Protein AF-A0A946MFT8-F1 (afdb_monomer)

Structure (mmCIF, N/CA/C/O backbone):
data_AF-A0A946MFT8-F1
#
_entry.id   AF-A0A946MFT8-F1
#
loop_
_atom_site.group_PDB
_atom_site.id
_atom_site.type_symbol
_atom_site.label_atom_id
_atom_site.label_alt_id
_atom_site.label_comp_id
_atom_site.label_asym_id
_atom_site.label_entity_id
_atom_site.label_seq_id
_atom_site.pdbx_PDB_ins_code
_atom_site.Cartn_x
_atom_site.Cartn_y
_atom_site.Cartn_z
_atom_site.occupancy
_atom_site.B_iso_or_equiv
_atom_site.auth_seq_id
_atom_site.auth_comp_id
_atom_site.auth_asym_id
_atom_site.auth_atom_id
_atom_site.pdbx_PDB_model_num
ATOM 1 N N . ILE A 1 1 ? 7.015 -19.788 -10.255 1.00 59.12 1 ILE A N 1
ATOM 2 C CA . ILE A 1 1 ? 6.691 -19.405 -8.853 1.00 59.12 1 ILE A CA 1
ATOM 3 C C . ILE A 1 1 ? 6.621 -20.605 -7.926 1.00 59.12 1 ILE A C 1
ATOM 5 O O . ILE A 1 1 ? 6.918 -20.441 -6.751 1.00 59.12 1 ILE A O 1
ATOM 9 N N . SER A 1 2 ? 6.271 -21.783 -8.461 1.00 54.66 2 SER A N 1
ATOM 10 C CA . SER A 1 2 ? 6.438 -23.097 -7.825 1.00 54.66 2 SER A CA 1
ATOM 11 C C . SER A 1 2 ? 7.792 -23.272 -7.134 1.00 54.66 2 SER A C 1
ATOM 13 O O . SER A 1 2 ? 7.863 -23.931 -6.107 1.00 54.66 2 SER A O 1
ATOM 15 N N . ASP A 1 3 ? 8.833 -22.628 -7.662 1.00 66.56 3 ASP A N 1
ATOM 16 C CA . ASP A 1 3 ? 10.213 -22.812 -7.205 1.00 66.56 3 ASP A CA 1
ATOM 17 C C . ASP A 1 3 ? 10.607 -21.862 -6.058 1.00 66.56 3 ASP A C 1
ATOM 19 O O . ASP A 1 3 ? 11.708 -21.971 -5.521 1.00 66.56 3 ASP A O 1
ATOM 23 N N . LEU A 1 4 ? 9.735 -20.917 -5.667 1.00 79.44 4 LEU A N 1
ATOM 24 C CA . LEU A 1 4 ? 9.961 -20.095 -4.477 1.00 79.44 4 LEU A CA 1
ATOM 25 C C . LEU A 1 4 ? 9.328 -20.765 -3.249 1.00 79.44 4 LEU A C 1
ATOM 27 O O . LEU A 1 4 ? 8.114 -20.993 -3.246 1.00 79.44 4 LEU A O 1
ATOM 31 N N . PRO A 1 5 ? 10.096 -21.020 -2.172 1.00 86.88 5 PRO A N 1
ATOM 32 C CA . PRO A 1 5 ? 9.545 -21.594 -0.956 1.00 86.88 5 PRO A CA 1
ATOM 33 C C . PRO A 1 5 ? 8.498 -20.657 -0.350 1.00 86.88 5 PRO A C 1
ATOM 35 O O . PRO A 1 5 ? 8.736 -19.459 -0.165 1.00 86.88 5 PRO A O 1
ATOM 38 N N . ARG A 1 6 ? 7.338 -21.222 -0.011 1.00 90.94 6 ARG A N 1
ATOM 39 C CA . ARG A 1 6 ? 6.303 -20.541 0.769 1.00 90.94 6 ARG A CA 1
ATOM 40 C C . ARG A 1 6 ? 6.555 -20.766 2.255 1.00 90.94 6 ARG A C 1
ATOM 42 O O . ARG A 1 6 ? 6.594 -21.915 2.688 1.00 90.94 6 ARG A O 1
ATOM 49 N N . ILE A 1 7 ? 6.701 -19.693 3.028 1.00 91.44 7 ILE A N 1
ATOM 50 C CA . ILE A 1 7 ? 7.115 -19.762 4.435 1.00 91.44 7 ILE A CA 1
ATOM 51 C C . ILE A 1 7 ? 6.071 -19.158 5.376 1.00 91.44 7 ILE A C 1
ATOM 53 O O . ILE A 1 7 ? 5.401 -18.181 5.052 1.00 91.44 7 ILE A O 1
ATOM 57 N N . ASP A 1 8 ? 5.984 -19.728 6.567 1.00 91.31 8 ASP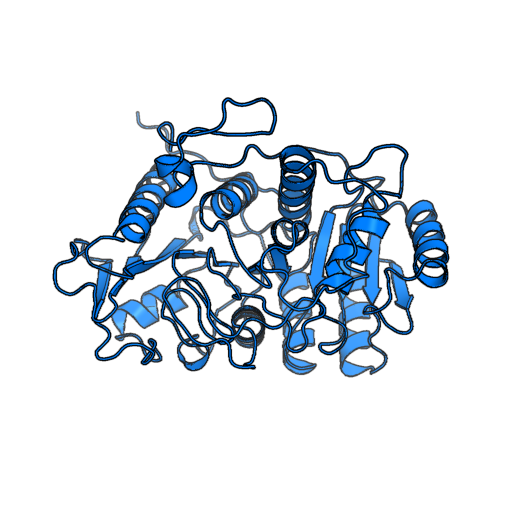 A N 1
ATOM 58 C CA . ASP A 1 8 ? 5.266 -19.236 7.744 1.00 91.31 8 ASP A CA 1
ATOM 59 C C . ASP A 1 8 ? 6.154 -19.459 8.986 1.00 91.31 8 ASP A C 1
ATOM 61 O O . ASP A 1 8 ? 7.333 -19.796 8.862 1.00 91.31 8 ASP A O 1
ATOM 65 N N . ARG A 1 9 ? 5.599 -19.280 10.190 1.00 88.06 9 ARG A N 1
ATOM 66 C CA . ARG A 1 9 ? 6.308 -19.530 11.455 1.00 88.06 9 ARG A CA 1
ATOM 67 C C . ARG A 1 9 ? 6.734 -20.998 11.639 1.00 88.06 9 ARG A C 1
ATOM 69 O O . ARG A 1 9 ? 7.727 -21.246 12.311 1.00 88.06 9 ARG A O 1
ATOM 76 N N . GLN A 1 10 ? 5.968 -21.947 11.100 1.00 89.56 10 GLN A N 1
ATOM 77 C CA . GLN A 1 10 ? 6.188 -23.391 11.269 1.00 89.56 10 GLN A CA 1
ATOM 78 C C . GLN A 1 10 ? 7.122 -23.969 10.198 1.00 89.56 10 GLN A C 1
ATOM 80 O O . GLN A 1 10 ? 7.645 -25.070 10.341 1.00 89.56 10 GLN A O 1
ATOM 85 N N . SER A 1 11 ? 7.333 -23.230 9.113 1.00 88.44 11 SER A N 1
ATOM 86 C CA . SER A 1 11 ? 8.193 -23.631 8.011 1.00 88.44 11 SER A CA 1
ATOM 87 C C . SER A 1 11 ? 9.664 -23.613 8.447 1.00 88.44 11 SER A C 1
ATOM 89 O O . SER A 1 11 ? 10.062 -22.725 9.210 1.00 88.44 11 SER A O 1
ATOM 91 N N . PRO A 1 12 ? 10.509 -24.530 7.935 1.00 85.25 12 PRO A N 1
ATOM 92 C CA . PRO A 1 12 ? 11.946 -24.470 8.163 1.00 85.25 12 PRO A CA 1
ATOM 93 C C . PRO A 1 12 ? 12.487 -23.090 7.798 1.00 85.25 12 PRO A C 1
ATOM 95 O O . PRO A 1 12 ? 12.148 -22.535 6.747 1.00 85.25 12 PRO A O 1
ATOM 98 N N . ARG A 1 13 ? 13.329 -22.523 8.667 1.00 81.25 13 ARG A N 1
ATOM 99 C CA . ARG A 1 13 ? 13.928 -21.214 8.410 1.00 81.25 13 ARG A CA 1
ATOM 100 C C . ARG A 1 13 ? 14.733 -21.292 7.105 1.00 81.25 13 ARG A C 1
ATOM 102 O O . ARG A 1 13 ? 15.668 -22.090 7.038 1.00 81.25 13 ARG A O 1
ATOM 109 N N . PRO A 1 14 ? 14.435 -20.459 6.090 1.00 81.00 14 PRO A N 1
ATOM 110 C CA . PRO A 1 14 ? 15.211 -20.472 4.861 1.00 81.00 14 PRO A CA 1
ATOM 111 C C . PRO A 1 14 ? 16.674 -20.129 5.132 1.00 81.00 14 PRO A C 1
ATOM 113 O O . PRO A 1 14 ? 16.980 -19.332 6.025 1.00 81.00 14 PRO A O 1
ATOM 116 N N . ALA A 1 15 ? 17.573 -20.691 4.322 1.00 84.12 15 ALA A N 1
ATOM 117 C CA . ALA A 1 15 ? 18.991 -20.362 4.381 1.00 84.12 15 ALA A CA 1
ATOM 118 C C . ALA A 1 15 ? 19.204 -18.839 4.310 1.00 84.12 15 ALA A C 1
ATOM 120 O O . ALA A 1 15 ? 18.475 -18.127 3.613 1.00 84.12 15 ALA A O 1
ATOM 121 N N . THR A 1 16 ? 20.234 -18.324 4.986 1.00 78.38 16 THR A N 1
ATOM 122 C CA . THR A 1 16 ? 20.515 -16.878 5.054 1.00 78.38 16 THR A CA 1
ATOM 123 C C . THR A 1 16 ? 20.592 -16.228 3.671 1.00 78.38 16 THR A C 1
ATOM 125 O O . THR A 1 16 ? 20.103 -15.116 3.490 1.00 78.38 16 THR A O 1
ATOM 128 N N . ALA A 1 17 ? 21.128 -16.935 2.671 1.00 75.81 17 ALA A N 1
ATOM 129 C CA . ALA A 1 17 ? 21.161 -16.467 1.287 1.00 75.81 17 ALA A CA 1
ATOM 130 C C . ALA A 1 17 ? 19.755 -16.265 0.683 1.00 75.81 17 ALA A C 1
ATOM 132 O O . ALA A 1 17 ? 19.530 -15.278 -0.015 1.00 75.81 17 ALA A O 1
ATOM 133 N N . ILE A 1 18 ? 18.795 -17.148 0.982 1.00 77.94 18 ILE A N 1
ATOM 134 C CA . ILE A 1 18 ? 17.396 -17.041 0.534 1.00 77.94 18 ILE A CA 1
ATOM 135 C C . ILE A 1 18 ? 16.722 -15.830 1.186 1.00 77.94 18 ILE A C 1
ATOM 137 O O . ILE A 1 18 ? 16.065 -15.046 0.500 1.00 77.94 18 ILE A O 1
ATOM 141 N N . LEU A 1 19 ? 16.925 -15.647 2.495 1.00 76.31 19 LEU A N 1
ATOM 142 C CA . LEU A 1 19 ? 16.381 -14.510 3.242 1.00 76.31 19 LEU A CA 1
ATOM 143 C C . LEU A 1 19 ? 16.958 -13.178 2.751 1.00 76.31 19 LEU A C 1
ATOM 145 O O . LEU A 1 19 ? 16.200 -12.252 2.478 1.00 76.31 19 LEU A O 1
ATOM 149 N N . ARG A 1 20 ? 18.286 -13.095 2.589 1.00 71.50 20 ARG A N 1
ATOM 150 C CA . ARG A 1 20 ? 18.983 -11.888 2.117 1.00 71.50 20 ARG A CA 1
ATOM 151 C C . ARG A 1 20 ? 18.534 -11.476 0.718 1.00 71.50 20 ARG A C 1
ATOM 153 O O . ARG A 1 20 ? 18.430 -10.290 0.434 1.00 71.50 20 ARG A O 1
ATOM 160 N N . ASN A 1 21 ? 18.255 -12.453 -0.140 1.00 71.81 21 ASN A N 1
ATOM 161 C CA . ASN A 1 21 ? 17.863 -12.209 -1.524 1.00 71.81 21 ASN A CA 1
ATOM 162 C C . ASN A 1 21 ? 16.342 -12.091 -1.710 1.00 71.81 21 ASN A C 1
ATOM 164 O O . ASN A 1 21 ? 15.884 -11.949 -2.847 1.00 71.81 21 ASN A O 1
ATOM 168 N N . SER A 1 22 ? 15.553 -12.164 -0.630 1.00 79.31 22 SER A N 1
ATOM 169 C CA . SER A 1 22 ? 14.088 -12.167 -0.689 1.00 79.31 22 SER A CA 1
ATOM 170 C C . SER A 1 22 ? 13.539 -13.243 -1.646 1.00 79.31 22 SER A C 1
ATOM 172 O O . SER A 1 22 ? 12.604 -12.991 -2.406 1.00 79.31 22 SER A O 1
ATOM 174 N N . ALA A 1 23 ? 14.149 -14.433 -1.645 1.00 83.44 23 ALA A N 1
ATOM 175 C CA . ALA A 1 23 ? 13.823 -15.548 -2.538 1.00 83.44 23 ALA A CA 1
ATOM 176 C C . ALA A 1 23 ? 12.820 -16.524 -1.895 1.00 83.44 23 ALA A C 1
ATOM 178 O O . ALA A 1 23 ? 13.012 -17.734 -1.900 1.00 83.44 23 ALA A O 1
ATOM 179 N N . PHE A 1 24 ? 11.756 -15.985 -1.306 1.00 88.69 24 PHE A N 1
ATOM 180 C CA . PHE A 1 24 ? 10.674 -16.742 -0.679 1.00 88.69 24 PHE A CA 1
ATOM 181 C C . PHE A 1 24 ? 9.352 -15.993 -0.856 1.00 88.69 24 PHE A C 1
ATOM 183 O O . PHE A 1 24 ? 9.334 -14.848 -1.309 1.00 88.69 24 PHE A O 1
ATOM 190 N N . ILE A 1 25 ? 8.247 -16.629 -0.483 1.00 92.19 25 ILE A N 1
ATOM 191 C CA . ILE A 1 25 ? 6.907 -16.035 -0.470 1.00 92.19 25 ILE A CA 1
ATOM 192 C C . ILE A 1 25 ? 6.303 -16.260 0.915 1.00 92.19 25 ILE A C 1
ATOM 194 O O . ILE A 1 25 ? 6.378 -17.362 1.453 1.00 92.19 25 ILE A O 1
ATOM 198 N N . LEU A 1 26 ? 5.708 -15.232 1.513 1.00 94.31 26 LEU A N 1
ATOM 199 C CA . LEU A 1 26 ? 4.981 -15.387 2.770 1.00 94.31 26 LEU A CA 1
ATOM 200 C C . LEU A 1 26 ? 3.670 -16.151 2.533 1.00 94.31 26 LEU A C 1
ATOM 202 O O . LEU A 1 26 ? 2.893 -15.806 1.640 1.00 94.31 26 LEU A O 1
ATOM 206 N N . LYS A 1 27 ? 3.394 -17.175 3.342 1.00 94.88 27 LYS A N 1
ATOM 207 C CA . LYS A 1 27 ? 2.069 -17.797 3.396 1.00 94.88 27 LYS A CA 1
ATOM 208 C C . LYS A 1 27 ? 1.117 -16.849 4.107 1.00 94.88 27 LYS A C 1
ATOM 210 O O . LYS A 1 27 ? 1.356 -16.480 5.254 1.00 94.88 27 LYS A O 1
ATOM 215 N N . LEU A 1 28 ? 0.052 -16.472 3.407 1.00 94.94 28 LEU A N 1
ATOM 216 C CA . LEU A 1 28 ? -0.977 -15.617 3.971 1.00 94.94 28 LEU A CA 1
ATOM 217 C C . LEU A 1 28 ? -1.953 -16.414 4.830 1.00 94.94 28 LEU A C 1
ATOM 219 O O . LEU A 1 28 ? -2.409 -17.487 4.436 1.00 94.94 28 LEU A O 1
ATOM 223 N N . LYS A 1 29 ? -2.293 -15.847 5.979 1.00 90.19 29 LYS A N 1
ATOM 224 C CA . LYS A 1 29 ? -3.239 -16.376 6.942 1.00 90.19 29 LYS A CA 1
ATOM 225 C C . LYS A 1 29 ? -4.592 -15.724 6.750 1.00 90.19 29 LYS A C 1
ATOM 227 O O . LYS A 1 29 ? -4.711 -14.510 6.861 1.00 90.19 29 LYS A O 1
ATOM 232 N N . HIS A 1 30 ? -5.596 -16.549 6.487 1.00 93.75 30 HIS A N 1
ATOM 233 C CA . HIS A 1 30 ? -6.979 -16.107 6.482 1.00 93.75 30 HIS A CA 1
ATOM 234 C C . HIS A 1 30 ? -7.489 -15.910 7.911 1.00 93.75 30 HIS A C 1
ATOM 236 O O . HIS A 1 30 ? -7.164 -16.699 8.799 1.00 93.75 30 HIS A O 1
ATOM 242 N N . HIS A 1 31 ? -8.297 -14.872 8.100 1.00 95.38 31 HIS A N 1
ATOM 243 C CA . HIS A 1 31 ? -9.022 -14.596 9.330 1.00 95.38 31 HIS A CA 1
ATOM 244 C C . HIS A 1 31 ? -10.310 -13.836 8.980 1.00 95.38 31 HIS A C 1
ATOM 246 O O . HIS A 1 31 ? -10.319 -12.999 8.067 1.00 95.38 31 HIS A O 1
ATOM 252 N N . ALA A 1 32 ? -11.415 -14.200 9.624 1.00 95.94 32 ALA A N 1
ATOM 253 C CA . ALA A 1 32 ? -12.717 -13.608 9.348 1.00 95.94 32 ALA A CA 1
ATOM 254 C C . ALA A 1 32 ? -12.853 -12.278 10.102 1.00 95.94 32 ALA A C 1
ATOM 256 O O . ALA A 1 32 ? -12.411 -12.183 11.238 1.00 95.94 32 ALA A O 1
ATOM 257 N N . PRO A 1 33 ? -13.464 -11.246 9.508 1.00 96.69 33 PRO A N 1
ATOM 258 C CA . PRO A 1 33 ? -13.700 -10.011 10.225 1.00 96.69 33 PRO A CA 1
ATOM 259 C C . PRO A 1 33 ? -14.821 -10.214 11.254 1.00 96.69 33 PRO A C 1
ATOM 261 O O . PRO A 1 33 ? -15.675 -11.087 11.091 1.00 96.69 33 PRO A O 1
ATOM 264 N N . MET A 1 34 ? -14.870 -9.343 12.257 1.00 94.00 34 MET A N 1
ATOM 265 C CA . MET A 1 34 ? -15.841 -9.358 13.351 1.00 94.00 34 MET A CA 1
ATOM 266 C C . MET A 1 34 ? -17.298 -9.282 12.875 1.00 94.00 34 MET A C 1
ATOM 268 O O . MET A 1 34 ? -18.203 -9.786 13.543 1.00 94.00 34 MET A O 1
ATOM 272 N N . GLY A 1 35 ? -17.566 -8.611 11.752 1.00 95.81 35 GLY A N 1
ATOM 273 C CA . GLY A 1 35 ? -18.930 -8.464 11.257 1.00 95.81 35 GLY A CA 1
ATOM 274 C C . GLY A 1 35 ? -19.033 -8.014 9.808 1.00 95.81 35 GLY A C 1
ATOM 275 O O . GLY A 1 35 ? -18.202 -8.357 8.969 1.00 95.81 35 GLY A O 1
ATOM 276 N N . SER A 1 36 ? -20.106 -7.278 9.505 1.00 96.19 36 SER A N 1
ATOM 277 C CA . SER A 1 36 ? -20.491 -6.862 8.149 1.00 96.19 36 SER A CA 1
ATOM 278 C C . SER A 1 36 ? -20.398 -5.350 7.909 1.00 96.19 36 SER A C 1
ATOM 280 O O . SER A 1 36 ? -20.550 -4.920 6.768 1.00 96.19 36 SER A O 1
ATOM 282 N N . GLY A 1 37 ? -20.161 -4.542 8.950 1.00 96.38 37 GLY A N 1
ATOM 283 C CA . GLY A 1 37 ? -20.226 -3.081 8.864 1.00 96.38 37 GLY A CA 1
ATOM 284 C C . GLY A 1 37 ? -19.073 -2.439 8.084 1.00 96.38 37 GLY A C 1
ATOM 285 O O . GLY A 1 37 ? -18.007 -3.026 7.910 1.00 96.38 37 GLY A O 1
ATOM 286 N N . TYR A 1 38 ? -19.250 -1.193 7.655 1.00 98.75 38 TYR A N 1
ATOM 287 C CA . TYR A 1 38 ? -18.154 -0.353 7.173 1.00 98.75 38 TYR A CA 1
ATOM 288 C C . TYR A 1 38 ? -17.971 0.807 8.154 1.00 98.75 38 TYR A C 1
ATOM 290 O O . TYR A 1 38 ? -18.922 1.524 8.468 1.00 98.75 38 TYR A O 1
ATOM 298 N N . VAL A 1 39 ? -16.751 1.003 8.644 1.00 98.88 39 VAL A N 1
ATOM 299 C CA . VAL A 1 39 ? -16.416 2.096 9.563 1.00 98.88 39 VAL A CA 1
ATOM 300 C C . VAL A 1 39 ? -15.325 2.961 8.949 1.00 98.88 39 VAL A C 1
ATOM 302 O O . VAL A 1 39 ? -14.312 2.460 8.469 1.00 98.88 39 VAL A O 1
ATOM 305 N N . ILE A 1 40 ? -15.531 4.273 8.965 1.00 98.94 40 ILE A N 1
ATOM 306 C CA . ILE A 1 40 ? -14.501 5.269 8.673 1.00 98.94 40 ILE A CA 1
ATOM 307 C C . ILE A 1 40 ? -14.052 5.839 10.013 1.00 98.94 40 ILE A C 1
ATOM 309 O O . ILE A 1 40 ? -14.883 6.332 10.767 1.00 98.94 40 ILE A O 1
ATOM 313 N N . ILE A 1 41 ? -12.758 5.807 10.310 1.00 98.88 41 ILE A N 1
ATOM 314 C CA . ILE A 1 41 ? -12.189 6.513 11.461 1.00 98.88 41 ILE A CA 1
ATOM 315 C C . ILE A 1 41 ? -11.309 7.660 10.966 1.00 98.88 41 ILE A C 1
ATOM 317 O O . ILE A 1 41 ? -10.491 7.473 10.065 1.00 98.88 41 ILE A O 1
ATOM 321 N N . THR A 1 42 ? -11.489 8.860 11.518 1.00 98.88 42 THR A N 1
ATOM 322 C CA . THR A 1 42 ? -10.779 10.056 11.050 1.00 98.88 42 THR A CA 1
ATOM 323 C C . THR A 1 42 ? -10.539 11.076 12.156 1.00 98.88 42 THR A C 1
ATOM 325 O O . THR A 1 42 ? -11.319 11.178 13.100 1.00 98.88 42 THR A O 1
ATOM 328 N N . ASP A 1 43 ? -9.480 11.866 11.996 1.00 98.75 43 ASP A N 1
ATOM 329 C CA . ASP A 1 43 ? -9.203 13.077 12.771 1.00 98.75 43 ASP A CA 1
ATOM 330 C C . ASP A 1 43 ? -9.209 14.353 11.906 1.00 98.75 43 ASP A C 1
ATOM 332 O O . ASP A 1 43 ? -8.727 15.409 12.322 1.00 98.75 43 ASP A O 1
ATOM 336 N N . HIS A 1 44 ? -9.753 14.283 10.686 1.00 98.56 44 HIS A N 1
ATOM 337 C CA . HIS A 1 44 ? -9.993 15.468 9.868 1.00 98.56 44 HIS A CA 1
ATOM 338 C C . HIS A 1 44 ? -11.113 16.323 10.463 1.00 98.56 44 HIS A C 1
ATOM 340 O O . HIS A 1 44 ? -12.196 15.820 10.739 1.00 98.56 44 HIS A O 1
ATOM 346 N N . THR A 1 45 ? -10.880 17.628 10.588 1.00 97.38 45 THR A N 1
ATOM 347 C CA . THR A 1 45 ? -11.881 18.598 11.070 1.00 97.38 45 THR A CA 1
ATOM 348 C C . THR A 1 45 ? -12.373 19.548 9.979 1.00 97.38 45 THR A C 1
ATOM 350 O O . THR A 1 45 ? -13.455 20.111 10.098 1.00 97.38 45 THR A O 1
ATOM 353 N N . ALA A 1 46 ? -11.597 19.734 8.908 1.00 98.06 46 ALA A N 1
ATOM 354 C CA . ALA A 1 46 ? -11.951 20.645 7.827 1.00 98.06 46 ALA A CA 1
ATOM 355 C C . ALA A 1 46 ? -12.945 20.004 6.844 1.00 98.06 46 ALA A C 1
ATOM 357 O O . ALA A 1 46 ? -12.740 18.876 6.383 1.00 98.06 46 ALA A O 1
ATOM 358 N N . ASP A 1 47 ? -13.974 20.762 6.454 1.00 98.19 47 ASP A N 1
ATOM 359 C CA . ASP A 1 47 ? -15.054 20.285 5.578 1.00 98.19 47 ASP A CA 1
ATOM 360 C C . ASP A 1 47 ? -14.568 19.775 4.220 1.00 98.19 47 ASP A C 1
ATOM 362 O O . ASP A 1 47 ? -15.116 18.810 3.697 1.00 98.19 47 ASP A O 1
ATOM 366 N N . GLN A 1 48 ? -13.483 20.339 3.688 1.00 98.44 48 GLN A N 1
ATOM 367 C CA . GLN A 1 48 ? -12.862 19.878 2.440 1.00 98.44 48 GLN A CA 1
ATOM 368 C C . GLN A 1 48 ? -12.389 18.408 2.475 1.00 98.44 48 GLN A C 1
ATOM 370 O O . GLN A 1 48 ? -12.204 17.805 1.423 1.00 98.44 48 GLN A O 1
ATOM 375 N N . TYR A 1 49 ? -12.203 17.826 3.666 1.00 98.69 49 TYR A N 1
ATOM 376 C CA . TYR A 1 49 ? -11.935 16.395 3.856 1.00 98.69 49 TYR A CA 1
ATOM 377 C C . TYR A 1 49 ? -13.176 15.641 4.349 1.00 98.69 49 TYR A C 1
ATOM 379 O O . TYR A 1 49 ? -13.423 14.514 3.921 1.00 98.69 49 TYR A O 1
ATOM 387 N N . LEU A 1 50 ? -13.978 16.258 5.226 1.00 98.81 50 LEU A N 1
ATOM 388 C CA . LEU A 1 50 ? -15.172 15.622 5.786 1.00 98.81 50 LEU A CA 1
ATOM 389 C C . LEU A 1 50 ? -16.279 15.410 4.749 1.00 98.81 50 LEU A C 1
ATOM 391 O O . LEU A 1 50 ? -16.936 14.376 4.801 1.00 98.81 50 LEU A O 1
ATOM 395 N N . ALA A 1 51 ? -16.490 16.336 3.812 1.00 98.75 51 ALA A N 1
ATOM 396 C CA . ALA A 1 51 ? -17.515 16.190 2.779 1.00 98.75 51 ALA A CA 1
ATOM 397 C C . ALA A 1 51 ? -17.270 14.950 1.892 1.00 98.75 51 ALA A C 1
ATOM 399 O O . ALA A 1 51 ? -18.157 14.097 1.849 1.00 98.75 51 ALA A O 1
ATOM 400 N N . PRO A 1 52 ? -16.068 14.730 1.317 1.00 98.81 52 PRO A N 1
ATOM 401 C CA . PRO A 1 52 ? -15.758 13.472 0.637 1.00 98.81 52 PRO A CA 1
ATOM 402 C C . PRO A 1 52 ? -15.931 12.232 1.527 1.00 98.81 52 PRO A C 1
ATOM 404 O O . PRO A 1 52 ? -16.437 11.210 1.077 1.00 98.81 52 PRO A O 1
ATOM 407 N N . LEU A 1 53 ? -15.550 12.290 2.809 1.00 98.88 53 LEU A N 1
ATOM 408 C CA . LEU A 1 53 ? -15.760 11.154 3.715 1.00 98.88 53 LEU A CA 1
ATOM 409 C C . LEU A 1 53 ? -17.245 10.846 3.947 1.00 98.88 53 LEU A C 1
ATOM 411 O O . LEU A 1 53 ? -17.595 9.672 4.053 1.00 98.88 53 LEU A O 1
ATOM 415 N N . ARG A 1 54 ? -18.116 11.862 3.996 1.00 98.88 54 ARG A N 1
ATOM 416 C CA . ARG A 1 54 ? -19.575 11.674 4.060 1.00 98.88 54 ARG A CA 1
ATOM 417 C C . ARG A 1 54 ? -20.109 11.039 2.777 1.00 98.88 54 ARG A C 1
ATOM 419 O O . ARG A 1 54 ? -20.907 10.117 2.879 1.00 98.88 54 ARG A O 1
ATOM 426 N N . GLU A 1 55 ? -19.620 11.449 1.605 1.00 98.81 55 GLU A N 1
ATOM 427 C CA . GLU A 1 55 ? -19.979 10.819 0.322 1.00 98.81 55 GLU A CA 1
ATOM 428 C C . GLU A 1 55 ? -19.579 9.336 0.290 1.00 98.81 55 GLU A C 1
ATOM 430 O O . GLU A 1 55 ? -20.375 8.475 -0.087 1.00 98.81 55 GLU A O 1
ATOM 435 N N . LEU A 1 56 ? -18.357 9.008 0.735 1.00 98.81 56 LEU A N 1
ATOM 436 C CA . LEU A 1 56 ? -17.932 7.612 0.851 1.00 98.81 56 LEU A CA 1
ATOM 437 C C . LEU A 1 56 ? -18.795 6.852 1.860 1.00 98.81 56 LEU A C 1
ATOM 439 O O . LEU A 1 56 ? -19.137 5.694 1.622 1.00 98.81 56 LEU A O 1
ATOM 443 N N . ALA A 1 57 ? -19.132 7.486 2.985 1.00 98.81 57 ALA A N 1
ATOM 444 C CA . ALA A 1 57 ? -19.960 6.872 4.007 1.00 98.81 57 ALA A CA 1
ATOM 445 C C . ALA A 1 57 ? -21.368 6.575 3.498 1.00 98.81 57 ALA A C 1
ATOM 447 O O . ALA A 1 57 ? -21.874 5.490 3.754 1.00 98.81 57 ALA A O 1
ATOM 448 N N . GLU A 1 58 ? -21.979 7.480 2.742 1.00 98.75 58 GLU A N 1
ATOM 449 C CA . GLU A 1 58 ? -23.274 7.246 2.108 1.00 98.75 58 GLU A CA 1
ATOM 450 C C . GLU A 1 58 ? -23.197 6.072 1.125 1.00 98.75 58 GLU A C 1
ATOM 452 O O . GLU A 1 58 ? -23.955 5.109 1.249 1.00 98.75 58 GLU A O 1
ATOM 457 N N . TYR A 1 59 ? -22.204 6.083 0.230 1.00 98.62 59 TYR A N 1
ATOM 458 C CA . TYR A 1 59 ? -22.001 5.013 -0.749 1.00 98.62 59 TYR A CA 1
ATOM 459 C C . TYR A 1 59 ? -21.772 3.636 -0.104 1.00 98.62 59 TYR A C 1
ATOM 461 O O . TYR A 1 59 ? -22.284 2.623 -0.582 1.00 98.62 59 TYR A O 1
ATOM 469 N N . ARG A 1 60 ? -20.997 3.579 0.986 1.00 98.19 60 ARG A N 1
ATOM 470 C CA . ARG A 1 60 ? -20.658 2.337 1.704 1.00 98.19 60 ARG A CA 1
ATOM 471 C C . ARG A 1 60 ? -21.624 1.993 2.838 1.00 98.19 60 ARG A C 1
ATOM 473 O O . ARG A 1 60 ? -21.406 0.982 3.501 1.00 98.19 60 ARG A O 1
ATOM 480 N N . GLN A 1 61 ? -22.641 2.822 3.084 1.00 98.19 61 GLN A N 1
ATOM 481 C CA . GLN A 1 61 ? -23.498 2.755 4.276 1.00 98.19 61 GLN A CA 1
ATOM 482 C C . GLN A 1 61 ? -22.683 2.706 5.584 1.00 98.19 61 GLN A C 1
ATOM 484 O O . GLN A 1 61 ? -22.987 1.965 6.521 1.00 98.19 61 GLN A O 1
ATOM 489 N N . ALA A 1 62 ? -21.600 3.480 5.632 1.00 98.25 62 ALA A N 1
ATOM 490 C CA . ALA A 1 62 ? -20.640 3.469 6.718 1.00 98.25 62 ALA A CA 1
ATOM 491 C C . ALA A 1 62 ? -21.051 4.346 7.902 1.00 98.25 62 ALA A C 1
ATOM 493 O O . ALA A 1 62 ? -21.794 5.322 7.774 1.00 98.25 62 ALA A O 1
ATOM 494 N N . LYS A 1 63 ? -20.462 4.054 9.063 1.00 98.50 63 LYS A N 1
ATOM 495 C CA . LYS A 1 63 ? -20.424 4.978 10.202 1.00 98.50 63 LYS A CA 1
ATOM 496 C C . LYS A 1 63 ? -19.073 5.678 10.264 1.00 98.50 63 LYS A C 1
ATOM 498 O O . LYS A 1 63 ? -18.039 5.042 10.074 1.00 98.50 63 LYS A O 1
ATOM 503 N N . ILE A 1 64 ? -19.090 6.980 10.541 1.00 98.75 64 ILE A N 1
ATOM 504 C CA . ILE A 1 64 ? -17.877 7.77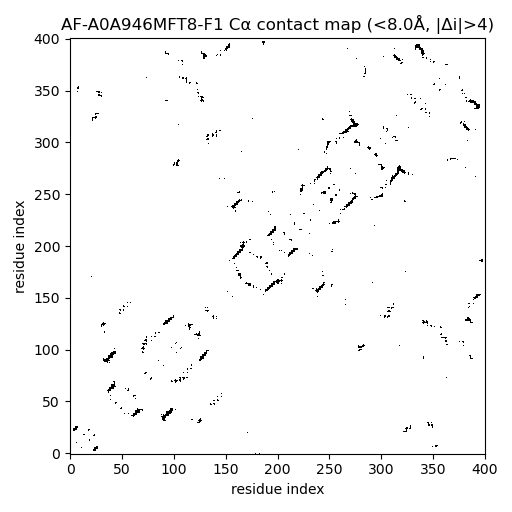3 10.750 1.00 98.75 64 ILE A CA 1
ATOM 505 C C . ILE A 1 64 ? -17.646 7.917 12.255 1.00 98.75 64 ILE A C 1
ATOM 507 O O . ILE A 1 64 ? -18.512 8.420 12.968 1.00 98.75 64 ILE A O 1
ATOM 511 N N . ILE A 1 65 ? -16.473 7.500 12.720 1.00 98.69 65 ILE A N 1
ATOM 512 C CA . ILE A 1 65 ? -15.954 7.774 14.058 1.00 98.69 65 ILE A CA 1
ATOM 513 C C . ILE A 1 65 ? -14.947 8.912 13.938 1.00 98.69 65 ILE A C 1
ATOM 515 O O . ILE A 1 65 ? -13.928 8.793 13.253 1.00 98.69 65 ILE A O 1
ATOM 519 N N . HIS A 1 66 ? -15.236 10.013 14.622 1.00 98.19 66 HIS A N 1
ATOM 520 C CA . HIS A 1 66 ? -14.323 11.139 14.724 1.00 98.19 66 HIS A CA 1
ATOM 521 C C . HIS A 1 66 ? -13.507 11.041 16.016 1.00 98.19 66 HIS A C 1
ATOM 523 O O . HIS A 1 66 ? -14.066 10.821 17.091 1.00 98.19 66 HIS A O 1
ATOM 529 N N . VAL A 1 67 ? -12.192 11.218 15.911 1.00 98.19 67 VAL A N 1
ATOM 530 C CA . VAL A 1 67 ? -11.274 11.305 17.055 1.00 98.19 67 VAL A CA 1
ATOM 531 C C . VAL A 1 67 ? -10.460 12.592 16.966 1.00 98.19 67 VAL A C 1
ATOM 533 O O . VAL A 1 67 ? -10.226 13.108 15.880 1.00 98.19 67 VAL A O 1
ATOM 536 N N . ALA A 1 68 ? -9.997 13.112 18.103 1.00 97.56 68 ALA A N 1
ATOM 537 C CA . ALA A 1 68 ? -9.276 14.388 18.132 1.00 97.56 68 ALA A CA 1
ATOM 538 C C . ALA A 1 68 ? -7.900 14.336 17.432 1.00 97.56 68 ALA A C 1
ATOM 540 O O . ALA A 1 68 ? -7.467 15.310 16.815 1.00 97.56 68 ALA A O 1
ATOM 541 N N . ASP A 1 69 ? -7.194 13.209 17.554 1.00 97.62 69 ASP A N 1
ATOM 542 C CA . ASP A 1 69 ? -5.870 12.994 16.968 1.00 97.62 69 ASP A CA 1
ATOM 543 C C . ASP A 1 69 ? -5.656 11.496 16.720 1.00 97.62 69 ASP A C 1
ATOM 545 O O . ASP A 1 69 ? -5.429 10.718 17.651 1.00 97.62 69 ASP A O 1
ATOM 549 N N . LEU A 1 70 ? -5.710 11.082 15.451 1.00 98.00 70 LEU A N 1
ATOM 550 C CA . LEU A 1 70 ? -5.453 9.689 15.073 1.00 98.00 70 LEU A CA 1
ATOM 551 C C . LEU A 1 70 ? -4.008 9.278 15.367 1.00 98.00 70 LEU A C 1
ATOM 553 O O . LEU A 1 70 ? -3.739 8.116 15.659 1.00 98.00 70 LEU A O 1
ATOM 557 N N . GLY A 1 71 ? -3.078 10.232 15.383 1.00 96.81 71 GLY A N 1
ATOM 558 C CA . GLY A 1 71 ? -1.695 10.025 15.789 1.00 96.81 71 GLY A CA 1
ATOM 559 C C . GLY A 1 71 ? -1.525 9.637 17.259 1.00 96.81 71 GLY A C 1
ATOM 560 O O . GLY A 1 71 ? -0.400 9.360 17.666 1.00 96.81 71 GLY A O 1
ATOM 561 N N . LYS A 1 72 ? -2.605 9.626 18.049 1.00 96.50 72 LYS A N 1
ATOM 562 C CA . LYS A 1 72 ? -2.650 9.205 19.456 1.00 96.50 72 LYS A CA 1
ATOM 563 C C . LYS A 1 72 ? -3.610 8.040 19.704 1.00 96.50 72 LYS A C 1
ATOM 565 O O . LYS A 1 72 ? -3.891 7.731 20.856 1.00 96.50 72 LYS A O 1
ATOM 570 N N . ILE A 1 73 ? -4.082 7.357 18.657 1.00 97.31 73 ILE A N 1
ATOM 571 C CA . ILE A 1 73 ? -5.040 6.242 18.779 1.00 97.31 73 ILE A CA 1
ATOM 572 C C . ILE A 1 73 ? -4.562 5.114 19.712 1.00 97.31 73 ILE A C 1
ATOM 574 O O . ILE A 1 73 ? -5.374 4.391 20.273 1.00 97.31 73 ILE A O 1
ATOM 578 N N . TYR A 1 74 ? -3.247 4.994 19.908 1.00 95.12 74 TYR A N 1
ATOM 579 C CA . TYR A 1 74 ? -2.622 4.026 20.805 1.00 95.12 74 TYR A CA 1
ATOM 580 C C . TYR A 1 74 ? -2.690 4.383 22.300 1.00 95.12 74 TYR A C 1
ATOM 582 O O . TYR A 1 74 ? -2.312 3.559 23.131 1.00 95.12 74 TYR A O 1
ATOM 590 N N . GLN A 1 75 ? -3.082 5.606 22.669 1.00 95.75 75 GLN A N 1
ATOM 591 C CA . GLN A 1 75 ? -3.194 6.001 24.075 1.00 95.75 75 GLN A CA 1
ATOM 592 C C . GLN A 1 75 ? -4.359 5.257 24.732 1.00 95.75 75 GLN A C 1
ATOM 594 O O . GLN A 1 75 ? -5.427 5.146 24.140 1.00 95.75 75 GLN A O 1
ATOM 599 N N . THR A 1 76 ? -4.160 4.731 25.942 1.00 93.88 76 THR A N 1
ATOM 600 C CA . THR A 1 76 ? -5.099 3.803 26.598 1.00 93.88 76 THR A CA 1
ATOM 601 C C . THR A 1 76 ? -6.521 4.355 26.716 1.00 93.88 76 THR A C 1
ATOM 603 O O . THR A 1 76 ? -7.492 3.636 26.473 1.00 93.88 76 THR A O 1
ATOM 606 N N . ASP A 1 77 ? -6.657 5.629 27.071 1.00 95.12 77 ASP A N 1
ATOM 607 C CA . ASP A 1 77 ? -7.933 6.332 27.176 1.00 95.12 77 ASP A CA 1
ATOM 608 C C . ASP A 1 77 ? -8.636 6.419 25.813 1.00 95.12 77 ASP A C 1
ATOM 610 O O . ASP A 1 77 ? -9.781 5.978 25.690 1.00 95.12 77 ASP A O 1
ATOM 614 N N . VAL A 1 78 ? -7.926 6.866 24.772 1.00 96.31 78 VAL A N 1
ATOM 615 C CA . VAL A 1 78 ? -8.448 6.962 23.399 1.00 96.31 78 VAL A CA 1
ATOM 616 C C . VAL A 1 78 ? -8.812 5.579 22.851 1.00 96.31 78 VAL A C 1
ATOM 618 O O . VAL A 1 78 ? -9.935 5.362 22.389 1.00 96.31 78 VAL A O 1
ATOM 621 N N . LEU A 1 79 ? -7.887 4.624 22.953 1.00 97.31 79 LEU A N 1
ATOM 622 C CA . LEU A 1 79 ? -8.032 3.253 22.477 1.00 97.31 79 LEU A CA 1
ATOM 623 C C . LEU A 1 79 ? -9.259 2.583 23.100 1.00 97.31 79 LEU A C 1
ATOM 625 O O . LEU A 1 79 ? -10.069 1.994 22.388 1.00 97.31 79 LEU A O 1
ATOM 629 N N . SER A 1 80 ? -9.433 2.703 24.420 1.00 97.06 80 SER A N 1
ATOM 630 C CA . SER A 1 80 ? -10.536 2.055 25.136 1.00 97.06 80 SER A CA 1
ATOM 631 C C . SER A 1 80 ? -11.914 2.564 24.699 1.00 97.06 80 SER A C 1
ATOM 633 O O . SER A 1 80 ? -12.852 1.770 24.577 1.00 97.06 80 SER A O 1
ATOM 635 N N . VAL A 1 81 ? -12.039 3.868 24.430 1.00 97.56 81 VAL A N 1
ATOM 636 C CA . VAL A 1 81 ? -13.282 4.496 23.967 1.00 97.56 81 VAL A CA 1
ATOM 637 C C . VAL A 1 81 ? -13.594 4.061 22.540 1.00 97.56 81 VAL A C 1
ATOM 639 O O . VAL A 1 81 ? -14.709 3.616 22.265 1.00 97.56 81 VAL A O 1
ATOM 642 N N . VAL A 1 82 ? -12.610 4.138 21.641 1.00 98.31 82 VAL A N 1
ATOM 643 C CA . VAL A 1 82 ? -12.793 3.764 20.233 1.00 98.31 82 VAL A CA 1
ATOM 644 C C . VAL A 1 82 ? -13.085 2.269 20.100 1.00 98.31 82 VAL A C 1
ATOM 646 O O . VAL A 1 82 ? -14.001 1.890 19.372 1.00 98.31 82 VAL A O 1
ATOM 649 N N . ARG A 1 83 ? -12.399 1.415 20.866 1.00 98.31 83 ARG A N 1
ATOM 650 C CA . ARG A 1 83 ? -12.625 -0.037 20.881 1.00 98.31 83 ARG A CA 1
ATOM 651 C C . ARG A 1 83 ? -14.072 -0.401 21.198 1.00 98.31 83 ARG A C 1
ATOM 653 O O . ARG A 1 83 ? -14.664 -1.205 20.486 1.00 98.31 83 ARG A O 1
ATOM 660 N N . LYS A 1 84 ? -14.679 0.234 22.208 1.00 98.19 84 LYS A N 1
ATOM 661 C CA . LYS A 1 84 ? -16.101 0.018 22.541 1.00 98.19 84 LYS A CA 1
ATOM 662 C C . LYS A 1 84 ? -17.024 0.366 21.370 1.00 98.19 84 LYS A C 1
ATOM 664 O O . LYS A 1 84 ? -17.980 -0.358 21.110 1.00 98.19 84 LYS A O 1
ATOM 669 N N . GLN A 1 85 ? -16.733 1.447 20.645 1.00 98.19 85 GLN A N 1
ATOM 670 C CA . GLN A 1 85 ? -17.511 1.816 19.460 1.00 98.19 85 GLN A CA 1
ATOM 671 C C . GLN A 1 85 ? -17.352 0.780 18.340 1.00 98.19 85 GLN A C 1
ATOM 673 O O . GLN A 1 85 ? -18.346 0.386 17.738 1.00 98.19 85 GLN A O 1
ATOM 678 N N . PHE A 1 86 ? -16.133 0.293 18.094 1.00 98.31 86 PHE A N 1
ATOM 679 C CA . PHE A 1 86 ? -15.874 -0.728 17.075 1.00 98.31 86 PHE A CA 1
ATOM 680 C C . PHE A 1 86 ? -16.582 -2.051 17.388 1.00 98.31 86 PHE A C 1
ATOM 682 O O . PHE A 1 86 ? -17.251 -2.586 16.508 1.00 98.31 86 PHE A O 1
ATOM 689 N N . ILE A 1 87 ? -16.528 -2.526 18.638 1.00 97.56 87 ILE A N 1
ATOM 690 C CA . ILE A 1 87 ? -17.248 -3.736 19.077 1.00 97.56 87 ILE A CA 1
ATOM 691 C C . ILE A 1 87 ? -18.757 -3.605 18.816 1.00 97.56 87 ILE A C 1
ATOM 693 O O . ILE A 1 87 ? -19.388 -4.534 18.314 1.00 97.56 87 ILE A O 1
ATOM 697 N N . ASN A 1 88 ? -19.341 -2.433 19.090 1.00 97.38 88 ASN A N 1
ATOM 698 C CA . ASN A 1 88 ? -20.762 -2.187 18.833 1.00 97.38 88 ASN A CA 1
ATOM 699 C C . ASN A 1 88 ? -21.097 -2.146 17.333 1.00 97.38 88 ASN A C 1
ATOM 701 O O . ASN A 1 88 ? -22.168 -2.597 16.928 1.00 97.38 88 ASN A O 1
ATOM 705 N N . LEU A 1 89 ? -20.199 -1.601 16.508 1.00 97.88 89 LEU A N 1
ATOM 706 C CA . LEU A 1 89 ? -20.403 -1.445 15.064 1.00 97.88 89 LEU A CA 1
ATOM 707 C C . LEU A 1 89 ? -20.100 -2.712 14.254 1.00 97.88 89 LEU A C 1
ATOM 709 O O . LEU A 1 89 ? -20.551 -2.805 13.113 1.00 97.88 89 LEU A O 1
ATOM 713 N N . LYS A 1 90 ? -19.347 -3.664 14.820 1.00 97.56 90 LYS A N 1
ATOM 714 C CA . LYS A 1 90 ? -18.971 -4.948 14.202 1.00 97.56 90 LYS A CA 1
ATOM 715 C C . LYS A 1 90 ? -18.462 -4.786 12.758 1.00 97.56 90 LYS A C 1
ATOM 717 O O . LYS A 1 90 ? -19.102 -5.258 11.807 1.00 97.56 90 LYS A O 1
ATOM 722 N N . PRO A 1 91 ? -17.348 -4.062 12.555 1.00 98.06 91 PRO A N 1
ATOM 723 C CA . PRO A 1 91 ? -16.870 -3.743 11.221 1.00 98.06 91 PRO A CA 1
ATOM 724 C C . PRO A 1 91 ? -16.403 -4.991 10.465 1.00 98.06 91 PRO A C 1
ATOM 726 O O . PRO A 1 91 ? -15.645 -5.811 10.972 1.00 98.06 91 PRO A O 1
ATOM 729 N N . ARG A 1 92 ? -16.794 -5.070 9.194 1.00 98.62 92 ARG A N 1
ATOM 730 C CA . ARG A 1 92 ? -16.075 -5.806 8.153 1.00 98.62 92 ARG A CA 1
ATOM 731 C C . ARG A 1 92 ? -14.882 -5.014 7.652 1.00 98.62 92 ARG A C 1
ATOM 733 O O . ARG A 1 92 ? -13.793 -5.556 7.525 1.00 98.62 92 ARG A O 1
ATOM 740 N N . TYR A 1 93 ? -15.116 -3.747 7.323 1.00 98.88 93 TYR A N 1
ATOM 741 C CA . TYR A 1 93 ? -14.152 -2.856 6.690 1.00 98.88 93 TYR A CA 1
ATOM 742 C C . TYR A 1 93 ? -13.876 -1.647 7.574 1.00 98.88 93 TYR A C 1
ATOM 744 O O . TYR A 1 93 ? -14.802 -1.066 8.141 1.00 98.88 93 TYR A O 1
ATOM 752 N N . VAL A 1 94 ? -12.605 -1.254 7.652 1.00 98.94 94 VAL A N 1
ATOM 753 C CA . VAL A 1 94 ? -12.160 -0.081 8.409 1.00 98.94 94 VAL A CA 1
ATOM 754 C C . VAL A 1 94 ? -11.314 0.805 7.507 1.00 98.94 94 VAL A C 1
ATOM 756 O O . VAL A 1 94 ? -10.175 0.473 7.177 1.00 98.94 94 VAL A O 1
ATOM 759 N N . ALA A 1 95 ? -11.874 1.941 7.106 1.00 98.94 95 ALA A N 1
ATOM 760 C CA . ALA A 1 95 ? -11.147 2.979 6.394 1.00 98.94 95 ALA A CA 1
ATOM 761 C C . ALA A 1 95 ? -10.537 3.966 7.393 1.00 98.94 95 ALA A C 1
ATOM 763 O O . ALA A 1 95 ? -11.243 4.660 8.123 1.00 98.94 95 ALA A O 1
ATOM 764 N N . ILE A 1 96 ? -9.211 4.022 7.416 1.00 98.94 96 ILE A N 1
ATOM 765 C CA . ILE A 1 96 ? -8.421 4.873 8.301 1.00 98.94 96 ILE A CA 1
ATOM 766 C C . ILE A 1 96 ? -8.083 6.136 7.514 1.00 98.94 96 ILE A C 1
ATOM 768 O O . ILE A 1 96 ? -7.294 6.072 6.575 1.00 98.94 96 ILE A O 1
ATOM 772 N N . ALA A 1 97 ? -8.678 7.271 7.869 1.00 98.88 97 ALA A N 1
ATOM 773 C CA . ALA A 1 97 ? -8.506 8.540 7.163 1.00 98.88 97 ALA A CA 1
ATOM 774 C C . ALA A 1 97 ? -7.801 9.577 8.058 1.00 98.88 97 ALA A C 1
ATOM 776 O O . ALA A 1 97 ? -8.475 10.430 8.647 1.00 98.88 97 ALA A O 1
ATOM 777 N N . PRO A 1 98 ? -6.470 9.487 8.228 1.00 98.69 98 PRO A N 1
ATOM 778 C CA . PRO A 1 98 ? -5.716 10.410 9.058 1.00 98.69 98 PRO A CA 1
ATOM 779 C C . PRO A 1 98 ? -5.380 11.694 8.300 1.00 98.69 98 PRO A C 1
ATOM 781 O O . PRO A 1 98 ? -5.097 11.674 7.100 1.00 98.69 98 PRO A O 1
ATOM 784 N N . ARG A 1 99 ? -5.259 12.797 9.038 1.00 98.31 99 ARG A N 1
ATOM 785 C CA . ARG A 1 99 ? -4.480 13.953 8.580 1.00 98.31 99 ARG A CA 1
ATOM 786 C C . ARG A 1 99 ? -3.028 13.551 8.301 1.00 98.31 99 ARG A C 1
ATOM 788 O O . ARG A 1 99 ? -2.503 12.612 8.906 1.00 98.31 99 ARG A O 1
ATOM 795 N N . LEU A 1 100 ? -2.343 14.295 7.430 1.00 96.06 100 LEU A N 1
ATOM 796 C CA . LEU A 1 100 ? -0.936 14.028 7.096 1.00 96.06 100 LEU A CA 1
ATOM 797 C C . LEU A 1 100 ? -0.019 14.051 8.324 1.00 96.06 100 LEU A C 1
ATOM 799 O O . LEU A 1 100 ? 0.933 13.277 8.393 1.00 96.06 100 LEU A O 1
ATOM 803 N N . GLU A 1 101 ? -0.306 14.912 9.296 1.00 95.88 101 GLU A N 1
ATOM 804 C CA . GLU A 1 101 ? 0.459 15.050 10.538 1.00 95.88 101 GLU A CA 1
ATOM 805 C C . GLU A 1 101 ? 0.257 13.850 11.477 1.00 95.88 101 GLU A C 1
ATOM 807 O O . GLU A 1 101 ? 1.146 13.493 12.259 1.00 95.88 101 GLU A O 1
ATOM 812 N N . SER A 1 102 ? -0.912 13.219 11.381 1.00 98.00 102 SER A N 1
ATOM 813 C CA . SER A 1 102 ? -1.313 12.047 12.159 1.00 98.00 102 SER A CA 1
ATOM 814 C C . SER A 1 102 ? -0.861 10.743 11.513 1.00 98.00 102 SER A C 1
ATOM 816 O O . SER A 1 102 ? -0.704 9.741 12.209 1.00 98.00 102 SER A O 1
ATOM 818 N N . TYR A 1 103 ? -0.597 10.745 10.203 1.00 98.06 103 TYR A N 1
ATOM 819 C CA . TYR A 1 103 ? -0.015 9.614 9.490 1.00 98.06 103 TYR A CA 1
ATOM 820 C C . TYR A 1 103 ? 1.439 9.382 9.924 1.00 98.06 103 TYR A C 1
ATOM 822 O O . TYR A 1 103 ? 2.375 9.982 9.395 1.00 98.06 103 TYR A O 1
ATOM 830 N N . ARG A 1 104 ? 1.612 8.511 10.924 1.00 96.75 104 ARG A N 1
ATOM 831 C CA . ARG A 1 104 ? 2.891 8.149 11.555 1.00 96.75 104 ARG A CA 1
ATOM 832 C C . ARG A 1 104 ? 2.925 6.665 11.912 1.00 96.75 104 ARG A C 1
ATOM 834 O O . ARG A 1 104 ? 1.886 6.003 11.907 1.00 96.75 104 ARG A O 1
ATOM 841 N N . GLU A 1 105 ? 4.105 6.122 12.209 1.00 97.69 105 GLU A N 1
ATOM 842 C CA . GLU A 1 105 ? 4.250 4.693 12.500 1.00 97.69 105 GLU A CA 1
ATOM 843 C C . GLU A 1 105 ? 3.385 4.243 13.687 1.00 97.69 105 GLU A C 1
ATOM 845 O O . GLU A 1 105 ? 2.701 3.227 13.573 1.00 97.69 105 GLU A O 1
ATOM 850 N N . ASN A 1 106 ? 3.335 5.000 14.793 1.00 97.38 106 ASN A N 1
ATOM 851 C CA . ASN A 1 106 ? 2.523 4.601 15.947 1.00 97.38 106 ASN A CA 1
ATOM 852 C C . ASN A 1 106 ? 1.018 4.799 15.731 1.00 97.38 106 ASN A C 1
ATOM 854 O O . ASN A 1 106 ? 0.235 4.143 16.413 1.00 97.38 106 ASN A O 1
ATOM 858 N N . MET A 1 107 ? 0.590 5.628 14.771 1.00 98.31 107 MET A N 1
ATOM 859 C CA . MET A 1 107 ? -0.820 5.650 14.358 1.00 98.31 107 MET A CA 1
ATOM 860 C C . MET A 1 107 ? -1.207 4.297 13.769 1.00 98.31 107 MET A C 1
ATOM 862 O O . MET A 1 107 ? -2.164 3.676 14.221 1.00 98.31 107 MET A O 1
ATOM 866 N N . LEU A 1 108 ? -0.415 3.800 12.814 1.00 98.62 108 LEU A N 1
ATOM 867 C CA . LEU A 1 108 ? -0.694 2.522 12.169 1.00 98.62 108 LEU A CA 1
ATOM 868 C C . LEU A 1 108 ? -0.615 1.356 13.164 1.00 98.62 108 LEU A C 1
ATOM 870 O O . LEU A 1 108 ? -1.493 0.500 13.189 1.00 98.62 108 LEU A O 1
ATOM 874 N N . LEU A 1 109 ? 0.411 1.340 14.016 1.00 98.56 109 LEU A N 1
ATOM 875 C CA . LEU A 1 109 ? 0.570 0.304 15.040 1.00 98.56 109 LEU A CA 1
ATOM 876 C C . LEU A 1 109 ? -0.533 0.370 16.105 1.00 98.56 109 LEU A C 1
ATOM 878 O O . LEU A 1 109 ? -0.991 -0.669 16.568 1.00 98.56 109 LEU A O 1
ATOM 882 N N . GLY A 1 110 ? -1.004 1.569 16.453 1.00 98.44 110 GLY A N 1
ATOM 883 C CA . GLY A 1 110 ? -2.164 1.750 17.322 1.00 98.44 110 GLY A CA 1
ATOM 884 C C . GLY A 1 110 ? -3.467 1.265 16.682 1.00 98.44 110 GLY A C 1
ATOM 885 O O . GLY A 1 110 ? -4.326 0.734 17.378 1.00 98.44 110 GLY A O 1
ATOM 886 N N . MET A 1 111 ? -3.604 1.356 15.356 1.00 98.75 111 MET A N 1
ATOM 887 C CA . MET A 1 111 ? -4.714 0.715 14.645 1.00 98.75 111 MET A CA 1
ATOM 888 C C . MET A 1 111 ? -4.621 -0.815 14.695 1.00 98.75 111 MET A C 1
ATOM 890 O O . MET A 1 111 ? -5.650 -1.470 14.813 1.00 98.75 111 MET A O 1
ATOM 894 N N . TRP A 1 112 ? -3.421 -1.403 14.661 1.00 98.56 112 TRP A N 1
ATOM 895 C CA . TRP A 1 112 ? -3.253 -2.846 14.891 1.00 98.56 112 TRP A CA 1
ATOM 896 C C . TRP A 1 112 ? -3.625 -3.254 16.310 1.00 98.56 112 TRP A C 1
ATOM 898 O O . TRP A 1 112 ? -4.323 -4.247 16.482 1.00 98.56 112 TRP A O 1
ATOM 908 N N . GLU A 1 113 ? -3.245 -2.458 17.307 1.00 98.19 113 GLU A N 1
ATOM 909 C CA . GLU A 1 113 ? -3.672 -2.648 18.697 1.00 98.19 113 GLU A CA 1
ATOM 910 C C . GLU A 1 113 ? -5.205 -2.600 18.830 1.00 98.19 113 GLU A C 1
ATOM 912 O O . GLU A 1 113 ? -5.811 -3.485 19.428 1.00 98.19 113 GLU A O 1
ATOM 917 N N . LEU A 1 114 ? -5.855 -1.614 18.205 1.00 98.56 114 LEU A N 1
ATOM 918 C CA . LEU A 1 114 ? -7.314 -1.499 18.201 1.00 98.56 114 LEU A CA 1
ATOM 919 C C . LEU A 1 114 ? -7.986 -2.710 17.550 1.00 98.56 114 LEU A C 1
ATOM 921 O O . LEU A 1 114 ? -8.904 -3.282 18.125 1.00 98.56 114 LEU A O 1
ATOM 925 N N . LEU A 1 115 ? -7.552 -3.075 16.343 1.00 98.50 115 LEU A N 1
ATOM 926 C CA . LEU A 1 115 ? -8.217 -4.102 15.545 1.00 98.50 115 LEU A CA 1
ATOM 927 C C . LEU A 1 115 ? -7.930 -5.529 16.016 1.00 98.50 115 LEU A C 1
ATOM 929 O O . LEU A 1 115 ? -8.689 -6.406 15.642 1.00 98.50 115 LEU A O 1
ATOM 933 N N . SER A 1 116 ? -6.865 -5.757 16.790 1.00 98.00 116 SER A N 1
ATOM 934 C CA . SER A 1 116 ? -6.540 -7.074 17.372 1.00 98.00 116 SER A CA 1
ATOM 935 C C . SER A 1 116 ? -7.061 -7.286 18.787 1.00 98.00 116 SER A C 1
ATOM 937 O O . SER A 1 116 ? -6.668 -8.232 19.460 1.00 98.00 116 SER A O 1
ATOM 939 N N . THR A 1 117 ? -7.884 -6.359 19.273 1.00 97.19 117 THR A N 1
ATOM 940 C CA . THR A 1 117 ? -8.507 -6.443 20.596 1.00 97.19 117 THR A CA 1
ATOM 941 C C . THR A 1 117 ? -10.021 -6.308 20.510 1.00 97.19 117 THR A C 1
ATOM 943 O O . THR A 1 117 ? -10.659 -5.925 21.496 1.00 97.19 117 THR A O 1
ATOM 946 N N . LEU A 1 118 ? -10.603 -6.543 19.328 1.00 97.06 118 LEU A N 1
ATOM 947 C CA . LEU A 1 118 ? -12.050 -6.500 19.175 1.00 97.06 118 LEU A CA 1
ATOM 948 C C . LEU A 1 118 ? -12.667 -7.828 19.645 1.00 97.06 118 LEU A C 1
ATOM 950 O O . LEU A 1 118 ? -13.743 -7.790 20.244 1.00 97.06 118 LEU A O 1
ATOM 954 N N . ASP A 1 119 ? -11.977 -8.956 19.465 1.00 94.31 119 ASP A N 1
ATOM 955 C CA . ASP A 1 119 ? -12.297 -10.236 20.105 1.00 94.31 119 ASP A CA 1
ATOM 956 C C . ASP A 1 119 ? -11.152 -10.808 20.978 1.00 94.31 119 ASP A C 1
ATOM 958 O O . ASP A 1 119 ? -10.275 -10.068 21.435 1.00 94.31 119 ASP A O 1
ATOM 962 N N . ASP A 1 120 ? -11.245 -12.098 21.326 1.00 93.19 120 ASP A N 1
ATOM 963 C CA . ASP A 1 120 ? -10.333 -12.787 22.249 1.00 93.19 120 ASP A CA 1
ATOM 964 C C . ASP A 1 120 ? -9.065 -13.330 21.572 1.00 93.19 120 ASP A C 1
ATOM 966 O O . ASP A 1 120 ? -8.107 -13.706 22.263 1.00 93.19 120 ASP A O 1
ATOM 970 N N . ASP A 1 121 ? -9.053 -13.441 20.241 1.00 95.31 121 ASP A N 1
ATOM 971 C CA . ASP A 1 121 ? -7.871 -13.878 19.521 1.00 95.31 121 ASP A CA 1
ATOM 972 C C . ASP A 1 121 ? -6.904 -12.702 19.287 1.00 95.31 121 ASP A C 1
ATOM 974 O O . ASP A 1 121 ? -7.056 -11.605 19.816 1.00 95.31 121 ASP A O 1
ATOM 978 N N . LYS A 1 122 ? -5.772 -12.970 18.635 1.00 95.00 122 LYS A N 1
ATOM 979 C CA . LYS A 1 122 ? -4.700 -11.974 18.494 1.00 95.00 122 LYS A CA 1
ATOM 980 C C . LYS A 1 122 ? -4.672 -11.304 17.128 1.00 95.00 122 LYS A C 1
ATOM 982 O O . LYS A 1 122 ? -3.735 -10.550 16.887 1.00 95.00 122 LYS A O 1
ATOM 987 N N . TYR A 1 123 ? -5.535 -11.688 16.197 1.00 97.69 123 TYR A N 1
ATOM 988 C CA . TYR A 1 123 ? -5.514 -11.275 14.799 1.00 97.69 123 TYR A CA 1
ATOM 989 C C . TYR A 1 123 ? -6.350 -10.018 14.595 1.00 97.69 123 TYR A C 1
ATOM 991 O O . TYR A 1 123 ? -7.117 -9.619 15.448 1.00 97.69 123 TYR A O 1
ATOM 999 N N . LEU A 1 124 ? -6.157 -9.339 13.467 1.00 98.31 124 LEU A N 1
ATOM 1000 C CA . LEU A 1 124 ? -6.960 -8.171 13.129 1.00 98.31 124 LEU A CA 1
ATOM 1001 C C . LEU A 1 124 ? -8.382 -8.588 12.730 1.00 98.31 124 LEU A C 1
ATOM 1003 O O . LEU A 1 124 ? -8.561 -9.199 11.675 1.00 98.31 124 LEU A O 1
ATOM 1007 N N . ASP A 1 125 ? -9.382 -8.121 13.470 1.00 97.88 125 ASP A N 1
ATOM 1008 C CA . ASP A 1 125 ? -10.793 -8.503 13.312 1.00 97.88 125 ASP A CA 1
ATOM 1009 C C . ASP A 1 125 ? -11.551 -7.638 12.294 1.00 97.88 125 ASP A C 1
ATOM 1011 O O . ASP A 1 125 ? -12.777 -7.546 12.296 1.00 97.88 125 ASP A O 1
ATOM 1015 N N . ALA A 1 126 ? -10.841 -6.953 11.403 1.00 98.56 126 ALA A N 1
ATOM 1016 C CA . ALA A 1 126 ? -11.443 -6.195 10.316 1.00 98.56 126 ALA A CA 1
ATOM 1017 C C . ALA A 1 126 ? -10.488 -6.091 9.131 1.00 98.56 126 ALA A C 1
ATOM 1019 O O . ALA A 1 126 ? -9.286 -6.312 9.251 1.00 98.56 126 ALA A O 1
ATOM 1020 N N . TYR A 1 127 ? -11.025 -5.705 7.979 1.00 98.81 127 TYR A N 1
ATOM 1021 C CA . TYR A 1 127 ? -10.287 -5.461 6.747 1.00 98.81 127 TYR A CA 1
ATOM 1022 C C . TYR A 1 127 ? -9.903 -3.973 6.649 1.00 98.81 127 TYR A C 1
ATOM 1024 O O . TYR A 1 127 ? -10.768 -3.143 6.348 1.00 98.81 127 TYR A O 1
ATOM 1032 N N . PRO A 1 128 ? -8.633 -3.605 6.915 1.00 98.81 128 PRO A N 1
ATOM 1033 C CA . PRO A 1 128 ? -8.205 -2.213 7.003 1.00 98.81 128 PRO A CA 1
ATOM 1034 C C . PRO A 1 128 ? -7.821 -1.634 5.636 1.00 98.81 128 PRO A C 1
ATOM 1036 O O . PRO A 1 128 ? -7.448 -2.358 4.717 1.00 98.81 128 PRO A O 1
ATOM 1039 N N . GLY A 1 129 ? -7.839 -0.311 5.510 1.00 98.75 129 GLY A N 1
ATOM 1040 C CA . GLY A 1 129 ? -7.304 0.429 4.362 1.00 98.75 129 GLY A CA 1
ATOM 1041 C C . GLY A 1 129 ? -7.090 1.888 4.740 1.00 98.75 129 GLY A C 1
ATOM 1042 O O . GLY A 1 129 ? -7.833 2.419 5.562 1.00 98.75 129 GLY A O 1
ATOM 1043 N N . VAL A 1 130 ? -6.053 2.531 4.202 1.00 98.88 130 VAL A N 1
ATOM 1044 C CA . VAL A 1 130 ? -5.714 3.919 4.553 1.00 98.88 130 VAL A CA 1
ATOM 1045 C C . VAL A 1 130 ? -6.203 4.865 3.459 1.00 98.88 130 VAL A C 1
ATOM 1047 O O . VAL A 1 130 ? -5.886 4.683 2.290 1.00 98.88 130 VAL A O 1
ATOM 1050 N N . LEU A 1 131 ? -6.941 5.909 3.815 1.00 98.88 131 LEU A N 1
ATOM 1051 C CA . LEU A 1 131 ? -7.326 6.988 2.910 1.00 98.88 131 LEU A CA 1
ATOM 1052 C C . LEU A 1 131 ? -6.400 8.174 3.176 1.00 98.88 131 LEU A C 1
ATOM 1054 O O . LEU A 1 131 ? -6.501 8.816 4.216 1.00 98.88 131 LEU A O 1
ATOM 1058 N N . LEU A 1 132 ? -5.468 8.437 2.261 1.00 98.50 132 LEU A N 1
ATOM 1059 C CA . LEU A 1 132 ? -4.443 9.467 2.428 1.00 98.50 132 LEU A CA 1
ATOM 1060 C C . LEU A 1 132 ? -4.069 10.076 1.077 1.00 98.50 132 LEU A C 1
ATOM 1062 O O . LEU A 1 132 ? -3.834 9.355 0.111 1.00 98.50 132 LEU A O 1
ATOM 1066 N N . ALA A 1 133 ? -3.956 11.398 1.034 1.00 97.88 133 ALA A N 1
ATOM 1067 C CA . ALA A 1 133 ? -3.429 12.160 -0.097 1.00 97.88 133 ALA A CA 1
ATOM 1068 C C . ALA A 1 133 ? -2.620 13.354 0.430 1.00 97.88 133 ALA A C 1
ATOM 1070 O O . ALA A 1 133 ? -2.631 13.613 1.635 1.00 97.88 133 ALA A O 1
ATOM 1071 N N . SER A 1 134 ? -1.894 14.066 -0.437 1.00 96.81 134 SER A N 1
ATOM 1072 C CA . SER A 1 134 ? -1.079 15.203 0.023 1.00 96.81 134 SER A CA 1
ATOM 1073 C C . SER A 1 134 ? -1.873 16.480 0.310 1.00 96.81 134 SER A C 1
ATOM 1075 O O . SER A 1 134 ? -1.385 17.364 1.011 1.00 96.81 134 SER A O 1
ATOM 1077 N N . ASP A 1 135 ? -3.089 16.582 -0.219 1.00 97.88 135 ASP A N 1
ATOM 1078 C CA . ASP A 1 135 ? -3.957 17.743 -0.074 1.00 97.88 135 ASP A CA 1
ATOM 1079 C C . ASP A 1 135 ? -5.439 17.344 -0.199 1.00 97.88 135 ASP A C 1
ATOM 1081 O O . ASP A 1 135 ? -5.775 16.226 -0.605 1.00 97.88 135 ASP A O 1
ATOM 1085 N N . ALA A 1 136 ? -6.342 18.268 0.137 1.00 98.44 136 ALA A N 1
ATOM 1086 C CA . ALA A 1 136 ? -7.784 18.020 0.144 1.00 98.44 136 ALA A CA 1
ATOM 1087 C C . ALA A 1 136 ? -8.374 17.733 -1.241 1.00 98.44 136 ALA A C 1
ATOM 1089 O O . ALA A 1 136 ? -9.284 16.914 -1.363 1.00 98.44 136 ALA A O 1
ATOM 1090 N N . LYS A 1 137 ? -7.850 18.362 -2.298 1.00 98.06 137 LYS A N 1
ATOM 1091 C CA . LYS A 1 137 ? -8.320 18.140 -3.671 1.00 98.06 137 LYS A CA 1
ATOM 1092 C C . LYS A 1 137 ? -7.961 16.728 -4.124 1.00 98.06 137 LYS A C 1
ATOM 1094 O O . LYS A 1 137 ? -8.806 16.011 -4.660 1.00 98.06 137 LYS A O 1
ATOM 1099 N N . SER A 1 138 ? -6.720 16.325 -3.886 1.00 97.75 138 SER A N 1
ATOM 1100 C CA . SER A 1 138 ? -6.211 14.988 -4.172 1.00 97.75 138 SER A CA 1
ATOM 1101 C C . SER A 1 138 ? -6.938 13.926 -3.338 1.00 97.75 138 SER A C 1
ATOM 1103 O O . SER A 1 138 ? -7.274 12.861 -3.860 1.00 97.75 138 SER A O 1
ATOM 1105 N N . PHE A 1 139 ? -7.271 14.240 -2.081 1.00 98.69 139 PHE A N 1
ATOM 1106 C CA . PHE A 1 139 ? -8.067 13.384 -1.201 1.00 98.69 139 PHE A CA 1
ATOM 1107 C C . PHE A 1 139 ? -9.494 13.188 -1.725 1.00 98.69 139 PHE A C 1
ATOM 1109 O O . PHE A 1 139 ? -9.921 12.054 -1.928 1.00 98.69 139 PHE A O 1
ATOM 1116 N N . ALA A 1 140 ? -10.212 14.272 -2.032 1.00 98.69 140 ALA A N 1
ATOM 1117 C CA . ALA A 1 140 ? -11.547 14.200 -2.624 1.00 98.69 140 ALA A CA 1
ATOM 1118 C C . ALA A 1 140 ? -11.537 13.398 -3.936 1.00 98.69 140 ALA A C 1
ATOM 1120 O O . ALA A 1 140 ? -12.397 12.548 -4.170 1.00 98.69 140 ALA A O 1
ATOM 1121 N N . ALA A 1 141 ? -10.510 13.598 -4.766 1.00 97.88 141 ALA A N 1
ATOM 1122 C CA . ALA A 1 141 ? -10.333 12.838 -5.993 1.00 97.88 141 ALA A CA 1
ATOM 1123 C C . ALA A 1 141 ? -10.096 11.336 -5.732 1.00 97.88 141 ALA A C 1
ATOM 1125 O O . ALA A 1 141 ? -10.615 10.517 -6.488 1.00 97.88 141 ALA A O 1
ATOM 1126 N N . LEU A 1 142 ? -9.349 10.952 -4.687 1.00 98.38 142 LEU A N 1
ATOM 1127 C CA . LEU A 1 142 ? -9.186 9.548 -4.282 1.00 98.38 142 LEU A CA 1
ATOM 1128 C C . LEU A 1 142 ? -10.527 8.917 -3.891 1.00 98.38 142 LEU A C 1
ATOM 1130 O O . LEU A 1 142 ? -10.828 7.801 -4.323 1.00 98.38 142 LEU A O 1
ATOM 1134 N N . ILE A 1 143 ? -11.343 9.630 -3.115 1.00 98.62 143 ILE A N 1
ATOM 1135 C CA . ILE A 1 143 ? -12.667 9.148 -2.712 1.00 98.62 143 ILE A CA 1
ATOM 1136 C C . ILE A 1 143 ? -13.564 8.947 -3.934 1.00 98.62 143 ILE A C 1
ATOM 1138 O O . ILE A 1 143 ? -14.130 7.872 -4.124 1.00 98.62 143 ILE A O 1
ATOM 1142 N N . GLN A 1 144 ? -13.620 9.940 -4.817 1.00 98.19 144 GLN A N 1
ATOM 1143 C CA . GLN A 1 144 ? -14.414 9.872 -6.041 1.00 98.19 144 GLN A CA 1
ATOM 1144 C C . GLN A 1 144 ? -13.971 8.731 -6.964 1.00 98.19 144 GLN A C 1
ATOM 1146 O O . GLN A 1 144 ? -14.816 8.034 -7.530 1.00 98.19 144 GLN A O 1
ATOM 1151 N N . ARG A 1 145 ? -12.657 8.490 -7.087 1.00 96.81 145 ARG A N 1
ATOM 1152 C CA . ARG A 1 145 ? -12.137 7.317 -7.803 1.00 96.81 145 ARG A CA 1
ATOM 1153 C C . ARG A 1 145 ? -12.576 6.019 -7.138 1.00 96.81 145 ARG A C 1
ATOM 1155 O O . ARG A 1 145 ? -12.984 5.118 -7.852 1.00 96.81 145 ARG A O 1
ATOM 1162 N N . SER A 1 146 ? -12.542 5.939 -5.808 1.00 97.06 146 SER A N 1
ATOM 1163 C CA . SER A 1 146 ? -12.965 4.750 -5.053 1.00 97.06 146 SER A CA 1
ATOM 1164 C C . SER A 1 146 ? -14.449 4.428 -5.258 1.00 97.06 146 SER A C 1
ATOM 1166 O O . SER A 1 146 ? -14.790 3.283 -5.535 1.00 97.06 146 SER A O 1
ATOM 1168 N N . ILE A 1 147 ? -15.329 5.433 -5.203 1.00 98.06 147 ILE A N 1
ATOM 1169 C CA . ILE A 1 147 ? -16.776 5.254 -5.418 1.00 98.06 147 ILE A CA 1
ATOM 1170 C C . ILE A 1 147 ? -17.065 4.763 -6.842 1.00 98.06 147 ILE A C 1
ATOM 1172 O O . ILE A 1 147 ? -17.875 3.862 -7.041 1.00 98.06 147 ILE A O 1
ATOM 1176 N N . LYS A 1 148 ? -16.378 5.331 -7.839 1.00 97.00 148 LYS A N 1
ATOM 1177 C CA . LYS A 1 148 ? -16.588 5.021 -9.264 1.00 97.00 148 LYS A CA 1
ATOM 1178 C C . LYS A 1 148 ? -15.804 3.801 -9.750 1.00 97.00 148 LYS A C 1
ATOM 1180 O O . LYS A 1 148 ? -15.937 3.426 -10.915 1.00 97.00 148 LYS A O 1
ATOM 1185 N N . PHE A 1 149 ? -14.950 3.221 -8.910 1.00 96.69 149 PHE A N 1
ATOM 1186 C CA . PHE A 1 149 ? -14.043 2.164 -9.330 1.00 96.69 149 PHE A CA 1
ATOM 1187 C C . PHE A 1 149 ? -14.809 0.894 -9.694 1.00 96.69 149 PHE A C 1
ATOM 1189 O O . PHE A 1 149 ? -15.659 0.418 -8.942 1.00 96.69 149 PHE A O 1
ATOM 1196 N N . GLN A 1 150 ? -14.436 0.304 -10.823 1.00 95.88 150 GLN A N 1
ATOM 1197 C CA . GLN A 1 150 ? -14.889 -1.014 -11.241 1.00 95.88 150 GLN A CA 1
ATOM 1198 C C . GLN A 1 150 ? -13.687 -1.950 -11.275 1.00 95.88 150 GLN A C 1
ATOM 1200 O O . GLN A 1 150 ? -12.618 -1.570 -11.756 1.00 95.88 150 GLN A O 1
ATOM 1205 N N . SER A 1 151 ? -13.865 -3.171 -10.768 1.00 97.38 151 SER A N 1
ATOM 1206 C CA . SER A 1 151 ? -12.820 -4.192 -10.792 1.00 97.38 151 SER A CA 1
ATOM 1207 C C . SER A 1 151 ? -12.315 -4.410 -12.213 1.00 97.38 151 SER A C 1
ATOM 1209 O O . SER A 1 151 ? -13.102 -4.644 -13.131 1.00 97.38 151 SER A O 1
ATOM 1211 N N . ILE A 1 152 ? -10.996 -4.359 -12.388 1.00 98.00 152 ILE A N 1
ATOM 1212 C CA . ILE A 1 152 ? -10.379 -4.524 -13.702 1.00 98.00 152 ILE A CA 1
ATOM 1213 C C . ILE A 1 152 ? -10.556 -5.976 -14.143 1.00 98.00 152 ILE A C 1
ATOM 1215 O O . ILE A 1 152 ? -10.151 -6.910 -13.447 1.00 98.00 152 ILE A O 1
ATOM 1219 N N . THR A 1 153 ? -11.173 -6.162 -15.306 1.00 97.56 153 THR A N 1
ATOM 1220 C CA . THR A 1 153 ? -11.334 -7.485 -15.920 1.00 97.56 153 THR A CA 1
ATOM 1221 C C . THR A 1 153 ? -9.985 -8.005 -16.425 1.00 97.56 153 THR A C 1
ATOM 1223 O O . THR A 1 153 ? -9.101 -7.220 -16.774 1.00 97.56 153 THR A O 1
ATOM 1226 N N . GLN A 1 154 ? -9.830 -9.325 -16.567 1.00 97.19 154 GLN A N 1
ATOM 1227 C CA . GLN A 1 154 ? -8.615 -9.914 -17.151 1.00 97.19 154 GLN A CA 1
ATOM 1228 C C . GLN A 1 154 ? -8.275 -9.324 -18.529 1.00 97.19 154 GLN A C 1
ATOM 1230 O O . GLN A 1 154 ? -7.111 -9.069 -18.808 1.00 97.19 154 GLN A O 1
ATOM 1235 N N . LYS A 1 155 ? -9.280 -9.041 -19.372 1.00 96.06 155 LYS A N 1
ATOM 1236 C CA . LYS A 1 155 ? -9.079 -8.458 -20.713 1.00 96.06 155 LYS A CA 1
ATOM 1237 C C . LYS A 1 155 ? -8.559 -7.018 -20.678 1.00 96.06 155 LYS A C 1
ATOM 1239 O O . LYS A 1 155 ? -7.881 -6.592 -21.605 1.00 96.06 155 LYS A O 1
ATOM 1244 N N . GLN A 1 156 ? -8.911 -6.264 -19.640 1.00 96.62 156 GLN A N 1
ATOM 1245 C CA . GLN A 1 156 ? -8.484 -4.874 -19.460 1.00 96.62 156 GLN A CA 1
ATOM 1246 C C . GLN A 1 156 ? -7.174 -4.763 -18.675 1.00 96.62 156 GLN A C 1
ATOM 1248 O O . GLN A 1 156 ? -6.557 -3.698 -18.674 1.00 96.62 156 GLN A O 1
ATOM 1253 N N . LEU A 1 157 ? -6.756 -5.834 -17.995 1.00 97.75 157 LEU A N 1
ATOM 1254 C CA . LEU A 1 157 ? -5.563 -5.838 -17.167 1.00 97.75 157 LEU A CA 1
ATOM 1255 C C . LEU A 1 157 ? -4.309 -5.673 -18.030 1.00 97.75 157 LEU A C 1
ATOM 1257 O O . LEU A 1 157 ? -3.949 -6.541 -18.820 1.00 97.75 157 LEU A O 1
ATOM 1261 N N . LYS A 1 158 ? -3.609 -4.560 -17.816 1.00 97.50 158 LYS A N 1
ATOM 1262 C CA . LYS A 1 158 ? -2.312 -4.253 -18.420 1.00 97.50 158 LYS A CA 1
ATOM 1263 C C . LYS A 1 158 ? -1.263 -4.204 -17.305 1.00 97.50 158 LYS A C 1
ATOM 1265 O O . LYS A 1 158 ? -1.076 -3.139 -16.707 1.00 97.50 158 LYS A O 1
ATOM 1270 N N . PRO A 1 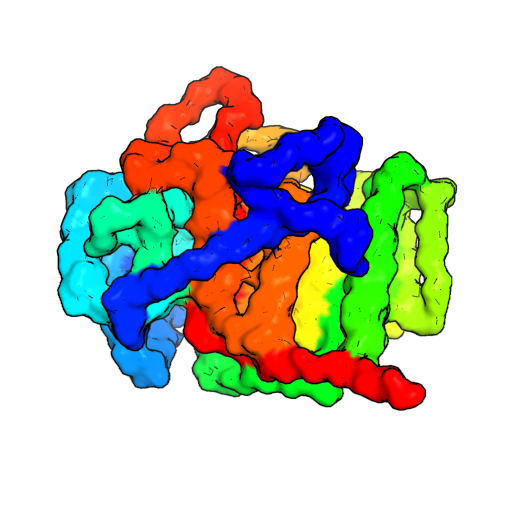159 ? -0.642 -5.346 -16.948 1.00 97.81 159 PRO A N 1
ATOM 1271 C CA . PRO A 1 159 ? 0.359 -5.386 -15.896 1.00 97.81 159 PRO A CA 1
ATOM 1272 C C . PRO A 1 159 ? 1.704 -4.896 -16.426 1.00 97.81 159 PRO A C 1
ATOM 1274 O O . PRO A 1 159 ? 2.103 -5.229 -17.536 1.00 97.81 159 PRO A O 1
ATOM 1277 N N . MET A 1 160 ? 2.438 -4.158 -15.605 1.00 97.38 160 MET A N 1
ATOM 1278 C CA . MET A 1 160 ? 3.761 -3.645 -15.931 1.00 97.38 160 MET A CA 1
ATOM 1279 C C . MET A 1 160 ? 4.702 -3.799 -14.741 1.00 97.38 160 MET A C 1
ATOM 1281 O O . MET A 1 160 ? 4.293 -3.636 -13.590 1.00 97.38 160 MET A O 1
ATOM 1285 N N . ALA A 1 161 ? 5.973 -4.088 -15.015 1.00 97.62 161 ALA A N 1
ATOM 1286 C CA . ALA A 1 161 ? 7.016 -4.166 -14.001 1.00 97.62 161 ALA A CA 1
ATOM 1287 C C . ALA A 1 161 ? 8.007 -2.996 -14.112 1.00 97.62 161 ALA A C 1
ATOM 1289 O O . ALA A 1 161 ? 8.439 -2.635 -15.206 1.00 97.62 161 ALA A O 1
ATOM 1290 N N . ILE A 1 162 ? 8.423 -2.451 -12.968 1.00 97.94 162 ILE A N 1
ATOM 1291 C CA . ILE A 1 162 ? 9.576 -1.548 -12.863 1.00 97.94 162 ILE A CA 1
ATOM 1292 C C . ILE A 1 162 ? 10.594 -2.199 -11.931 1.00 97.94 162 ILE A C 1
ATOM 1294 O O . ILE A 1 162 ? 10.296 -2.480 -10.770 1.00 97.94 162 ILE A O 1
ATOM 1298 N N . SER A 1 163 ? 11.798 -2.451 -12.427 1.00 96.25 163 SER A N 1
ATOM 1299 C CA . SER A 1 163 ? 12.838 -3.165 -11.690 1.00 96.25 163 SER A CA 1
ATOM 1300 C C . SER A 1 163 ? 14.118 -2.349 -11.626 1.00 96.25 163 SER A C 1
ATOM 1302 O O . SER A 1 163 ? 14.727 -2.052 -12.644 1.00 96.25 163 SER A O 1
ATOM 1304 N N . GLN A 1 164 ? 14.569 -2.036 -10.417 1.00 95.31 164 GLN A N 1
ATOM 1305 C CA . GLN A 1 164 ? 15.875 -1.428 -10.200 1.00 95.31 164 GLN A CA 1
ATOM 1306 C C . GLN A 1 164 ? 16.966 -2.498 -10.150 1.00 95.31 164 GLN A C 1
ATOM 1308 O O . GLN A 1 164 ? 16.816 -3.484 -9.426 1.00 95.31 164 GLN A O 1
ATOM 1313 N N . VAL A 1 165 ? 18.089 -2.255 -10.821 1.00 94.50 165 VAL A N 1
ATOM 1314 C CA . VAL A 1 165 ? 19.323 -3.045 -10.726 1.00 94.50 165 VAL A CA 1
ATOM 1315 C C . VAL A 1 165 ? 20.368 -2.225 -9.958 1.00 94.50 165 VAL A C 1
ATOM 1317 O O . VAL A 1 165 ? 20.944 -1.293 -10.522 1.00 94.50 165 VAL A O 1
ATOM 1320 N N . PRO A 1 166 ? 20.569 -2.485 -8.649 1.00 90.25 166 PRO A N 1
ATOM 1321 C CA . PRO A 1 166 ? 21.415 -1.652 -7.797 1.00 90.25 166 PRO A CA 1
ATOM 1322 C C . PRO A 1 166 ? 22.909 -1.772 -8.087 1.00 90.25 166 PRO A C 1
ATOM 1324 O O . PRO A 1 166 ? 23.619 -0.791 -7.892 1.00 90.25 166 PRO A O 1
ATOM 1327 N N . SER A 1 167 ? 23.374 -2.945 -8.513 1.00 91.06 167 SER A N 1
ATOM 1328 C CA . SER A 1 167 ? 24.780 -3.244 -8.795 1.00 91.06 167 SER A CA 1
ATOM 1329 C C . SER A 1 167 ? 24.908 -4.490 -9.682 1.00 91.06 167 SER A C 1
ATOM 1331 O O . SER A 1 167 ? 23.940 -5.248 -9.815 1.00 91.06 167 SER A O 1
ATOM 1333 N N . ASN A 1 168 ? 26.103 -4.749 -10.225 1.00 89.19 168 ASN A N 1
ATOM 1334 C CA . ASN A 1 168 ? 26.414 -5.968 -10.992 1.00 89.19 168 ASN A CA 1
ATOM 1335 C C . ASN A 1 168 ? 26.120 -7.256 -10.193 1.00 89.19 168 ASN A C 1
ATOM 1337 O O . ASN A 1 168 ? 25.719 -8.273 -10.758 1.00 89.19 168 ASN A O 1
ATOM 1341 N N . GLN A 1 169 ? 26.237 -7.210 -8.860 1.00 84.81 169 GLN A N 1
ATOM 1342 C CA . GLN A 1 169 ? 25.956 -8.347 -7.975 1.00 84.81 169 GLN A CA 1
ATOM 1343 C C . GLN A 1 169 ? 24.475 -8.456 -7.551 1.00 84.81 169 GLN A C 1
ATOM 1345 O O . GLN A 1 169 ? 24.070 -9.470 -6.975 1.00 84.81 169 GLN A O 1
ATOM 1350 N N . GLU A 1 170 ? 23.642 -7.450 -7.837 1.00 82.94 170 GLU A N 1
ATOM 1351 C CA . GLU A 1 170 ? 22.256 -7.339 -7.355 1.00 82.94 170 GLU A CA 1
ATOM 1352 C C . GLU A 1 170 ? 21.212 -7.351 -8.490 1.00 82.94 170 GLU A C 1
ATOM 1354 O O . GLU A 1 170 ? 20.275 -6.557 -8.537 1.00 82.94 170 GLU A O 1
ATOM 1359 N N . SER A 1 171 ? 21.284 -8.335 -9.388 1.00 82.31 171 SER A N 1
ATOM 1360 C CA . SER A 1 171 ? 20.347 -8.494 -10.518 1.00 82.31 171 SER A CA 1
ATOM 1361 C C . SER A 1 171 ? 18.985 -9.124 -10.162 1.00 82.31 171 SER A C 1
ATOM 1363 O O . SER A 1 171 ? 18.166 -9.424 -11.033 1.00 82.31 171 SER A O 1
ATOM 1365 N N . ARG A 1 172 ? 18.676 -9.333 -8.874 1.00 83.75 172 ARG A N 1
ATOM 1366 C CA . ARG A 1 172 ? 17.474 -10.081 -8.436 1.00 83.75 172 ARG A CA 1
ATOM 1367 C C . ARG A 1 172 ? 16.151 -9.407 -8.802 1.00 83.75 172 ARG A C 1
ATOM 1369 O O . ARG A 1 172 ? 15.149 -10.100 -8.974 1.00 83.75 172 ARG A O 1
ATOM 1376 N N . SER A 1 173 ? 16.117 -8.086 -8.956 1.00 86.81 173 SER A N 1
ATOM 1377 C CA . SER A 1 173 ? 14.923 -7.393 -9.463 1.00 86.81 173 SER A CA 1
ATOM 1378 C C . SER A 1 173 ? 14.566 -7.811 -10.893 1.00 86.81 173 SER A C 1
ATOM 1380 O O . SER A 1 173 ? 13.385 -7.841 -11.239 1.00 86.81 173 SER A O 1
ATOM 1382 N N . LEU A 1 174 ? 15.552 -8.208 -11.705 1.00 89.31 174 LEU A N 1
ATOM 1383 C CA . LEU A 1 174 ? 15.320 -8.743 -13.049 1.00 89.31 174 LEU A CA 1
ATOM 1384 C C . LEU A 1 174 ? 14.667 -10.124 -12.989 1.00 89.31 174 LEU A C 1
ATOM 1386 O O . LEU A 1 174 ? 13.714 -10.398 -13.712 1.00 89.31 174 LEU A O 1
ATOM 1390 N N . GLN A 1 175 ? 15.102 -10.970 -12.054 1.00 88.50 175 GLN A N 1
ATOM 1391 C CA . GLN A 1 175 ? 14.475 -12.276 -11.831 1.00 88.50 175 GLN A CA 1
ATOM 1392 C C . GLN A 1 175 ? 13.023 -12.138 -11.366 1.00 88.50 175 GLN A C 1
ATOM 1394 O O . GLN A 1 175 ? 12.161 -12.869 -11.842 1.00 88.50 175 GLN A O 1
ATOM 1399 N N . LYS A 1 176 ? 12.726 -11.171 -10.488 1.00 91.00 176 LYS A N 1
ATOM 1400 C CA . LYS A 1 176 ? 11.348 -10.864 -10.063 1.00 91.00 176 LYS A CA 1
ATOM 1401 C C . LYS A 1 176 ? 10.480 -10.422 -11.244 1.00 91.00 176 LYS A C 1
ATOM 1403 O O . LYS A 1 176 ? 9.354 -10.896 -11.371 1.00 91.00 176 LYS A O 1
ATOM 1408 N N . ALA A 1 177 ? 11.015 -9.602 -12.152 1.00 91.81 177 ALA A N 1
ATOM 1409 C CA . ALA A 1 177 ? 10.324 -9.267 -13.398 1.00 91.81 177 ALA A CA 1
ATOM 1410 C C . ALA A 1 177 ? 10.084 -10.510 -14.277 1.00 91.81 177 ALA A C 1
ATOM 1412 O O . ALA A 1 177 ? 8.986 -10.682 -14.800 1.00 91.81 177 ALA A O 1
ATOM 1413 N N . GLY A 1 178 ? 11.064 -11.414 -14.387 1.00 90.94 178 GLY A N 1
ATOM 1414 C CA . GLY A 1 178 ? 10.902 -12.700 -15.075 1.00 90.94 178 GLY A CA 1
ATOM 1415 C C . GLY A 1 178 ? 9.815 -13.585 -14.452 1.00 90.94 178 GLY A C 1
ATOM 1416 O O . GLY A 1 178 ? 9.000 -14.165 -15.169 1.00 90.94 178 GLY A O 1
ATOM 1417 N N . ILE A 1 179 ? 9.740 -13.633 -13.119 1.00 91.62 179 ILE A N 1
ATOM 1418 C CA . ILE A 1 179 ? 8.682 -14.340 -12.387 1.00 91.62 179 ILE A CA 1
ATOM 1419 C C . ILE A 1 179 ? 7.310 -13.749 -12.718 1.00 91.62 179 ILE A C 1
ATOM 1421 O O . ILE A 1 179 ? 6.402 -14.514 -13.030 1.00 91.62 179 ILE A O 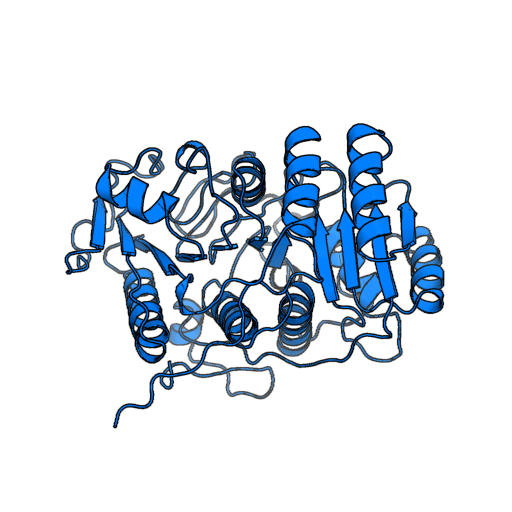1
ATOM 1425 N N . LEU A 1 180 ? 7.153 -12.421 -12.687 1.00 94.19 180 LEU A N 1
ATOM 1426 C CA . LEU A 1 180 ? 5.883 -11.776 -13.035 1.00 94.19 180 LEU A CA 1
ATOM 1427 C C . LEU A 1 180 ? 5.483 -12.045 -14.485 1.00 94.19 180 LEU A C 1
ATOM 1429 O O . LEU A 1 180 ? 4.343 -12.431 -14.720 1.00 94.19 180 LEU A O 1
ATOM 1433 N N . ARG A 1 181 ? 6.423 -11.933 -15.435 1.00 93.75 181 ARG A N 1
ATOM 1434 C CA . ARG A 1 181 ? 6.189 -12.280 -16.847 1.00 93.75 181 ARG A CA 1
ATOM 1435 C C . ARG A 1 181 ? 5.678 -13.712 -16.989 1.00 93.75 181 ARG A C 1
ATOM 1437 O O . ARG A 1 181 ? 4.726 -13.947 -17.722 1.00 93.75 181 ARG A O 1
ATOM 1444 N N . ASN A 1 182 ? 6.278 -14.659 -16.267 1.00 93.00 182 ASN A N 1
ATOM 1445 C CA . ASN A 1 182 ? 5.838 -16.051 -16.286 1.00 93.00 182 ASN A CA 1
ATOM 1446 C C . ASN A 1 182 ? 4.473 -16.251 -15.607 1.00 93.00 182 ASN A C 1
ATOM 1448 O O . ASN A 1 182 ? 3.662 -17.029 -16.085 1.00 93.00 182 ASN A O 1
ATOM 1452 N N . VAL A 1 183 ? 4.188 -15.561 -14.499 1.00 94.06 183 VAL A N 1
ATOM 1453 C CA . VAL A 1 183 ? 2.881 -15.653 -13.831 1.00 94.06 183 VAL A CA 1
ATOM 1454 C C . VAL A 1 183 ? 1.782 -15.107 -14.734 1.00 94.06 183 VAL A C 1
ATOM 1456 O O . VAL A 1 183 ? 0.829 -15.822 -15.026 1.00 94.06 183 VAL A O 1
ATOM 1459 N N . PHE A 1 184 ? 1.919 -13.872 -15.211 1.00 96.38 184 PHE A N 1
ATOM 1460 C CA . PHE A 1 184 ? 0.908 -13.217 -16.036 1.00 96.38 184 PHE A CA 1
ATOM 1461 C C . PHE A 1 184 ? 0.709 -13.906 -17.390 1.00 96.38 184 PHE A C 1
ATOM 1463 O O . PHE A 1 184 ? -0.426 -13.979 -17.861 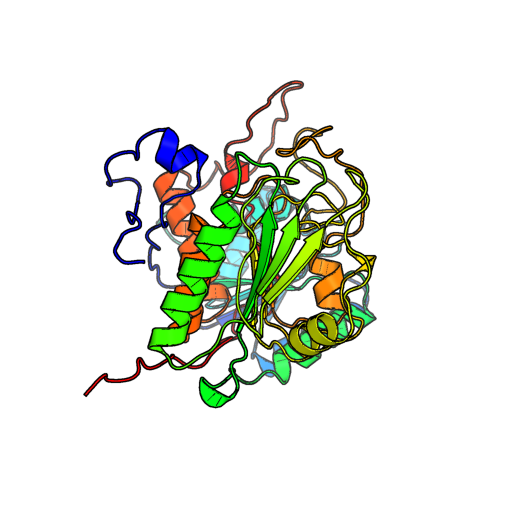1.00 96.38 184 PHE A O 1
ATOM 1470 N N . SER A 1 185 ? 1.747 -14.528 -17.962 1.00 95.50 185 SER A N 1
ATOM 1471 C CA . SER A 1 185 ? 1.590 -15.311 -19.193 1.00 95.50 185 SER A CA 1
ATOM 1472 C C . SER A 1 185 ? 0.683 -16.533 -19.014 1.00 95.50 185 SER A C 1
ATOM 1474 O O . SER A 1 185 ? -0.018 -16.898 -19.957 1.00 95.50 185 SER A O 1
ATOM 1476 N N . THR A 1 186 ? 0.593 -17.123 -17.809 1.00 95.31 186 THR A N 1
ATOM 1477 C CA . THR A 1 186 ? -0.385 -18.201 -17.538 1.00 95.31 186 THR A CA 1
ATOM 1478 C C . THR A 1 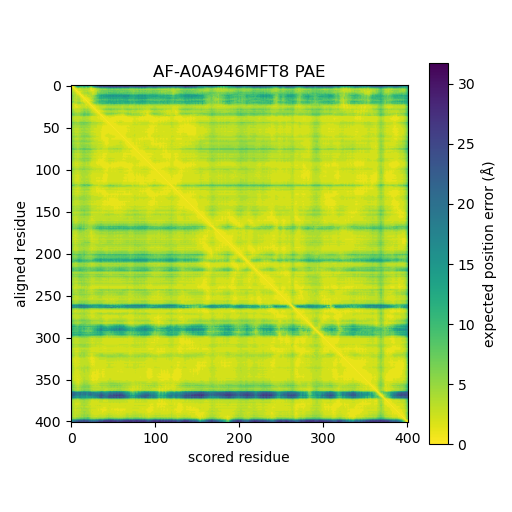186 ? -1.840 -17.732 -17.613 1.00 95.31 186 THR A C 1
ATOM 1480 O O . THR A 1 186 ? -2.734 -18.560 -17.768 1.00 95.31 186 THR A O 1
ATOM 1483 N N . TYR A 1 187 ? -2.071 -16.419 -17.566 1.00 96.25 187 TYR A N 1
ATOM 1484 C CA . TYR A 1 187 ? -3.370 -15.764 -17.745 1.00 96.25 187 TYR A CA 1
ATOM 1485 C C . TYR A 1 187 ? -3.501 -15.091 -19.126 1.00 96.25 187 TYR A C 1
ATOM 1487 O O . TYR A 1 187 ? -4.465 -14.371 -19.376 1.00 96.25 187 TYR A O 1
ATOM 1495 N N . GLY A 1 188 ? -2.537 -15.300 -20.033 1.00 96.06 188 GLY A N 1
ATOM 1496 C CA . GLY A 1 188 ? -2.526 -14.684 -21.366 1.00 96.06 188 GLY A CA 1
ATOM 1497 C C . GLY A 1 188 ? -2.096 -13.230 -21.411 1.00 96.06 188 GLY A C 1
ATOM 1498 O O . GLY A 1 188 ? -2.348 -12.556 -22.406 1.00 96.06 188 GLY A O 1
ATOM 1499 N N . LEU A 1 189 ? -1.481 -12.732 -20.344 1.00 96.81 189 LEU A N 1
ATOM 1500 C CA . LEU A 1 189 ? -1.133 -11.327 -20.215 1.00 96.81 189 LEU A CA 1
ATOM 1501 C C . LEU A 1 189 ? 0.360 -11.126 -20.458 1.00 96.81 189 LEU A C 1
ATOM 1503 O O . LEU A 1 189 ? 1.206 -11.846 -19.922 1.00 96.81 189 LEU A O 1
ATOM 1507 N N . GLN A 1 190 ? 0.685 -10.118 -21.263 1.00 96.06 190 GLN A N 1
ATOM 1508 C CA . GLN A 1 190 ? 2.051 -9.620 -21.390 1.00 96.06 190 GLN A CA 1
ATOM 1509 C C . GLN A 1 190 ? 2.386 -8.737 -20.190 1.00 96.06 190 GLN A C 1
ATOM 1511 O O . GLN A 1 190 ? 1.512 -8.085 -19.629 1.00 96.06 190 GLN A O 1
ATOM 1516 N N . THR A 1 191 ? 3.660 -8.696 -19.805 1.00 96.69 191 THR A N 1
ATOM 1517 C CA . THR A 1 191 ? 4.146 -7.803 -18.746 1.00 96.69 191 THR A CA 1
ATOM 1518 C C . THR A 1 191 ? 5.334 -7.010 -19.275 1.00 96.69 191 THR A C 1
ATOM 1520 O O . THR A 1 191 ? 6.467 -7.492 -19.174 1.00 96.69 191 THR A O 1
ATOM 1523 N N . PRO A 1 192 ? 5.094 -5.830 -19.877 1.00 97.31 192 PRO A N 1
ATOM 1524 C CA . PRO A 1 192 ? 6.152 -4.891 -20.214 1.00 97.31 192 PRO A CA 1
ATOM 1525 C C . PRO A 1 192 ? 7.004 -4.549 -18.989 1.00 97.31 192 PRO A C 1
ATOM 1527 O O . PRO A 1 192 ? 6.493 -4.475 -17.866 1.00 97.31 192 PRO A O 1
ATOM 1530 N N . THR A 1 193 ? 8.300 -4.321 -19.204 1.00 97.62 193 THR A N 1
ATOM 1531 C CA . THR A 1 193 ? 9.250 -4.091 -18.107 1.00 97.62 193 THR A CA 1
ATOM 1532 C C . THR A 1 193 ? 10.140 -2.886 -18.370 1.00 97.62 193 THR A C 1
ATOM 1534 O O . THR A 1 193 ? 10.832 -2.831 -19.383 1.00 97.62 193 THR A O 1
ATOM 1537 N N . ILE A 1 194 ? 10.202 -1.965 -17.410 1.00 97.81 194 ILE A N 1
ATOM 1538 C CA . ILE A 1 194 ? 11.275 -0.970 -17.325 1.00 97.81 194 ILE A CA 1
ATOM 1539 C C . ILE A 1 194 ? 12.317 -1.485 -16.331 1.00 97.81 194 ILE A C 1
ATOM 1541 O O . ILE A 1 194 ? 12.004 -1.715 -15.163 1.00 97.81 194 ILE A O 1
ATOM 1545 N N . ALA A 1 195 ? 13.555 -1.654 -16.779 1.00 97.19 195 ALA A N 1
ATOM 1546 C CA . ALA A 1 195 ? 14.697 -1.943 -15.925 1.00 97.19 195 ALA A CA 1
ATOM 1547 C C . ALA A 1 195 ? 15.559 -0.683 -15.776 1.00 97.19 195 ALA A C 1
ATOM 1549 O O . ALA A 1 195 ? 15.946 -0.080 -16.772 1.00 97.19 195 ALA A O 1
ATOM 1550 N N . ILE A 1 196 ? 15.836 -0.264 -14.541 1.00 97.31 196 ILE A N 1
ATOM 1551 C CA . ILE A 1 196 ? 16.615 0.944 -14.242 1.00 97.31 196 ILE A CA 1
ATOM 1552 C C . ILE A 1 196 ? 17.914 0.539 -13.551 1.00 97.31 196 ILE A C 1
ATOM 1554 O O . ILE A 1 196 ? 17.901 0.052 -12.419 1.00 97.31 196 ILE A O 1
ATOM 1558 N N . TYR A 1 197 ? 19.029 0.767 -14.228 1.00 96.25 197 TYR A N 1
ATOM 1559 C CA . TYR A 1 197 ? 20.372 0.388 -13.814 1.00 96.25 197 TYR A CA 1
ATOM 1560 C C . TYR A 1 197 ? 21.034 1.572 -13.119 1.00 96.25 197 TYR A C 1
ATOM 1562 O O . TYR A 1 197 ? 21.053 2.685 -13.646 1.00 96.25 197 TYR A O 1
ATOM 1570 N N . THR A 1 198 ? 21.541 1.367 -11.901 1.00 94.62 198 THR A N 1
ATOM 1571 C CA . THR A 1 198 ? 22.369 2.397 -11.258 1.00 94.62 198 THR A CA 1
ATOM 1572 C C . THR A 1 198 ? 23.751 2.447 -11.928 1.00 94.62 198 THR A C 1
ATOM 1574 O O . THR A 1 198 ? 24.110 1.516 -12.650 1.00 94.62 198 THR A O 1
ATOM 1577 N N . PRO A 1 199 ? 24.585 3.469 -11.660 1.00 93.38 199 PRO A N 1
ATOM 1578 C CA . PRO A 1 199 ? 25.946 3.499 -12.202 1.00 93.38 199 PRO A CA 1
ATOM 1579 C C . PRO A 1 199 ? 26.828 2.316 -11.775 1.00 93.38 199 PRO A C 1
ATOM 1581 O O . PRO A 1 199 ? 27.815 2.042 -12.434 1.00 93.38 199 PRO A O 1
ATOM 1584 N N . ALA A 1 200 ? 26.492 1.617 -10.683 1.00 93.06 200 ALA A N 1
ATOM 1585 C CA . ALA A 1 200 ? 27.239 0.444 -10.215 1.00 93.06 200 ALA A CA 1
ATOM 1586 C C . ALA A 1 200 ? 26.789 -0.874 -10.883 1.00 93.06 200 ALA A C 1
ATOM 1588 O O . ALA A 1 200 ? 27.235 -1.950 -10.479 1.00 93.06 200 ALA A O 1
ATOM 1589 N N . ALA A 1 201 ? 25.837 -0.798 -11.817 1.00 93.38 201 ALA A N 1
ATOM 1590 C CA . ALA A 1 201 ? 25.244 -1.919 -12.539 1.00 93.38 201 ALA A CA 1
ATOM 1591 C C . ALA A 1 201 ? 25.608 -1.897 -14.041 1.00 93.38 201 ALA A C 1
ATOM 1593 O O . ALA A 1 201 ? 24.792 -2.283 -14.872 1.00 93.38 201 ALA A O 1
ATOM 1594 N N . ASP A 1 202 ? 26.794 -1.388 -14.374 1.00 90.94 202 ASP A N 1
ATOM 1595 C CA . ASP A 1 202 ? 27.303 -1.167 -15.734 1.00 90.94 202 ASP A CA 1
ATOM 1596 C C . ASP A 1 202 ? 27.597 -2.450 -16.529 1.00 90.94 202 ASP A C 1
ATOM 1598 O O . ASP A 1 202 ? 27.560 -2.428 -17.756 1.00 90.94 202 ASP A O 1
ATOM 1602 N N . ASP A 1 203 ? 27.829 -3.563 -15.835 1.00 92.62 203 ASP A N 1
ATOM 1603 C CA . ASP A 1 203 ? 28.052 -4.902 -16.398 1.00 92.62 203 ASP A CA 1
ATOM 1604 C C . ASP A 1 203 ? 26.918 -5.876 -16.011 1.00 92.62 203 ASP A C 1
ATOM 1606 O O . ASP A 1 203 ? 27.021 -7.101 -16.106 1.00 92.62 203 ASP A O 1
ATOM 1610 N N . ALA A 1 204 ? 25.797 -5.348 -15.509 1.00 92.44 204 ALA A N 1
ATOM 1611 C CA . ALA A 1 204 ? 24.651 -6.167 -15.153 1.00 92.44 204 ALA A CA 1
ATOM 1612 C C . ALA A 1 204 ? 23.895 -6.616 -16.417 1.00 92.44 204 ALA A C 1
ATOM 1614 O O . ALA A 1 204 ? 23.783 -5.868 -17.388 1.00 92.44 204 ALA A O 1
ATOM 1615 N N . PRO A 1 205 ? 23.278 -7.812 -16.413 1.00 90.31 205 PRO A N 1
ATOM 1616 C CA . PRO A 1 205 ? 22.569 -8.303 -17.585 1.00 90.31 205 PRO A CA 1
ATOM 1617 C C . PRO A 1 205 ? 21.393 -7.393 -17.956 1.00 90.31 205 PRO A C 1
ATOM 1619 O O . PRO A 1 205 ? 20.574 -7.014 -17.109 1.00 90.31 205 PRO A O 1
ATOM 1622 N N . HIS A 1 206 ? 21.278 -7.086 -19.245 1.00 91.44 206 HIS A N 1
ATOM 1623 C CA . HIS A 1 206 ? 20.145 -6.354 -19.798 1.00 91.44 206 HIS A CA 1
ATOM 1624 C C . HIS A 1 206 ? 18.976 -7.286 -20.100 1.00 91.44 206 HIS A C 1
ATOM 1626 O O . HIS A 1 206 ? 19.153 -8.416 -20.561 1.00 91.44 206 HIS A O 1
ATOM 1632 N N . LEU A 1 207 ? 17.757 -6.812 -19.843 1.00 87.06 207 LEU A N 1
ATOM 1633 C CA . LEU A 1 207 ? 16.569 -7.532 -20.282 1.00 87.06 207 LEU A CA 1
ATOM 1634 C C . LEU A 1 207 ? 16.405 -7.374 -21.799 1.00 87.06 207 LEU A C 1
ATOM 1636 O O . LEU A 1 207 ? 16.611 -6.289 -22.346 1.00 87.06 207 LEU A O 1
ATOM 1640 N N . SER A 1 208 ? 15.973 -8.446 -22.460 1.00 86.19 208 SER A N 1
ATOM 1641 C CA . SER A 1 208 ? 15.646 -8.462 -23.885 1.00 86.19 208 SER A CA 1
ATOM 1642 C C . SER A 1 208 ? 14.131 -8.527 -24.130 1.00 86.19 208 SER A C 1
ATOM 1644 O O . SER A 1 208 ? 13.349 -9.018 -23.303 1.00 86.19 208 SER A O 1
ATOM 1646 N N . GLY A 1 209 ? 13.711 -8.027 -25.295 1.00 86.56 209 GLY A N 1
ATOM 1647 C CA . GLY A 1 209 ? 12.324 -8.051 -25.766 1.00 86.56 209 GLY A CA 1
ATOM 1648 C C . GLY A 1 209 ? 11.829 -6.690 -26.256 1.00 86.56 209 GLY A C 1
ATOM 1649 O O . GLY A 1 209 ? 12.331 -5.650 -25.849 1.00 86.56 209 GLY A O 1
ATOM 1650 N N . SER A 1 210 ? 10.811 -6.700 -27.117 1.00 86.75 210 SER A N 1
ATOM 1651 C CA . SER A 1 210 ? 10.242 -5.491 -27.737 1.00 86.75 210 SER A CA 1
ATOM 1652 C C . SER A 1 210 ? 9.461 -4.586 -26.774 1.00 86.75 210 SER A C 1
ATOM 1654 O O . SER A 1 210 ? 9.229 -3.423 -27.079 1.00 86.75 210 SER A O 1
ATOM 1656 N N . GLN A 1 211 ? 9.063 -5.100 -25.608 1.00 92.00 211 GLN A N 1
ATOM 1657 C CA . GLN A 1 211 ? 8.377 -4.358 -24.540 1.00 92.00 211 GLN A CA 1
ATOM 1658 C C . GLN A 1 211 ? 9.258 -4.273 -23.293 1.00 92.00 211 GLN A C 1
ATOM 1660 O O . GLN A 1 211 ? 8.858 -4.601 -22.171 1.00 92.00 211 GLN A O 1
ATOM 1665 N N . THR A 1 212 ? 10.527 -3.957 -23.507 1.00 95.62 212 THR A N 1
ATOM 1666 C CA . THR A 1 212 ? 11.523 -3.865 -22.452 1.00 95.62 212 THR A CA 1
ATOM 1667 C C . THR A 1 212 ? 12.379 -2.637 -22.677 1.00 95.62 212 THR A C 1
ATOM 1669 O O . THR A 1 212 ? 12.909 -2.437 -23.765 1.00 95.62 212 THR A O 1
ATOM 1672 N N . TRP A 1 213 ? 12.524 -1.837 -21.626 1.00 97.06 213 TRP A N 1
ATOM 1673 C CA . TRP A 1 213 ? 13.273 -0.588 -21.662 1.00 97.06 213 TRP A CA 1
ATOM 1674 C C . TRP A 1 213 ? 14.334 -0.607 -20.572 1.00 97.06 213 TRP A C 1
ATOM 1676 O O . TRP A 1 213 ? 14.004 -0.696 -19.390 1.00 97.06 213 TRP A O 1
ATOM 1686 N 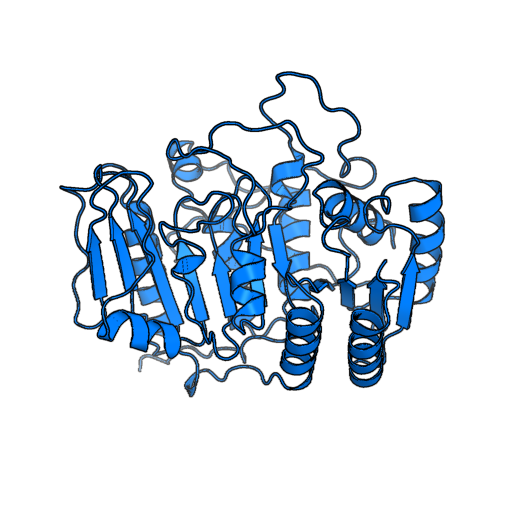N . ASN A 1 214 ? 15.603 -0.550 -20.973 1.00 96.00 214 ASN A N 1
ATOM 1687 C CA . ASN A 1 214 ? 16.746 -0.533 -20.064 1.00 96.00 214 ASN A CA 1
ATOM 1688 C C . ASN A 1 214 ? 17.243 0.915 -19.940 1.00 96.00 214 ASN A C 1
ATOM 1690 O O . ASN A 1 214 ? 17.713 1.496 -20.914 1.00 96.00 214 ASN A O 1
ATOM 1694 N N . ILE A 1 215 ? 17.111 1.508 -18.755 1.00 95.94 215 ILE A N 1
ATOM 1695 C CA . ILE A 1 215 ? 17.489 2.896 -18.473 1.00 95.94 215 ILE A CA 1
ATOM 1696 C C . ILE A 1 215 ? 18.741 2.891 -17.603 1.00 95.94 215 ILE A C 1
ATOM 1698 O O . ILE A 1 215 ? 18.693 2.448 -16.457 1.00 95.94 215 ILE A O 1
ATOM 1702 N N . GLN A 1 216 ? 19.840 3.435 -18.121 1.00 95.62 216 GLN A N 1
ATOM 1703 C CA . GLN A 1 216 ? 21.075 3.618 -17.362 1.00 95.62 216 GLN A CA 1
ATOM 1704 C C . GLN A 1 216 ? 21.074 4.978 -16.652 1.00 95.62 216 GLN A C 1
ATOM 1706 O O . GLN A 1 216 ? 21.014 6.032 -17.289 1.00 95.62 216 GLN A O 1
ATOM 1711 N N . MET A 1 217 ? 21.172 4.971 -15.324 1.00 95.00 217 MET A N 1
ATOM 1712 C CA . MET A 1 217 ? 21.410 6.187 -14.548 1.00 95.00 217 MET A CA 1
ATOM 1713 C C . MET A 1 217 ? 22.860 6.644 -14.727 1.00 95.00 217 MET A C 1
ATOM 1715 O O . MET A 1 217 ? 23.781 5.828 -14.670 1.00 95.00 217 MET A O 1
ATOM 1719 N N . LYS A 1 218 ? 23.061 7.958 -14.875 1.00 91.00 218 LYS A N 1
ATOM 1720 C CA . LYS A 1 218 ? 24.399 8.558 -15.001 1.00 91.00 218 LYS A CA 1
ATOM 1721 C C . LYS A 1 218 ? 25.131 8.629 -13.663 1.00 91.00 218 LYS A C 1
ATOM 1723 O O . LYS A 1 218 ? 26.265 8.185 -13.568 1.00 91.00 218 LYS A O 1
ATOM 1728 N N . ASN A 1 219 ? 24.465 9.140 -12.625 1.00 91.06 219 ASN A N 1
ATOM 1729 C CA . ASN A 1 219 ? 25.039 9.276 -11.286 1.00 91.06 219 ASN A CA 1
ATOM 1730 C C . ASN A 1 219 ? 24.139 8.650 -10.219 1.00 91.06 219 ASN A C 1
ATOM 1732 O O . ASN A 1 219 ? 22.922 8.509 -10.379 1.00 91.06 219 ASN A O 1
ATOM 1736 N N . LYS A 1 220 ? 24.738 8.285 -9.083 1.00 86.62 220 LYS A N 1
ATOM 1737 C CA . LYS A 1 220 ? 23.989 7.785 -7.931 1.00 86.62 220 LYS A CA 1
ATOM 1738 C C . LYS A 1 220 ? 23.175 8.931 -7.328 1.00 86.62 220 LYS A C 1
ATOM 1740 O O . LYS A 1 220 ? 23.742 9.935 -6.923 1.00 86.62 220 LYS A O 1
ATOM 1745 N N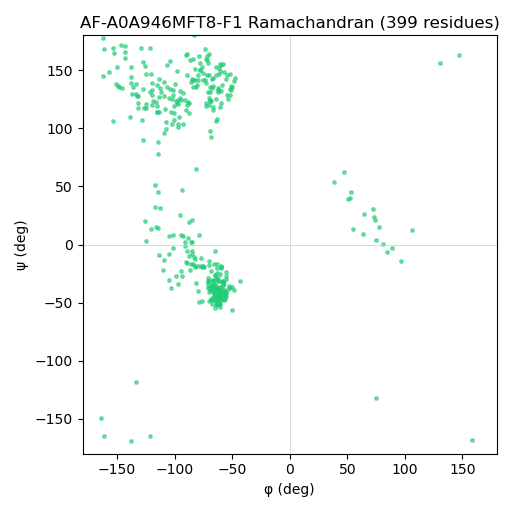 . GLY A 1 221 ? 21.863 8.740 -7.210 1.00 86.06 221 GLY A N 1
ATOM 1746 C CA . GLY A 1 221 ? 20.942 9.761 -6.694 1.00 86.06 221 GLY A CA 1
ATOM 1747 C C . GLY A 1 221 ? 20.243 10.578 -7.783 1.00 86.06 221 GLY A C 1
ATOM 1748 O O . GLY A 1 221 ? 19.201 11.165 -7.501 1.00 86.06 221 GLY A O 1
ATOM 1749 N N . ASP A 1 222 ? 20.721 10.519 -9.031 1.00 91.00 222 ASP A N 1
ATOM 1750 C CA . ASP A 1 222 ? 20.057 11.120 -10.197 1.00 91.00 222 ASP A CA 1
ATOM 1751 C C . ASP A 1 222 ? 18.951 10.190 -10.709 1.00 91.00 222 ASP A C 1
ATOM 1753 O O . ASP A 1 222 ? 19.038 9.583 -11.778 1.00 91.00 222 ASP A O 1
ATOM 1757 N N . PHE A 1 223 ? 17.930 10.006 -9.875 1.00 95.44 223 PHE A N 1
ATOM 1758 C CA . PHE A 1 223 ? 16.801 9.123 -10.146 1.00 95.44 223 PHE A CA 1
ATOM 1759 C C . PHE A 1 223 ? 16.021 9.544 -11.400 1.00 95.44 223 PHE A C 1
ATOM 1761 O O . PHE A 1 223 ? 16.014 10.709 -11.801 1.00 95.44 223 PHE A O 1
ATOM 1768 N N . VAL A 1 224 ? 15.327 8.585 -12.012 1.00 96.94 224 VAL A N 1
ATOM 1769 C CA . VAL A 1 224 ? 14.575 8.785 -13.252 1.00 96.94 224 VAL A CA 1
ATOM 1770 C C . VAL A 1 224 ? 13.402 9.730 -13.003 1.00 96.94 224 VAL A C 1
ATOM 1772 O O . VAL A 1 224 ? 12.498 9.431 -12.221 1.00 96.94 224 VAL A O 1
ATOM 1775 N N . LYS A 1 225 ? 13.425 10.871 -13.700 1.00 96.31 225 LYS A N 1
ATOM 1776 C CA . LYS A 1 225 ? 12.366 11.898 -13.695 1.00 96.31 225 LYS A CA 1
ATOM 1777 C C . LYS A 1 225 ? 11.583 11.972 -15.003 1.00 96.31 225 LYS A C 1
ATOM 1779 O O . LYS A 1 225 ? 10.567 12.650 -15.080 1.00 96.31 225 LYS A O 1
ATOM 1784 N N . LYS A 1 226 ? 12.085 11.336 -16.058 1.00 95.06 226 LYS A N 1
ATOM 1785 C CA . LYS A 1 226 ? 11.457 11.299 -17.378 1.00 95.06 226 LYS A CA 1
ATOM 1786 C C . LYS A 1 226 ? 11.735 9.944 -18.002 1.00 95.06 226 LYS A C 1
ATOM 1788 O O . LYS A 1 226 ? 12.869 9.475 -17.966 1.00 95.06 226 LYS A O 1
ATOM 1793 N N . PHE A 1 227 ? 10.697 9.352 -18.568 1.00 95.19 227 PHE A N 1
ATOM 1794 C CA . PHE A 1 227 ? 10.795 8.138 -19.360 1.00 95.19 227 PHE A CA 1
ATOM 1795 C C . PHE A 1 227 ? 10.825 8.511 -20.838 1.00 95.19 227 PHE A C 1
ATOM 1797 O O . PHE A 1 227 ? 10.232 9.512 -21.244 1.00 95.19 227 PHE A O 1
ATOM 1804 N N . GLU A 1 228 ? 11.508 7.705 -21.643 1.00 93.94 228 GLU A N 1
ATOM 1805 C CA . GLU A 1 228 ? 11.387 7.800 -23.094 1.00 93.94 228 GLU A CA 1
ATOM 1806 C C . GLU A 1 228 ? 9.929 7.568 -23.546 1.00 93.94 228 GLU A C 1
ATOM 1808 O O . GLU A 1 228 ? 9.174 6.891 -22.839 1.00 93.94 228 GLU A O 1
ATOM 1813 N N . PRO A 1 229 ? 9.503 8.106 -24.705 1.00 94.94 229 PRO A N 1
ATOM 1814 C CA . PRO A 1 229 ? 8.087 8.147 -25.081 1.00 94.94 229 PRO A CA 1
ATOM 1815 C C . PRO A 1 229 ? 7.374 6.788 -25.075 1.00 94.94 229 PRO A C 1
ATOM 1817 O O . PRO A 1 229 ? 6.242 6.693 -24.598 1.00 94.94 229 PRO A O 1
ATOM 1820 N N . ALA A 1 230 ? 8.033 5.727 -25.552 1.00 95.00 230 ALA A N 1
ATOM 1821 C CA . ALA A 1 230 ? 7.456 4.383 -25.584 1.00 95.00 230 ALA A CA 1
ATOM 1822 C C . ALA A 1 230 ? 7.222 3.826 -24.168 1.00 95.00 230 ALA A C 1
ATOM 1824 O O . ALA A 1 230 ? 6.119 3.379 -23.850 1.00 95.00 230 ALA A O 1
ATOM 1825 N N . ALA A 1 231 ? 8.227 3.930 -23.294 1.00 95.25 231 ALA A N 1
ATOM 1826 C CA . ALA A 1 231 ? 8.128 3.519 -21.895 1.00 95.25 231 ALA A CA 1
ATOM 1827 C C . ALA A 1 231 ? 7.100 4.358 -21.116 1.00 95.25 231 ALA A C 1
ATOM 1829 O O . ALA A 1 231 ? 6.331 3.816 -20.324 1.00 95.25 231 ALA A O 1
ATOM 1830 N N . ALA A 1 232 ? 7.051 5.671 -21.367 1.00 95.44 232 ALA A N 1
ATOM 1831 C CA . ALA A 1 232 ? 6.077 6.577 -20.764 1.00 95.44 232 ALA A CA 1
ATOM 1832 C C . ALA A 1 232 ? 4.640 6.214 -21.166 1.00 95.44 232 ALA A C 1
ATOM 1834 O O . ALA A 1 232 ? 3.754 6.206 -20.317 1.00 95.44 232 ALA A O 1
ATOM 1835 N N . THR A 1 233 ? 4.420 5.877 -22.439 1.00 94.50 233 THR A N 1
ATOM 1836 C CA . THR A 1 233 ? 3.107 5.459 -22.950 1.00 94.50 233 THR A CA 1
ATOM 1837 C C . THR A 1 233 ? 2.681 4.133 -22.330 1.00 94.50 233 THR A C 1
ATOM 1839 O O . THR A 1 233 ? 1.580 4.032 -21.800 1.00 94.50 233 THR A O 1
ATOM 1842 N N . ALA A 1 234 ? 3.574 3.139 -22.301 1.00 94.81 234 ALA A N 1
ATOM 1843 C CA . ALA A 1 234 ? 3.294 1.859 -21.653 1.00 94.81 234 ALA A CA 1
ATOM 1844 C C . ALA A 1 234 ? 2.973 2.022 -20.158 1.00 94.81 234 ALA A C 1
ATOM 1846 O O . ALA A 1 234 ? 2.051 1.383 -19.654 1.00 94.81 234 ALA A O 1
ATOM 1847 N N . LEU A 1 235 ? 3.690 2.913 -19.464 1.00 95.50 235 LEU A N 1
ATOM 1848 C CA . LEU A 1 235 ? 3.423 3.233 -18.065 1.00 95.50 235 LEU A CA 1
ATOM 1849 C C . LEU A 1 235 ? 2.109 3.994 -17.873 1.00 95.50 235 LEU A C 1
ATOM 1851 O O . LEU A 1 235 ? 1.433 3.745 -16.883 1.00 95.50 235 LEU A O 1
ATOM 1855 N N . ALA A 1 236 ? 1.722 4.890 -18.781 1.00 94.25 236 ALA A N 1
ATOM 1856 C CA . ALA A 1 236 ? 0.437 5.593 -18.718 1.00 94.25 236 ALA A CA 1
ATOM 1857 C C . ALA A 1 236 ? -0.756 4.649 -18.944 1.00 94.25 236 ALA A C 1
ATOM 1859 O O . ALA A 1 236 ? -1.811 4.819 -18.330 1.00 94.25 236 ALA A O 1
ATOM 1860 N N . ASP A 1 237 ? -0.568 3.655 -19.811 1.00 93.81 237 ASP A N 1
ATOM 1861 C CA . ASP A 1 237 ? -1.576 2.662 -20.177 1.00 93.81 237 ASP A CA 1
ATOM 1862 C C . ASP A 1 237 ? -1.691 1.512 -19.175 1.00 93.81 237 ASP A C 1
ATOM 1864 O O . ASP A 1 237 ? -2.691 0.789 -19.184 1.00 93.81 237 ASP A O 1
ATOM 1868 N N . ALA A 1 238 ? -0.673 1.301 -18.339 1.00 96.62 238 ALA A N 1
ATOM 1869 C CA . ALA A 1 238 ? -0.683 0.248 -17.338 1.00 96.62 238 ALA A CA 1
ATOM 1870 C C . ALA A 1 238 ? -1.836 0.463 -16.352 1.00 96.62 238 ALA A C 1
ATOM 1872 O O . ALA A 1 238 ? -2.013 1.552 -15.810 1.00 96.62 238 ALA A O 1
ATOM 1873 N N . SER A 1 239 ? -2.590 -0.599 -16.075 1.00 97.00 239 SER A N 1
ATOM 1874 C CA . SER A 1 239 ? -3.616 -0.608 -15.027 1.00 97.00 239 SER A CA 1
ATOM 1875 C C . SER A 1 239 ? -3.064 -1.152 -13.705 1.00 97.00 239 SER A C 1
ATOM 1877 O O . SER A 1 239 ? -3.594 -0.862 -12.633 1.00 97.00 239 SER A O 1
ATOM 1879 N N . LEU A 1 240 ? -1.981 -1.933 -13.783 1.00 98.38 240 LEU A N 1
ATOM 1880 C CA . LEU A 1 240 ? -1.266 -2.514 -12.655 1.00 98.38 240 LEU A CA 1
ATOM 1881 C C . LEU A 1 240 ? 0.238 -2.271 -12.818 1.00 98.38 240 LEU A C 1
ATOM 1883 O O . LEU A 1 240 ? 0.835 -2.737 -13.785 1.00 98.38 240 LEU A O 1
ATOM 1887 N N . VAL A 1 241 ? 0.860 -1.602 -11.848 1.00 98.25 241 VAL A N 1
ATOM 1888 C CA . VAL A 1 241 ? 2.308 -1.348 -11.823 1.00 98.25 241 VAL A CA 1
ATOM 1889 C C . VAL A 1 241 ? 2.928 -2.051 -10.622 1.00 98.25 241 VAL A C 1
ATOM 1891 O O . VAL A 1 241 ? 2.554 -1.794 -9.478 1.00 98.25 241 VAL A O 1
ATOM 1894 N N . VAL A 1 242 ? 3.899 -2.929 -10.869 1.00 98.38 242 VAL A N 1
ATOM 1895 C CA . VAL A 1 242 ? 4.617 -3.670 -9.826 1.00 98.38 242 VAL A CA 1
ATOM 1896 C C . VAL A 1 242 ? 6.085 -3.258 -9.808 1.00 98.38 242 VAL A C 1
ATOM 1898 O O . VAL A 1 242 ? 6.803 -3.436 -10.791 1.00 98.38 242 VAL A O 1
ATOM 1901 N N . MET A 1 243 ? 6.547 -2.712 -8.686 1.00 97.94 243 MET A N 1
ATOM 1902 C CA . MET A 1 243 ? 7.883 -2.133 -8.562 1.00 97.94 243 MET A CA 1
ATOM 1903 C C . MET A 1 243 ? 8.778 -2.943 -7.616 1.00 97.94 243 MET A C 1
ATOM 1905 O O . MET A 1 243 ? 8.366 -3.304 -6.509 1.00 97.94 243 MET A O 1
ATOM 1909 N N . HIS A 1 244 ? 10.027 -3.191 -8.022 1.00 93.44 244 HIS A N 1
ATOM 1910 C CA . HIS A 1 244 ? 11.027 -3.916 -7.230 1.00 93.44 244 HIS A CA 1
ATOM 1911 C C . HIS A 1 244 ? 12.360 -3.178 -7.197 1.00 93.44 244 HIS A C 1
ATOM 1913 O O . HIS A 1 244 ? 12.947 -2.882 -8.236 1.00 93.44 244 HIS A O 1
ATOM 1919 N N . GLY A 1 245 ? 12.881 -2.953 -5.996 1.00 92.69 245 GLY A N 1
ATOM 1920 C CA . GLY A 1 245 ? 14.139 -2.247 -5.816 1.00 92.69 245 GLY A CA 1
ATOM 1921 C C . GLY A 1 245 ? 14.271 -1.660 -4.422 1.00 92.69 245 GLY A C 1
ATOM 1922 O O . GLY A 1 245 ? 13.487 -1.952 -3.516 1.00 92.69 245 GLY A O 1
ATOM 1923 N N . HIS A 1 246 ? 15.268 -0.805 -4.264 1.00 92.62 246 HIS A N 1
ATOM 1924 C CA . HIS A 1 246 ? 15.414 0.067 -3.113 1.00 92.62 246 HIS A CA 1
ATOM 1925 C C . HIS A 1 246 ? 14.492 1.276 -3.226 1.00 92.62 246 HIS A C 1
ATOM 1927 O O . HIS A 1 246 ? 13.972 1.604 -4.288 1.00 92.62 246 HIS A O 1
ATOM 1933 N N . GLY A 1 247 ? 14.266 1.940 -2.102 1.00 93.62 247 GLY A N 1
ATOM 1934 C CA . GLY A 1 247 ? 13.454 3.145 -2.054 1.00 93.62 247 GLY A CA 1
ATOM 1935 C C . GLY A 1 247 ? 13.821 3.970 -0.841 1.00 93.62 247 GLY A C 1
ATOM 1936 O O . GLY A 1 247 ? 14.224 3.422 0.184 1.00 93.62 247 GLY A O 1
ATOM 1937 N N . SER A 1 248 ? 13.698 5.278 -0.986 1.00 93.19 248 SER A N 1
ATOM 1938 C CA . SER A 1 248 ? 13.876 6.290 0.053 1.00 93.19 248 SER A CA 1
ATOM 1939 C C . SER A 1 248 ? 12.645 7.197 0.036 1.00 93.19 248 SER A C 1
ATOM 1941 O O . SER A 1 248 ? 11.868 7.147 -0.918 1.00 93.19 248 SER A O 1
ATOM 1943 N N . PRO A 1 249 ? 12.436 8.075 1.028 1.00 93.12 249 PRO A N 1
ATOM 1944 C CA . PRO A 1 249 ? 11.415 9.105 0.874 1.00 93.12 249 PRO A CA 1
ATOM 1945 C C . PRO A 1 249 ? 11.606 9.858 -0.457 1.00 93.12 249 PRO A C 1
ATOM 1947 O O . PRO A 1 249 ? 12.732 10.191 -0.840 1.00 93.12 249 PRO A O 1
ATOM 1950 N N . GLY A 1 250 ? 10.517 10.050 -1.204 1.00 94.81 250 GLY A N 1
ATOM 1951 C CA . GLY A 1 250 ? 10.539 10.669 -2.532 1.00 94.81 250 GLY A CA 1
ATOM 1952 C C . GLY A 1 250 ? 11.072 9.808 -3.691 1.00 94.81 250 GLY A C 1
ATOM 1953 O O . GLY A 1 250 ? 11.171 10.323 -4.802 1.00 94.81 250 GLY A O 1
ATOM 1954 N N . MET A 1 251 ? 11.419 8.532 -3.484 1.00 95.31 251 MET A N 1
ATOM 1955 C CA . MET A 1 251 ? 11.924 7.653 -4.550 1.00 95.31 251 MET A CA 1
ATOM 1956 C C . MET A 1 251 ? 11.547 6.187 -4.320 1.00 95.31 251 MET A C 1
ATOM 1958 O O . MET A 1 251 ? 11.716 5.646 -3.228 1.00 95.31 251 MET A O 1
ATOM 1962 N N . SER A 1 252 ? 11.118 5.503 -5.377 1.00 96.50 252 SER A N 1
ATOM 1963 C CA . SER A 1 252 ? 10.970 4.048 -5.368 1.00 96.50 252 SER A CA 1
ATOM 1964 C C . SER A 1 252 ? 11.581 3.442 -6.619 1.00 96.50 252 SER A C 1
ATOM 1966 O O . SER A 1 252 ? 11.269 3.848 -7.734 1.00 96.50 252 SER A O 1
ATOM 1968 N N . CYS A 1 253 ? 12.432 2.436 -6.434 1.00 95.62 253 CYS A N 1
ATOM 1969 C CA . CYS A 1 253 ? 13.035 1.640 -7.499 1.00 95.62 253 CYS A CA 1
ATOM 1970 C C . CYS A 1 253 ? 13.735 2.506 -8.562 1.00 95.62 253 CYS A C 1
ATOM 1972 O O . CYS A 1 253 ? 13.552 2.293 -9.756 1.00 95.62 253 CYS A O 1
ATOM 1974 N N . SER A 1 254 ? 14.514 3.499 -8.117 1.00 96.00 254 SER A N 1
ATOM 1975 C CA . SER A 1 254 ? 15.172 4.525 -8.946 1.00 96.00 254 SER A CA 1
ATOM 1976 C C . SER A 1 254 ? 14.250 5.476 -9.720 1.00 96.00 254 SER A C 1
ATOM 1978 O O . SER A 1 254 ? 14.747 6.269 -10.517 1.00 96.00 254 SER A O 1
ATOM 1980 N N . VAL A 1 255 ? 12.940 5.460 -9.476 1.00 97.62 255 VAL A N 1
ATOM 1981 C CA . VAL A 1 255 ? 12.002 6.464 -9.994 1.00 97.62 255 VAL A CA 1
ATOM 1982 C C . VAL A 1 255 ? 11.815 7.545 -8.940 1.00 97.62 255 VAL A C 1
ATOM 1984 O O . VAL A 1 255 ? 11.463 7.246 -7.797 1.00 97.62 255 VAL A O 1
ATOM 1987 N N . ASP A 1 256 ? 12.057 8.800 -9.308 1.00 97.00 256 ASP A N 1
ATOM 1988 C CA . ASP A 1 256 ? 11.787 9.942 -8.434 1.00 97.00 256 ASP A CA 1
ATOM 1989 C C . ASP A 1 256 ? 10.285 10.274 -8.416 1.00 97.00 256 ASP A C 1
ATOM 1991 O O . ASP A 1 256 ? 9.574 10.002 -9.384 1.00 97.00 256 ASP A O 1
ATOM 1995 N N . ILE A 1 257 ? 9.791 10.923 -7.359 1.00 95.94 257 ILE A N 1
ATOM 1996 C CA . ILE A 1 257 ? 8.421 11.468 -7.327 1.00 95.94 257 ILE A CA 1
ATOM 1997 C C . ILE A 1 257 ? 8.106 12.432 -8.480 1.00 95.94 257 ILE A C 1
ATOM 1999 O O . ILE A 1 257 ? 6.943 12.550 -8.878 1.00 95.94 257 ILE A O 1
ATOM 2003 N N . ASP A 1 258 ? 9.118 13.102 -9.035 1.00 95.62 258 ASP A N 1
ATOM 2004 C CA . ASP A 1 258 ? 8.972 13.947 -10.224 1.00 95.62 258 ASP A CA 1
ATOM 2005 C C . ASP A 1 258 ? 8.843 13.136 -11.523 1.00 95.62 258 ASP A C 1
ATOM 2007 O O . ASP A 1 258 ? 8.362 13.662 -12.523 1.00 95.62 258 ASP A O 1
ATOM 2011 N N . GLY A 1 259 ? 9.240 11.859 -11.506 1.00 95.25 259 GLY A N 1
ATOM 2012 C CA . GLY A 1 259 ? 9.070 10.921 -12.616 1.00 95.25 259 GLY A CA 1
ATOM 2013 C C . GLY A 1 259 ? 7.698 10.260 -12.679 1.00 95.25 259 GLY A C 1
ATOM 2014 O O . GLY A 1 259 ? 7.380 9.619 -13.678 1.00 95.25 259 GLY A O 1
ATOM 2015 N N . ILE A 1 260 ? 6.869 10.412 -11.643 1.00 95.19 260 ILE A N 1
ATOM 2016 C CA . ILE A 1 260 ? 5.500 9.889 -11.642 1.00 95.19 260 ILE A CA 1
ATOM 2017 C C . ILE A 1 260 ? 4.677 10.675 -12.664 1.00 95.19 260 ILE A C 1
ATOM 2019 O O . ILE A 1 260 ? 4.583 11.905 -12.592 1.00 95.19 260 ILE A O 1
ATOM 2023 N N . LEU A 1 261 ? 4.072 9.954 -13.612 1.00 91.81 261 LEU A N 1
ATOM 2024 C CA . LEU A 1 261 ? 3.276 10.546 -14.682 1.00 91.81 261 LEU A CA 1
ATOM 2025 C C . LEU A 1 261 ? 2.138 11.398 -14.116 1.00 91.81 261 LEU A C 1
ATOM 2027 O O . LEU A 1 261 ? 1.581 11.121 -13.058 1.00 91.81 261 LEU A O 1
ATOM 2031 N N . THR A 1 262 ? 1.768 12.455 -14.835 1.00 83.81 262 THR A N 1
ATOM 2032 C CA . THR A 1 262 ? 0.783 13.429 -14.348 1.00 83.81 262 THR A CA 1
ATOM 2033 C C . THR A 1 262 ? -0.644 12.882 -14.284 1.00 83.81 262 THR A C 1
ATOM 2035 O O . THR A 1 262 ? -1.490 13.503 -13.638 1.00 83.81 262 THR A O 1
ATOM 2038 N N . ARG A 1 263 ? -0.898 11.738 -14.931 1.00 77.75 263 ARG A N 1
ATOM 2039 C CA . ARG A 1 263 ? -2.146 10.976 -14.890 1.00 77.75 263 ARG A CA 1
ATOM 2040 C C . ARG A 1 263 ? -1.829 9.485 -14.801 1.00 77.75 263 ARG A C 1
ATOM 2042 O O . ARG A 1 263 ? -1.380 8.888 -15.771 1.00 77.75 263 ARG A O 1
ATOM 2049 N N . SER A 1 264 ? -2.109 8.903 -13.645 1.00 72.38 264 SER A N 1
ATOM 2050 C CA . SER A 1 264 ? -2.015 7.470 -13.369 1.00 72.38 264 SER A CA 1
ATOM 2051 C C . SER A 1 264 ? -3.342 6.733 -13.601 1.00 72.38 264 SER A C 1
ATOM 2053 O O . SER A 1 264 ? -3.436 5.573 -13.252 1.00 72.38 264 SER A O 1
ATOM 2055 N N . ASN A 1 265 ? -4.381 7.379 -14.153 1.00 78.12 265 ASN A N 1
ATOM 2056 C CA . ASN A 1 265 ? -5.612 6.760 -14.689 1.00 78.12 265 ASN A CA 1
ATOM 2057 C C . ASN A 1 265 ? -6.181 5.546 -13.908 1.00 78.12 265 ASN A C 1
ATOM 2059 O O . ASN A 1 265 ? -6.435 4.498 -14.495 1.00 78.12 265 ASN A O 1
ATOM 2063 N N . ASN A 1 266 ? -6.424 5.679 -12.599 1.00 85.50 266 ASN A N 1
ATOM 2064 C CA . ASN A 1 266 ? -6.933 4.603 -11.729 1.00 85.50 266 ASN A CA 1
ATOM 2065 C C . ASN A 1 266 ? -5.990 3.397 -11.559 1.00 85.50 266 ASN A C 1
ATOM 2067 O O . ASN A 1 266 ? -6.441 2.290 -11.264 1.00 85.50 266 ASN A O 1
ATOM 2071 N N . GLN A 1 267 ? -4.682 3.604 -11.711 1.00 94.69 267 GLN A N 1
ATOM 2072 C CA . GLN A 1 267 ? -3.670 2.577 -11.494 1.00 94.69 267 GLN A CA 1
ATOM 2073 C C . GLN A 1 267 ? -3.756 1.956 -10.105 1.00 94.69 267 GLN A C 1
ATOM 2075 O O . GLN A 1 267 ? -3.956 2.636 -9.090 1.00 94.69 267 GLN A O 1
ATOM 2080 N N . ILE A 1 268 ? -3.506 0.651 -10.088 1.00 97.50 268 ILE A N 1
ATOM 2081 C CA . ILE A 1 268 ? -3.143 -0.110 -8.903 1.00 97.50 268 ILE A CA 1
ATOM 2082 C C . ILE A 1 268 ? -1.622 -0.223 -8.891 1.00 97.50 268 ILE A C 1
ATOM 2084 O O . ILE A 1 268 ? -1.020 -0.717 -9.845 1.00 97.50 268 ILE A O 1
ATOM 2088 N N . VAL A 1 269 ? -0.989 0.212 -7.807 1.00 98.38 269 VAL A N 1
ATOM 2089 C CA . VAL A 1 269 ? 0.470 0.216 -7.687 1.00 98.38 269 VAL A CA 1
ATOM 2090 C C . VAL A 1 269 ? 0.887 -0.651 -6.511 1.00 98.38 269 VAL A C 1
ATOM 2092 O O . VAL A 1 269 ? 0.402 -0.463 -5.399 1.00 98.38 269 VAL A O 1
ATOM 2095 N N . LEU A 1 270 ? 1.814 -1.583 -6.731 1.00 98.62 270 LEU A N 1
ATOM 2096 C CA . LEU A 1 270 ? 2.503 -2.280 -5.652 1.00 98.62 270 LEU A CA 1
ATOM 2097 C C . LEU A 1 270 ? 3.986 -1.947 -5.679 1.00 98.62 270 LEU A C 1
ATOM 2099 O O . LEU A 1 270 ? 4.708 -2.352 -6.588 1.00 98.62 270 LEU A O 1
ATOM 2103 N N . SER A 1 271 ? 4.455 -1.254 -4.648 1.00 97.94 271 SER A N 1
ATOM 2104 C CA . SER A 1 271 ? 5.864 -0.942 -4.469 1.00 97.94 271 SER A CA 1
ATOM 2105 C C . SER A 1 271 ? 6.504 -1.841 -3.416 1.00 97.94 271 SER A C 1
ATOM 2107 O O . SER A 1 271 ? 6.210 -1.772 -2.223 1.00 97.94 271 SER A O 1
ATOM 2109 N N . GLY A 1 272 ? 7.430 -2.687 -3.864 1.00 95.44 272 GLY A N 1
ATOM 2110 C CA . GLY A 1 272 ? 8.229 -3.564 -3.015 1.00 95.44 272 GLY A CA 1
ATOM 2111 C C . GLY A 1 272 ? 9.475 -2.889 -2.440 1.00 95.44 272 GLY A C 1
ATOM 2112 O O . GLY A 1 272 ? 10.421 -3.600 -2.105 1.00 95.44 272 GLY A O 1
ATOM 2113 N N . SER A 1 273 ? 9.519 -1.555 -2.367 1.00 94.75 273 SER A N 1
ATOM 2114 C CA . SER A 1 273 ? 10.690 -0.811 -1.897 1.00 94.75 273 SER A CA 1
ATOM 2115 C C . SER A 1 273 ? 10.526 -0.276 -0.476 1.00 94.75 273 SER A C 1
ATOM 2117 O O . SER A 1 273 ? 9.418 -0.070 0.021 1.00 94.75 273 SER A O 1
ATOM 2119 N N . CYS A 1 274 ? 11.650 -0.004 0.185 1.00 95.00 274 CYS A N 1
ATOM 2120 C CA . CYS A 1 274 ? 11.650 0.738 1.444 1.00 95.00 274 CYS A CA 1
ATOM 2121 C C . CYS A 1 274 ? 11.085 2.158 1.237 1.00 95.00 274 CYS A C 1
ATOM 2123 O O . CYS A 1 274 ? 11.190 2.707 0.142 1.00 95.00 274 CYS A O 1
ATOM 2125 N N . PHE A 1 275 ? 10.494 2.740 2.282 1.00 95.75 275 PHE A N 1
ATOM 2126 C CA . PHE A 1 275 ? 10.039 4.136 2.372 1.00 95.75 275 PHE A CA 1
ATOM 2127 C C . PHE A 1 275 ? 9.079 4.617 1.269 1.00 95.75 275 PHE A C 1
ATOM 2129 O O . PHE A 1 275 ? 8.807 5.814 1.170 1.00 95.75 275 PHE A O 1
ATOM 2136 N N . ALA A 1 276 ? 8.505 3.709 0.474 1.00 97.31 276 ALA A N 1
ATOM 2137 C CA . ALA A 1 276 ? 7.545 4.064 -0.567 1.00 97.31 276 ALA A CA 1
ATOM 2138 C C . ALA A 1 276 ? 6.314 4.785 0.012 1.00 97.31 276 ALA A C 1
ATOM 2140 O O . ALA A 1 276 ? 5.765 5.673 -0.633 1.00 97.31 276 ALA A O 1
ATOM 2141 N N . ALA A 1 277 ? 5.925 4.449 1.245 1.00 97.62 277 ALA A N 1
ATOM 2142 C CA . ALA A 1 277 ? 4.806 5.050 1.965 1.00 97.62 277 ALA A CA 1
ATOM 2143 C C . ALA A 1 277 ? 5.252 5.786 3.242 1.00 97.62 277 ALA A C 1
ATOM 2145 O O . ALA A 1 277 ? 4.543 5.778 4.246 1.00 97.62 277 ALA A O 1
ATOM 2146 N N . ALA A 1 278 ? 6.457 6.364 3.236 1.00 95.88 278 ALA A N 1
ATOM 2147 C CA . ALA A 1 278 ? 7.031 7.014 4.411 1.00 95.88 278 ALA A CA 1
ATOM 2148 C C . ALA A 1 278 ? 6.160 8.166 4.947 1.00 95.88 278 ALA A C 1
ATOM 2150 O O . ALA A 1 278 ? 5.679 8.974 4.149 1.00 95.88 278 ALA A O 1
ATOM 2151 N N . PRO A 1 279 ? 5.986 8.284 6.274 1.00 95.12 279 PRO A N 1
ATOM 2152 C CA . PRO A 1 279 ? 5.356 9.453 6.865 1.00 95.12 279 PRO A CA 1
ATOM 2153 C C . PRO A 1 279 ? 6.294 10.666 6.791 1.00 95.12 279 PRO A C 1
ATOM 2155 O O . PRO A 1 279 ? 7.516 10.524 6.696 1.00 95.12 279 PRO A O 1
ATOM 2158 N N . LEU A 1 280 ? 5.732 11.876 6.876 1.00 91.06 280 LEU A N 1
ATOM 2159 C CA . LEU A 1 280 ? 6.534 13.107 6.952 1.00 91.06 280 LEU A CA 1
ATOM 2160 C C . LEU A 1 280 ? 7.246 13.241 8.306 1.00 91.06 280 LEU A C 1
ATOM 2162 O O . LEU A 1 280 ? 8.349 13.784 8.384 1.00 91.06 280 LEU A O 1
ATOM 2166 N N . LYS A 1 281 ? 6.623 12.721 9.368 1.00 90.44 281 LYS A N 1
ATOM 2167 C CA . LYS A 1 281 ? 7.159 12.680 10.727 1.00 90.44 281 LYS A CA 1
ATOM 2168 C C . LYS A 1 281 ? 7.272 11.229 11.186 1.00 90.44 281 LYS A C 1
ATOM 2170 O O . LYS A 1 281 ? 6.335 10.461 11.021 1.00 90.44 281 LYS A O 1
ATOM 2175 N N . THR A 1 282 ? 8.418 10.879 11.764 1.00 90.19 282 THR A N 1
ATOM 2176 C CA . THR A 1 282 ? 8.709 9.526 12.262 1.00 90.19 282 THR A CA 1
ATOM 2177 C C . THR A 1 282 ? 8.541 9.468 13.776 1.00 90.19 282 THR A C 1
ATOM 2179 O O . THR A 1 282 ? 9.093 10.317 14.478 1.00 90.19 282 THR A O 1
ATOM 2182 N N . ASP A 1 283 ? 7.842 8.450 14.273 1.00 91.88 283 ASP A N 1
ATOM 2183 C CA . ASP A 1 283 ? 7.839 8.092 15.703 1.00 91.88 283 ASP A CA 1
ATOM 2184 C C . ASP A 1 283 ? 9.040 7.200 16.061 1.00 91.88 283 ASP A C 1
ATOM 2186 O O . ASP A 1 283 ? 9.413 7.045 17.218 1.00 91.88 283 ASP A O 1
ATOM 2190 N N . PHE A 1 284 ? 9.673 6.605 15.051 1.00 90.62 284 PHE A N 1
ATOM 2191 C CA . PHE A 1 284 ? 10.793 5.680 15.206 1.00 90.62 284 PHE A CA 1
ATOM 2192 C C . PHE A 1 284 ? 12.152 6.409 15.207 1.00 90.62 284 PHE A C 1
ATOM 2194 O O . PHE A 1 284 ? 12.240 7.534 14.697 1.00 90.62 284 PHE A O 1
ATOM 2201 N N . PRO A 1 285 ? 13.247 5.757 15.667 1.00 87.62 285 PRO A N 1
ATOM 2202 C CA . PRO A 1 285 ? 14.591 6.329 15.622 1.00 87.62 285 PRO A CA 1
ATOM 2203 C C . PRO A 1 285 ? 14.953 6.855 14.230 1.00 87.62 285 PRO A C 1
ATOM 2205 O O . PRO A 1 285 ? 14.701 6.190 13.213 1.00 87.62 285 PRO A O 1
ATOM 2208 N N . LYS A 1 286 ? 15.567 8.042 14.177 1.00 83.06 286 LYS A N 1
ATOM 2209 C CA . LYS A 1 286 ? 16.013 8.653 12.919 1.00 83.06 286 LYS A CA 1
ATOM 2210 C C . LYS A 1 286 ? 17.016 7.737 12.215 1.00 83.06 286 LYS A C 1
ATOM 2212 O O . LYS A 1 286 ? 17.982 7.275 12.816 1.00 83.06 286 LYS A O 1
ATOM 2217 N N . MET A 1 287 ? 16.801 7.519 10.922 1.00 83.38 287 MET A N 1
ATOM 2218 C CA . MET A 1 287 ? 17.754 6.849 10.040 1.00 83.38 287 MET A CA 1
ATOM 2219 C C . MET A 1 287 ? 18.397 7.891 9.134 1.00 83.38 287 MET A C 1
ATOM 2221 O O . MET A 1 287 ? 17.690 8.728 8.588 1.00 83.38 287 MET A O 1
ATOM 2225 N N . THR A 1 288 ? 19.716 7.838 8.960 1.00 80.69 288 THR A N 1
ATOM 2226 C CA . THR A 1 288 ? 20.445 8.739 8.047 1.00 80.69 288 THR A CA 1
ATOM 2227 C C . THR A 1 288 ? 20.736 8.087 6.698 1.00 80.69 288 THR A C 1
ATOM 2229 O O . THR A 1 288 ? 20.838 8.776 5.683 1.00 80.69 288 THR A O 1
ATOM 2232 N N . ARG A 1 289 ? 20.842 6.753 6.668 1.00 79.62 289 ARG A N 1
ATOM 2233 C CA . ARG A 1 289 ? 21.074 5.948 5.465 1.00 79.62 289 ARG A CA 1
ATOM 2234 C C . ARG A 1 289 ? 20.213 4.691 5.459 1.00 79.62 289 ARG A C 1
ATOM 2236 O O . ARG A 1 289 ? 19.877 4.155 6.514 1.00 79.62 289 ARG A O 1
ATOM 2243 N N . ILE A 1 290 ? 19.903 4.210 4.261 1.00 78.94 290 ILE A N 1
ATOM 2244 C CA . ILE A 1 290 ? 19.122 2.989 4.010 1.00 78.94 290 ILE A CA 1
ATOM 2245 C C . ILE A 1 290 ? 19.911 1.972 3.172 1.00 78.94 290 ILE A C 1
ATOM 2247 O O . ILE A 1 290 ? 20.953 2.332 2.612 1.00 78.94 290 ILE A O 1
ATOM 2251 N N . PRO A 1 291 ? 19.432 0.715 3.041 1.00 70.56 291 PRO A N 1
ATOM 2252 C CA . PRO A 1 291 ? 19.973 -0.230 2.063 1.00 70.56 291 PRO A CA 1
ATOM 2253 C C . PRO A 1 291 ? 20.101 0.394 0.660 1.00 70.56 291 PRO A C 1
ATOM 2255 O O . PRO A 1 291 ? 19.261 1.198 0.258 1.00 70.56 291 PRO A O 1
ATOM 2258 N N . GLY A 1 292 ? 21.188 0.079 -0.050 1.00 71.12 292 GLY A N 1
ATOM 2259 C CA . GLY A 1 292 ? 21.606 0.778 -1.278 1.00 71.12 292 GLY A CA 1
ATOM 2260 C C . GLY A 1 292 ? 22.441 2.048 -1.026 1.00 71.12 292 GLY A C 1
ATOM 2261 O O . GLY A 1 292 ? 22.998 2.645 -1.950 1.00 71.12 292 GLY A O 1
ATOM 2262 N N . GLY A 1 293 ? 22.591 2.466 0.235 1.00 76.69 293 GLY A N 1
ATOM 2263 C CA . GLY A 1 293 ? 23.432 3.592 0.643 1.00 76.69 293 GLY A CA 1
ATOM 2264 C C . GLY A 1 293 ? 22.860 4.963 0.281 1.00 76.69 293 GLY A C 1
ATOM 2265 O O . GLY A 1 293 ? 23.630 5.910 0.132 1.00 76.69 293 GLY A O 1
ATOM 2266 N N . TYR A 1 294 ? 21.543 5.069 0.102 1.00 80.00 294 TYR A N 1
ATOM 2267 C CA . TYR A 1 294 ? 20.863 6.343 -0.132 1.00 80.00 294 TYR A CA 1
ATOM 2268 C C . TYR A 1 294 ? 20.659 7.104 1.180 1.00 80.00 294 TYR A C 1
ATOM 2270 O O . TYR A 1 294 ? 20.444 6.494 2.233 1.00 80.00 294 TYR A O 1
ATOM 2278 N N . ALA A 1 295 ? 20.726 8.433 1.108 1.00 81.19 295 ALA A N 1
ATOM 2279 C CA . ALA A 1 295 ? 20.403 9.305 2.229 1.00 81.19 295 ALA A CA 1
ATOM 2280 C C . ALA A 1 295 ? 18.892 9.307 2.495 1.00 81.19 295 ALA A C 1
ATOM 2282 O O . ALA A 1 295 ? 18.084 9.226 1.569 1.00 81.19 295 ALA A O 1
ATOM 2283 N N . VAL A 1 296 ? 18.514 9.422 3.766 1.00 80.69 296 VAL A N 1
ATOM 2284 C CA . VAL A 1 296 ? 17.117 9.620 4.167 1.00 80.69 296 VAL A CA 1
ATOM 2285 C C . VAL A 1 296 ? 16.901 11.106 4.401 1.00 80.69 296 VAL A C 1
ATOM 2287 O O . VAL A 1 296 ? 17.332 11.648 5.417 1.00 80.69 296 VAL A O 1
ATOM 2290 N N . THR A 1 297 ? 16.245 11.766 3.452 1.00 82.56 297 THR A N 1
ATOM 2291 C CA . THR A 1 297 ? 15.842 13.170 3.572 1.00 82.56 297 THR A CA 1
ATOM 2292 C C . THR A 1 297 ? 14.319 13.270 3.626 1.00 82.56 297 THR A C 1
ATOM 2294 O O . THR A 1 297 ? 13.641 12.503 2.939 1.00 82.56 297 THR A O 1
ATOM 2297 N N . PRO A 1 298 ? 13.745 14.180 4.433 1.00 82.31 298 PRO A N 1
ATOM 2298 C CA . PRO A 1 298 ? 12.309 14.423 4.411 1.00 82.31 298 PRO A CA 1
ATOM 2299 C C . PRO A 1 298 ? 11.875 14.899 3.021 1.00 82.31 298 PRO A C 1
ATOM 2301 O O . PRO A 1 298 ? 12.330 15.931 2.533 1.00 82.31 298 PRO A O 1
ATOM 2304 N N . ARG A 1 299 ? 11.008 14.123 2.37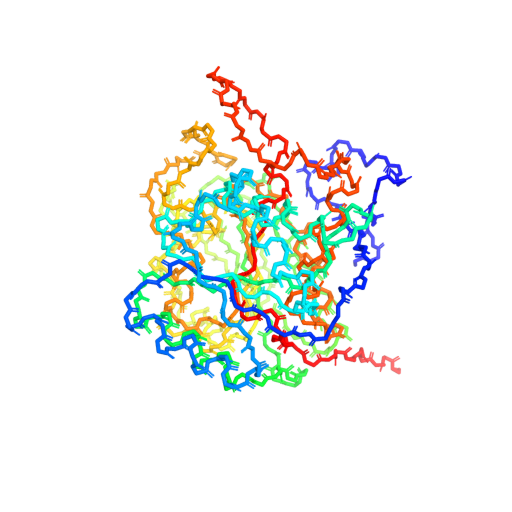5 1.00 91.50 299 ARG A N 1
ATOM 2305 C CA . ARG A 1 299 ? 10.376 14.431 1.088 1.00 91.50 299 ARG A CA 1
ATOM 2306 C C . ARG A 1 299 ? 8.944 13.915 1.132 1.00 91.50 299 ARG A C 1
ATOM 2308 O O . ARG A 1 299 ? 8.639 13.021 1.924 1.00 91.50 299 ARG A O 1
ATOM 2315 N N . GLN A 1 300 ? 8.087 14.435 0.255 1.00 93.25 300 GLN A N 1
ATOM 2316 C CA . GLN A 1 300 ? 6.776 13.835 0.015 1.00 93.25 300 GLN A CA 1
ATOM 2317 C C . GLN A 1 300 ? 6.936 12.326 -0.239 1.00 93.25 300 GLN A C 1
ATOM 2319 O O . GLN A 1 300 ? 7.837 11.901 -0.970 1.00 93.25 300 GLN A O 1
ATOM 2324 N N . SER A 1 301 ? 6.074 11.515 0.376 1.00 95.31 301 SER A N 1
ATOM 2325 C CA . SER A 1 301 ? 6.097 10.071 0.161 1.00 95.31 301 SER A CA 1
ATOM 2326 C C . SER A 1 301 ? 5.817 9.740 -1.307 1.00 95.31 301 SER A C 1
ATOM 2328 O O . SER A 1 301 ? 5.026 10.408 -1.977 1.00 95.31 301 SER A O 1
ATOM 2330 N N . PHE A 1 302 ? 6.440 8.674 -1.801 1.00 97.50 302 PHE A N 1
ATOM 2331 C CA . PHE A 1 302 ? 6.219 8.217 -3.168 1.00 97.50 302 PHE A CA 1
ATOM 2332 C C . PHE A 1 302 ? 4.756 7.790 -3.394 1.00 97.50 302 PHE A C 1
ATOM 2334 O O . PHE A 1 302 ? 4.167 8.081 -4.433 1.00 97.50 302 PHE A O 1
ATOM 2341 N N . SER A 1 303 ? 4.150 7.178 -2.375 1.00 97.75 303 SER A N 1
ATOM 2342 C CA . SER A 1 303 ? 2.758 6.730 -2.372 1.00 97.75 303 SER A CA 1
ATOM 2343 C C . SER A 1 303 ? 1.752 7.872 -2.517 1.00 97.75 303 SER A C 1
ATOM 2345 O O . SER A 1 303 ? 0.920 7.832 -3.420 1.00 97.75 303 SER A O 1
ATOM 2347 N N . THR A 1 304 ? 1.856 8.926 -1.699 1.00 97.19 304 THR A N 1
ATOM 2348 C CA . THR A 1 304 ? 0.932 10.066 -1.764 1.00 97.19 304 THR A CA 1
ATOM 2349 C C . THR A 1 304 ? 1.056 10.780 -3.096 1.00 97.19 304 THR A C 1
ATOM 2351 O O . THR A 1 304 ? 0.038 11.096 -3.696 1.00 97.19 304 THR A O 1
ATOM 2354 N N . ARG A 1 305 ? 2.271 10.908 -3.646 1.00 97.38 305 ARG A N 1
ATOM 2355 C CA . ARG A 1 305 ? 2.440 11.452 -4.995 1.00 97.38 305 ARG A CA 1
ATOM 2356 C C . ARG A 1 305 ? 1.708 10.627 -6.059 1.00 97.38 305 ARG A C 1
ATOM 2358 O O . ARG A 1 305 ? 1.058 11.219 -6.913 1.00 97.38 305 ARG A O 1
ATOM 2365 N N . TYR A 1 306 ? 1.769 9.294 -6.019 1.00 97.19 306 TYR A N 1
ATOM 2366 C CA . TYR A 1 306 ? 0.994 8.444 -6.939 1.00 97.19 306 TYR A CA 1
ATOM 2367 C C . TYR A 1 306 ? -0.518 8.649 -6.791 1.00 97.19 306 TYR A C 1
ATOM 2369 O O . TYR A 1 306 ? -1.231 8.743 -7.792 1.00 97.19 306 TYR A O 1
ATOM 2377 N N . ILE A 1 307 ? -1.009 8.753 -5.554 1.00 97.75 307 ILE A N 1
ATOM 2378 C CA . ILE A 1 307 ? -2.423 9.026 -5.274 1.00 97.75 307 ILE A CA 1
ATOM 2379 C C . ILE A 1 307 ? -2.841 10.391 -5.831 1.00 97.75 307 ILE A C 1
ATOM 2381 O O . ILE A 1 307 ? -3.860 10.480 -6.520 1.00 97.75 307 ILE A O 1
ATOM 2385 N N . ASP A 1 308 ? -2.045 11.436 -5.611 1.00 96.81 308 ASP A N 1
ATOM 2386 C CA . ASP A 1 308 ? -2.317 12.780 -6.132 1.00 96.81 308 ASP A CA 1
ATOM 2387 C C . ASP A 1 308 ? -2.353 12.797 -7.666 1.00 96.81 308 ASP A C 1
ATOM 2389 O O . ASP A 1 308 ? -3.102 13.555 -8.283 1.00 96.81 308 ASP A O 1
ATOM 2393 N N . ARG A 1 309 ? -1.558 11.928 -8.302 1.00 95.94 309 ARG A N 1
ATOM 2394 C CA . ARG A 1 309 ? -1.524 11.755 -9.759 1.00 95.94 309 ARG A CA 1
ATOM 2395 C C . ARG A 1 309 ? -2.582 10.797 -10.303 1.00 95.94 309 ARG A C 1
ATOM 2397 O O . ARG A 1 309 ? -2.653 10.609 -11.515 1.00 95.94 309 ARG A O 1
ATOM 2404 N N . GLY A 1 310 ? -3.455 10.251 -9.462 1.00 95.62 310 GLY A N 1
ATOM 2405 C CA . GLY A 1 310 ? -4.642 9.520 -9.908 1.00 95.62 310 GLY A CA 1
ATOM 2406 C C . GLY A 1 310 ? -4.583 8.004 -9.755 1.00 95.62 310 GLY A C 1
ATOM 2407 O O . GLY A 1 310 ? -5.450 7.330 -10.308 1.00 95.62 310 GLY A O 1
ATOM 2408 N N . ALA A 1 311 ? -3.616 7.454 -9.015 1.00 97.12 311 ALA A N 1
ATOM 2409 C CA . ALA A 1 311 ? -3.702 6.062 -8.576 1.00 97.12 311 ALA A CA 1
ATOM 2410 C C . ALA A 1 311 ? -4.908 5.871 -7.635 1.00 97.12 311 ALA A C 1
ATOM 2412 O O . ALA A 1 311 ? -5.275 6.775 -6.872 1.00 97.12 311 ALA A O 1
ATOM 2413 N N . THR A 1 312 ? -5.534 4.697 -7.698 1.00 96.75 312 THR A N 1
ATOM 2414 C CA . THR A 1 312 ? -6.671 4.339 -6.829 1.00 96.75 312 THR A CA 1
ATOM 2415 C C . THR A 1 312 ? -6.220 3.513 -5.633 1.00 96.75 312 THR A C 1
ATOM 2417 O O . THR A 1 312 ? -6.775 3.652 -4.547 1.00 96.75 312 THR A O 1
ATOM 2420 N N . VAL A 1 313 ? -5.199 2.674 -5.822 1.00 98.19 313 VAL A N 1
ATOM 2421 C CA . VAL A 1 313 ? -4.636 1.833 -4.764 1.00 98.19 313 VAL A CA 1
ATOM 2422 C C . VAL A 1 313 ? -3.115 1.884 -4.829 1.00 98.19 313 VAL A C 1
ATOM 2424 O O . VAL A 1 313 ? -2.532 1.743 -5.905 1.00 98.19 313 VAL A O 1
ATOM 2427 N N . PHE A 1 314 ? -2.471 2.036 -3.675 1.00 98.69 314 PHE A N 1
ATOM 2428 C CA . PHE A 1 314 ? -1.021 1.962 -3.538 1.00 98.69 314 PHE A CA 1
ATOM 2429 C C . PHE A 1 314 ? -0.632 1.053 -2.368 1.00 98.69 314 PHE A C 1
ATOM 2431 O O . PHE A 1 314 ? -0.920 1.363 -1.217 1.00 98.69 314 PHE A O 1
ATOM 2438 N N . PHE A 1 315 ? 0.072 -0.042 -2.646 1.00 98.75 315 PHE A N 1
ATOM 2439 C CA . PHE A 1 315 ? 0.740 -0.876 -1.647 1.00 98.75 315 PHE A CA 1
ATOM 2440 C C . PHE A 1 315 ? 2.192 -0.422 -1.475 1.00 98.75 315 PHE A C 1
ATOM 2442 O O . PHE A 1 315 ? 2.933 -0.297 -2.452 1.00 98.75 315 PHE A O 1
ATOM 2449 N N . GLY A 1 316 ? 2.624 -0.225 -0.233 1.00 98.31 316 GLY A N 1
ATOM 2450 C CA . GLY A 1 316 ? 3.994 0.156 0.082 1.00 98.31 316 GLY A CA 1
ATOM 2451 C C . GLY A 1 316 ? 4.372 -0.118 1.528 1.00 98.31 316 GLY A C 1
ATOM 2452 O O . GLY A 1 316 ? 3.704 -0.856 2.248 1.00 98.31 316 GLY A O 1
ATOM 2453 N N . HIS A 1 317 ? 5.477 0.485 1.954 1.00 98.19 317 HIS A N 1
ATOM 2454 C CA . HIS A 1 317 ? 6.002 0.336 3.305 1.00 98.19 317 HIS A CA 1
ATOM 2455 C C . HIS A 1 317 ? 6.485 1.686 3.841 1.00 98.19 317 HIS A C 1
ATOM 2457 O O . HIS A 1 317 ? 7.128 2.446 3.110 1.00 98.19 317 HIS A O 1
ATOM 2463 N N . MET A 1 318 ? 6.209 1.984 5.114 1.00 97.06 318 MET A N 1
ATOM 2464 C CA . MET A 1 318 ? 6.586 3.267 5.731 1.00 97.06 318 MET A CA 1
ATOM 2465 C C . MET A 1 318 ? 8.100 3.389 5.945 1.00 97.06 318 MET A C 1
ATOM 2467 O O . MET A 1 318 ? 8.662 4.476 5.870 1.00 97.06 318 MET A O 1
ATOM 2471 N N . ARG A 1 319 ? 8.770 2.255 6.190 1.00 94.19 319 ARG A N 1
ATOM 2472 C CA . ARG A 1 319 ? 10.211 2.166 6.492 1.00 94.19 319 ARG A CA 1
ATOM 2473 C C . ARG A 1 319 ? 10.930 1.068 5.706 1.00 94.19 319 ARG A C 1
ATOM 2475 O O . ARG A 1 319 ? 10.914 1.100 4.482 1.00 94.19 319 ARG A O 1
ATOM 2482 N N . LEU A 1 320 ? 11.510 0.058 6.353 1.00 92.69 320 LEU A N 1
ATOM 2483 C CA . LEU A 1 320 ? 12.292 -0.988 5.687 1.00 92.69 320 LEU A CA 1
ATOM 2484 C C . LEU A 1 320 ? 11.414 -2.151 5.212 1.00 92.69 320 LEU A C 1
ATOM 2486 O O . LEU A 1 320 ? 10.888 -2.901 6.029 1.00 92.69 320 LEU A O 1
ATOM 2490 N N . SER A 1 321 ? 11.299 -2.311 3.895 1.00 92.62 321 SER A N 1
ATOM 2491 C CA . SER A 1 321 ? 10.496 -3.356 3.254 1.00 92.62 321 SER A CA 1
ATOM 2492 C C . SER A 1 321 ? 11.304 -4.634 3.023 1.00 92.62 321 SER A C 1
ATOM 2494 O O . SER A 1 321 ? 12.488 -4.588 2.695 1.00 92.62 321 SER A O 1
ATOM 2496 N N . SER A 1 322 ? 10.647 -5.788 3.136 1.00 90.94 322 SER A N 1
ATOM 2497 C CA . SER A 1 322 ? 11.177 -7.086 2.680 1.00 90.94 322 SER A CA 1
ATOM 2498 C C . SER A 1 322 ? 10.961 -7.299 1.174 1.00 90.94 322 SER A C 1
ATOM 2500 O O . SER A 1 322 ? 11.564 -8.195 0.576 1.00 90.94 322 SER A O 1
ATOM 2502 N N . GLY A 1 323 ? 10.127 -6.457 0.557 1.00 92.50 323 GLY A N 1
ATOM 2503 C CA . GLY A 1 323 ? 9.858 -6.405 -0.873 1.00 92.50 323 GLY A CA 1
ATOM 2504 C C . GLY A 1 323 ? 8.974 -7.539 -1.382 1.00 92.50 323 GLY A C 1
ATOM 2505 O O . GLY A 1 323 ? 7.914 -7.828 -0.826 1.00 92.50 323 GLY A O 1
ATOM 2506 N N . PHE A 1 324 ? 9.411 -8.171 -2.473 1.00 91.94 324 PHE A N 1
ATOM 2507 C CA . PHE A 1 324 ? 8.645 -9.174 -3.225 1.00 91.94 324 PHE A CA 1
ATOM 2508 C C . PHE A 1 324 ? 7.989 -10.295 -2.391 1.00 91.94 324 PHE A C 1
ATOM 2510 O O . PHE A 1 324 ? 6.840 -10.614 -2.680 1.00 91.94 324 PHE A O 1
ATOM 2517 N N . PRO A 1 325 ? 8.620 -10.857 -1.339 1.00 93.00 325 PRO A N 1
ATOM 2518 C CA . PRO A 1 325 ? 8.029 -11.929 -0.542 1.00 93.00 325 PRO A CA 1
ATOM 2519 C C . PRO A 1 325 ? 6.723 -11.571 0.153 1.00 93.00 325 PRO A C 1
ATOM 2521 O O . PRO A 1 325 ? 5.954 -12.470 0.479 1.00 93.00 325 PRO A O 1
ATOM 2524 N N . HIS A 1 326 ? 6.498 -10.284 0.428 1.00 95.62 326 HIS A N 1
ATOM 2525 C CA . HIS A 1 326 ? 5.287 -9.783 1.081 1.00 95.62 326 HIS A CA 1
ATOM 2526 C C . HIS A 1 326 ? 4.360 -9.098 0.072 1.00 95.62 326 HIS A C 1
ATOM 2528 O O . HIS A 1 326 ? 3.144 -9.176 0.205 1.00 95.62 326 HIS A O 1
ATOM 2534 N N . LEU A 1 327 ? 4.929 -8.493 -0.976 1.00 96.56 327 LEU A N 1
ATOM 2535 C CA . LEU A 1 327 ? 4.178 -7.894 -2.077 1.00 96.56 327 LEU A CA 1
ATOM 2536 C C . LEU A 1 327 ? 3.442 -8.942 -2.918 1.00 96.56 327 LEU A C 1
ATOM 2538 O O . LEU A 1 327 ? 2.250 -8.799 -3.175 1.00 96.56 327 LEU A O 1
ATOM 2542 N N . TYR A 1 328 ? 4.145 -9.982 -3.378 1.00 96.56 328 TYR A N 1
ATOM 2543 C CA . TYR A 1 328 ? 3.571 -10.964 -4.297 1.00 96.56 328 TYR A CA 1
ATOM 2544 C C . TYR A 1 328 ? 2.350 -11.693 -3.711 1.00 96.56 328 TYR A C 1
ATOM 2546 O O . TYR A 1 328 ? 1.353 -11.793 -4.421 1.00 96.56 328 TYR A O 1
ATOM 2554 N N . PRO A 1 329 ? 2.347 -12.152 -2.442 1.00 96.88 329 PRO A N 1
ATOM 2555 C CA . PRO A 1 329 ? 1.142 -12.731 -1.859 1.00 96.88 329 PRO A CA 1
ATOM 2556 C C . PRO A 1 329 ? -0.069 -11.786 -1.864 1.00 96.88 329 PRO A C 1
ATOM 2558 O O . PRO A 1 329 ? -1.186 -12.252 -2.055 1.00 96.88 329 PRO A O 1
ATOM 2561 N N . VAL A 1 330 ? 0.125 -10.471 -1.691 1.00 98.38 330 VAL A N 1
ATOM 2562 C CA . VAL A 1 330 ? -0.970 -9.487 -1.794 1.00 98.38 330 VAL A CA 1
ATOM 2563 C C . VAL A 1 330 ? -1.483 -9.397 -3.230 1.00 98.38 330 VAL A C 1
ATOM 2565 O O . VAL A 1 330 ? -2.688 -9.486 -3.451 1.00 98.38 330 VAL A O 1
ATOM 2568 N N . LEU A 1 331 ? -0.579 -9.301 -4.212 1.00 98.25 331 LEU A N 1
ATOM 2569 C CA . LEU A 1 331 ? -0.948 -9.344 -5.630 1.00 98.25 331 LEU A CA 1
ATOM 2570 C C . LEU A 1 331 ? -1.720 -10.629 -5.970 1.00 98.25 331 LEU A C 1
ATOM 2572 O O . LEU A 1 331 ? -2.742 -10.575 -6.645 1.00 98.25 331 LEU A O 1
ATOM 2576 N N . GLU A 1 332 ? -1.269 -11.774 -5.464 1.00 97.12 332 GLU A N 1
ATOM 2577 C CA . GLU A 1 332 ? -1.924 -13.065 -5.664 1.00 97.12 332 GLU A CA 1
ATOM 2578 C C . GLU A 1 332 ? -3.357 -13.073 -5.110 1.00 97.12 332 GLU A C 1
ATOM 2580 O O . GLU A 1 332 ? -4.255 -13.608 -5.757 1.00 97.12 332 GLU A O 1
ATOM 2585 N N . LYS A 1 333 ? -3.611 -12.432 -3.961 1.00 98.25 333 LYS A N 1
ATOM 2586 C CA . LYS A 1 333 ? -4.972 -12.276 -3.422 1.00 98.25 333 LYS A CA 1
ATOM 2587 C C . LYS A 1 333 ? -5.834 -11.366 -4.289 1.00 98.25 333 LYS A C 1
ATOM 2589 O O . LYS A 1 333 ? -6.993 -11.691 -4.535 1.00 98.25 333 LYS A O 1
ATOM 2594 N N . TRP A 1 334 ? -5.281 -10.281 -4.819 1.00 98.44 334 TRP A N 1
ATOM 2595 C CA . TRP A 1 334 ? -6.015 -9.428 -5.756 1.00 98.44 334 TRP A CA 1
ATOM 2596 C C . TRP A 1 334 ? -6.348 -10.161 -7.053 1.00 98.44 334 TRP A C 1
ATOM 2598 O O . TRP A 1 334 ? -7.476 -10.068 -7.519 1.00 98.44 334 TRP A O 1
ATOM 2608 N N . MET A 1 335 ? -5.429 -10.971 -7.586 1.00 98.12 335 MET A N 1
ATOM 2609 C CA . MET A 1 335 ? -5.691 -11.838 -8.744 1.00 98.12 335 MET A CA 1
ATOM 2610 C C . MET A 1 335 ? -6.758 -12.911 -8.463 1.00 98.12 335 MET A C 1
ATOM 2612 O O . MET A 1 335 ? -7.342 -13.444 -9.400 1.00 98.12 335 MET A O 1
ATOM 2616 N N . GLN A 1 336 ? -7.029 -13.228 -7.193 1.00 98.00 336 GLN A N 1
ATOM 2617 C CA . GLN A 1 336 ? -8.129 -14.101 -6.752 1.00 98.00 336 GLN A CA 1
ATOM 2618 C C . GLN A 1 336 ? -9.445 -13.333 -6.521 1.00 98.00 336 GLN A C 1
ATOM 2620 O O . GLN A 1 336 ? -10.406 -13.910 -6.017 1.00 98.00 336 GLN A O 1
ATOM 2625 N N . GLY A 1 337 ? -9.498 -12.036 -6.838 1.00 98.12 337 GLY A N 1
ATOM 2626 C CA . GLY A 1 337 ? -10.669 -11.186 -6.621 1.00 98.12 337 GLY A CA 1
ATOM 2627 C C . GLY A 1 337 ? -10.909 -10.797 -5.164 1.00 98.12 337 GLY A C 1
ATOM 2628 O O . GLY A 1 337 ? -12.032 -10.454 -4.796 1.00 98.12 337 GLY A O 1
ATOM 2629 N N . LYS A 1 338 ? -9.884 -10.865 -4.305 1.00 98.44 338 LYS A N 1
ATOM 2630 C CA . LYS A 1 338 ? -9.996 -10.399 -2.917 1.00 98.44 338 LYS A CA 1
ATOM 2631 C C . LYS A 1 338 ? -9.901 -8.883 -2.833 1.00 98.44 338 LYS A C 1
ATOM 2633 O O . LYS A 1 338 ? -9.224 -8.243 -3.641 1.00 98.44 338 LYS A O 1
ATOM 2638 N N . SER A 1 339 ? -10.560 -8.310 -1.825 1.00 98.69 339 SER A N 1
ATOM 2639 C CA . SER A 1 339 ? -10.522 -6.865 -1.622 1.00 98.69 339 SER A CA 1
ATOM 2640 C C . SER A 1 339 ? -9.146 -6.392 -1.143 1.00 98.69 339 SER A C 1
ATOM 2642 O O . SER A 1 339 ? -8.313 -7.176 -0.663 1.00 98.69 339 SER A O 1
ATOM 2644 N N . VAL A 1 340 ? -8.924 -5.084 -1.252 1.00 98.56 340 VAL A N 1
ATOM 2645 C CA . VAL A 1 340 ? -7.766 -4.379 -0.700 1.00 98.56 340 VAL A CA 1
ATOM 2646 C C . VAL A 1 340 ? -7.575 -4.743 0.769 1.00 98.56 340 VAL A C 1
ATOM 2648 O O . VAL A 1 340 ? -6.521 -5.262 1.136 1.00 98.56 340 VAL A O 1
ATOM 2651 N N . GLY A 1 341 ? -8.606 -4.534 1.588 1.00 98.75 341 GLY A N 1
ATOM 2652 C CA . GLY A 1 341 ? -8.513 -4.723 3.028 1.00 98.75 341 GLY A CA 1
ATOM 2653 C C . GLY A 1 341 ? -8.414 -6.181 3.459 1.00 98.75 341 GLY A C 1
ATOM 2654 O O . GLY A 1 341 ? -7.672 -6.474 4.391 1.00 98.75 341 GLY A O 1
ATOM 2655 N N . GLU A 1 342 ? -9.073 -7.114 2.762 1.00 98.75 342 GLU A N 1
ATOM 2656 C CA . GLU A 1 342 ? -8.920 -8.544 3.063 1.00 98.75 342 GLU A CA 1
ATOM 2657 C C . GLU A 1 342 ? -7.469 -8.983 2.827 1.00 98.75 342 GLU A C 1
ATOM 2659 O O . GLU A 1 342 ? -6.852 -9.625 3.673 1.00 98.75 342 GLU A O 1
ATOM 2664 N N . SER A 1 343 ? -6.883 -8.582 1.699 1.00 98.62 343 SER A N 1
ATOM 2665 C CA . SER A 1 343 ? -5.493 -8.922 1.371 1.00 98.62 343 SER A CA 1
ATOM 2666 C C . SER A 1 343 ? -4.502 -8.274 2.345 1.00 98.62 343 SER A C 1
ATOM 2668 O O . SER A 1 343 ? -3.491 -8.884 2.703 1.00 98.62 343 SER A O 1
ATOM 2670 N N . TYR A 1 344 ? -4.805 -7.055 2.800 1.00 98.69 344 TYR A N 1
ATOM 2671 C CA . TYR A 1 344 ? -3.998 -6.329 3.774 1.00 98.69 344 TYR A CA 1
ATOM 2672 C C . TYR A 1 344 ? -4.035 -6.990 5.158 1.00 98.69 344 TYR A C 1
ATOM 2674 O O . TYR A 1 344 ? -2.981 -7.255 5.735 1.00 98.69 344 TYR A O 1
ATOM 2682 N N . GLN A 1 345 ? -5.227 -7.331 5.656 1.00 98.69 345 GLN A N 1
ATOM 2683 C CA . GLN A 1 345 ? -5.405 -8.037 6.926 1.00 98.69 345 GLN A CA 1
ATOM 2684 C C . GLN A 1 345 ? -4.643 -9.366 6.925 1.00 98.69 345 GLN A C 1
ATOM 2686 O O . GLN A 1 345 ? -3.859 -9.631 7.837 1.00 98.69 345 GLN A O 1
ATOM 2691 N N . GLN A 1 346 ? -4.792 -10.166 5.864 1.00 98.62 346 GLN A N 1
ATOM 2692 C CA . GLN A 1 346 ? -4.101 -11.450 5.765 1.00 98.62 346 GLN A CA 1
ATOM 2693 C C . GLN A 1 346 ? -2.577 -11.285 5.787 1.00 98.62 346 GLN A C 1
ATOM 2695 O O . GLN A 1 346 ? -1.884 -12.083 6.421 1.00 98.62 346 GLN A O 1
ATOM 2700 N N . LEU A 1 347 ? -2.032 -10.244 5.144 1.00 98.62 347 LEU A N 1
ATOM 2701 C CA . LEU A 1 347 ? -0.607 -9.922 5.236 1.00 98.62 347 LEU A CA 1
ATOM 2702 C C . LEU A 1 347 ? -0.192 -9.625 6.680 1.00 98.62 347 LEU A C 1
ATOM 2704 O O . LEU A 1 347 ? 0.742 -10.252 7.181 1.00 98.62 347 LEU A O 1
ATOM 2708 N N . ILE A 1 348 ? -0.877 -8.700 7.352 1.00 98.50 348 ILE A N 1
ATOM 2709 C CA . ILE A 1 348 ? -0.492 -8.270 8.699 1.00 98.50 348 ILE A CA 1
ATOM 2710 C C . ILE A 1 348 ? -0.629 -9.413 9.712 1.00 98.50 348 ILE A C 1
ATOM 2712 O O . ILE A 1 348 ? 0.333 -9.684 10.430 1.00 98.50 348 ILE A O 1
ATOM 2716 N N . ASN A 1 349 ? -1.720 -10.182 9.678 1.00 98.25 349 ASN A N 1
ATOM 2717 C CA . ASN A 1 349 ? -1.911 -11.362 10.532 1.00 98.25 349 ASN A CA 1
ATOM 2718 C C . ASN A 1 349 ? -0.799 -12.406 10.351 1.00 98.25 349 ASN A C 1
ATOM 2720 O O . ASN A 1 349 ? -0.299 -12.982 11.319 1.00 98.25 349 ASN A O 1
ATOM 2724 N N . SER A 1 350 ? -0.347 -12.613 9.113 1.00 97.56 350 SER A N 1
ATOM 2725 C CA . SER A 1 350 ? 0.758 -13.537 8.821 1.00 97.56 350 SER A CA 1
ATOM 2726 C C . SER A 1 350 ? 2.086 -13.048 9.387 1.00 97.56 350 SER A C 1
ATOM 2728 O O . SER A 1 350 ? 2.894 -13.841 9.873 1.00 97.56 350 SER A O 1
ATOM 2730 N N . LEU A 1 351 ? 2.325 -11.737 9.339 1.00 96.88 351 LEU A N 1
ATOM 2731 C CA . LEU A 1 351 ? 3.526 -11.121 9.897 1.00 96.88 351 LEU A CA 1
ATOM 2732 C C . LEU A 1 351 ? 3.499 -11.141 11.425 1.00 96.88 351 LEU A C 1
ATOM 2734 O O . LEU A 1 351 ? 4.532 -11.405 12.043 1.00 96.88 351 LEU A O 1
ATOM 2738 N N . MET A 1 352 ? 2.327 -10.941 12.027 1.00 96.12 352 MET A N 1
ATOM 2739 C CA . MET A 1 352 ? 2.115 -11.090 13.464 1.00 96.12 352 MET A CA 1
ATOM 2740 C C . MET A 1 352 ? 2.452 -12.505 13.924 1.00 96.12 352 MET A C 1
ATOM 2742 O O . MET A 1 352 ? 3.246 -12.673 14.849 1.00 96.12 352 MET A O 1
ATOM 2746 N N . ASP A 1 353 ? 1.964 -13.525 13.220 1.00 94.38 353 ASP A N 1
ATOM 2747 C CA . ASP A 1 353 ? 2.310 -14.918 13.502 1.00 94.38 353 ASP A CA 1
ATOM 2748 C C . ASP A 1 353 ? 3.795 -15.209 13.325 1.00 94.38 353 ASP A C 1
ATOM 2750 O O . ASP A 1 353 ? 4.445 -15.736 14.237 1.00 94.38 353 ASP A O 1
ATOM 2754 N N . MET A 1 354 ? 4.352 -14.829 12.174 1.00 92.75 354 MET A N 1
ATOM 2755 C CA . MET A 1 354 ? 5.759 -15.050 11.847 1.00 92.75 354 MET A CA 1
ATOM 2756 C C . MET A 1 354 ? 6.697 -14.428 12.888 1.00 92.75 354 MET A C 1
ATOM 2758 O O . MET A 1 354 ? 7.772 -14.969 13.149 1.00 92.75 354 MET A O 1
ATOM 2762 N N . ARG A 1 355 ? 6.310 -13.296 13.484 1.00 91.44 355 ARG A N 1
ATOM 2763 C CA . ARG A 1 355 ? 7.151 -12.524 14.409 1.00 91.44 355 ARG A CA 1
ATOM 2764 C C . ARG A 1 355 ? 6.752 -12.661 15.875 1.00 91.44 355 ARG A C 1
ATOM 2766 O O . ARG A 1 355 ? 7.514 -12.240 16.735 1.00 91.44 355 ARG A O 1
ATOM 2773 N N . GLY A 1 356 ? 5.619 -13.297 16.168 1.00 92.50 356 GLY A N 1
ATOM 2774 C CA . GLY A 1 356 ? 5.109 -13.451 17.529 1.00 92.50 356 GLY A CA 1
ATOM 2775 C C . GLY A 1 356 ? 4.557 -12.162 18.134 1.00 92.50 356 GLY A C 1
ATOM 2776 O O . GLY A 1 356 ? 4.651 -11.994 19.347 1.00 92.50 356 GLY A O 1
ATOM 2777 N N . PHE A 1 357 ? 4.006 -11.266 17.312 1.00 94.25 357 PHE A N 1
ATOM 2778 C CA . PHE A 1 357 ? 3.254 -10.119 17.820 1.00 94.25 357 PHE A CA 1
ATOM 2779 C C . PHE A 1 357 ? 1.862 -10.541 18.294 1.00 94.25 357 PHE A C 1
ATOM 2781 O O . PHE A 1 357 ? 1.289 -11.519 17.809 1.00 94.25 357 PHE A O 1
ATOM 2788 N N . GLY A 1 358 ? 1.347 -9.768 19.241 1.00 94.00 358 GLY A N 1
ATOM 2789 C CA . GLY A 1 358 ? -0.020 -9.806 19.737 1.00 94.00 358 GLY A CA 1
ATOM 2790 C C . GLY A 1 358 ? -0.323 -8.499 20.477 1.00 94.00 358 GLY A C 1
ATOM 2791 O O . GLY A 1 358 ? 0.588 -7.665 20.602 1.00 94.00 358 GLY A O 1
ATOM 2792 N N . PRO A 1 359 ? -1.561 -8.335 20.966 1.00 94.38 359 PRO A N 1
ATOM 2793 C CA . PRO A 1 359 ? -1.985 -7.160 21.723 1.00 94.38 359 PRO A CA 1
ATOM 2794 C C . PRO A 1 359 ? -1.014 -6.758 22.840 1.00 94.38 359 PRO A C 1
ATOM 2796 O O . PRO A 1 359 ? -0.367 -7.599 23.473 1.00 94.38 359 PRO A O 1
ATOM 2799 N N . GLY A 1 360 ? -0.872 -5.453 23.045 1.00 93.88 360 GLY A N 1
ATOM 2800 C CA . GLY A 1 360 ? 0.025 -4.806 23.998 1.00 93.88 360 GLY A CA 1
ATOM 2801 C C . GLY A 1 360 ? 1.477 -4.677 23.530 1.00 93.88 360 GLY A C 1
ATOM 2802 O O . GLY A 1 360 ? 2.315 -4.187 24.285 1.00 93.88 360 GLY A O 1
ATOM 2803 N N . LYS A 1 361 ? 1.818 -5.137 22.315 1.00 93.50 361 LYS A N 1
ATOM 2804 C CA . LYS A 1 361 ? 3.211 -5.183 21.812 1.00 93.50 361 LYS A CA 1
ATOM 2805 C C . LYS A 1 361 ? 3.424 -4.460 20.481 1.00 93.50 361 LYS A C 1
ATOM 2807 O O . LYS A 1 361 ? 4.532 -4.500 19.931 1.00 93.50 361 LYS A O 1
ATOM 2812 N N . PHE A 1 362 ? 2.385 -3.823 19.942 1.00 95.38 362 PHE A N 1
ATOM 2813 C CA . PHE A 1 362 ? 2.459 -3.170 18.637 1.00 95.38 362 PHE A CA 1
ATOM 2814 C C . PHE A 1 362 ? 3.133 -1.808 18.689 1.00 95.38 362 PHE A C 1
ATOM 2816 O O . PHE A 1 362 ? 3.878 -1.480 17.778 1.00 95.38 362 PHE A O 1
ATOM 2823 N N . VAL A 1 363 ? 2.869 -1.011 19.719 1.00 94.25 363 VAL A N 1
ATOM 2824 C CA . VAL A 1 363 ? 3.245 0.407 19.765 1.00 94.25 363 VAL A CA 1
ATOM 2825 C C . VAL A 1 363 ? 4.680 0.566 20.261 1.00 94.25 363 VAL A C 1
ATOM 2827 O O . VAL A 1 363 ? 5.121 -0.152 21.156 1.00 94.25 363 VAL A O 1
ATOM 2830 N N . VAL A 1 364 ? 5.420 1.520 19.694 1.00 91.81 364 VAL A N 1
ATOM 2831 C CA . VAL A 1 364 ? 6.783 1.846 20.133 1.00 91.81 364 VAL A CA 1
ATOM 2832 C C . VAL A 1 364 ? 6.726 3.045 21.074 1.00 91.81 364 VAL A C 1
ATOM 2834 O O . VAL A 1 364 ? 6.580 4.182 20.628 1.00 91.81 364 VAL A O 1
ATOM 2837 N N . THR A 1 365 ? 6.809 2.789 22.377 1.00 81.69 365 THR A N 1
ATOM 2838 C CA . THR A 1 365 ? 6.758 3.819 23.431 1.00 81.69 365 THR A CA 1
ATOM 2839 C C . THR A 1 365 ? 8.140 4.309 23.854 1.00 81.69 365 THR A C 1
ATOM 2841 O O . THR A 1 365 ? 8.283 5.460 24.257 1.00 81.69 365 THR A O 1
ATOM 2844 N N . GLU A 1 366 ? 9.164 3.469 23.710 1.00 72.31 366 GLU A N 1
ATOM 2845 C CA . GLU A 1 366 ? 10.546 3.790 24.054 1.00 72.31 366 GLU A CA 1
ATOM 2846 C C . GLU A 1 366 ? 11.430 3.710 22.812 1.00 72.31 366 GLU A C 1
ATOM 2848 O O . GLU A 1 366 ? 11.500 2.693 22.121 1.00 72.31 366 GLU A O 1
ATOM 2853 N N . VAL A 1 367 ? 12.113 4.814 22.519 1.00 67.88 367 VAL A N 1
ATOM 2854 C CA . VAL A 1 367 ? 13.111 4.896 21.455 1.00 67.88 367 VAL A CA 1
ATOM 2855 C C . VAL A 1 367 ? 14.463 5.021 22.134 1.00 67.88 367 VAL A C 1
ATOM 2857 O O . VAL A 1 367 ? 14.875 6.117 22.510 1.00 67.88 367 VAL A O 1
ATOM 2860 N N . THR A 1 368 ? 15.172 3.905 22.298 1.00 65.88 368 THR A N 1
ATOM 2861 C CA . THR A 1 368 ? 16.531 3.960 22.839 1.00 65.88 368 THR A CA 1
ATOM 2862 C C . THR A 1 368 ? 17.465 4.602 21.804 1.00 65.88 368 THR A C 1
ATOM 2864 O O . THR A 1 368 ? 17.524 4.136 20.655 1.00 65.88 368 THR A O 1
ATOM 2867 N N . PRO A 1 369 ? 18.224 5.657 22.160 1.00 58.31 369 PRO A N 1
ATOM 2868 C CA . PRO A 1 369 ? 19.236 6.224 21.275 1.00 58.31 369 PRO A CA 1
ATOM 2869 C C . PRO A 1 369 ? 20.212 5.138 20.797 1.00 58.31 369 PRO A C 1
ATOM 2871 O O . PRO A 1 369 ? 20.794 4.415 21.597 1.00 58.31 369 PRO A O 1
ATOM 2874 N N . GLY A 1 370 ? 20.376 4.993 19.479 1.00 56.22 370 GLY A N 1
ATOM 2875 C CA . GLY A 1 370 ? 21.267 3.986 18.884 1.00 56.22 370 GLY A CA 1
ATOM 2876 C C . GLY A 1 370 ? 20.639 2.612 18.611 1.00 56.22 370 GLY A C 1
ATOM 2877 O O . GLY A 1 370 ? 21.296 1.772 17.992 1.00 56.22 370 GLY A O 1
ATOM 2878 N N . GLN A 1 371 ? 19.370 2.378 18.972 1.00 67.56 371 GLN A N 1
ATOM 2879 C CA . GLN A 1 371 ? 18.659 1.149 18.610 1.00 67.56 371 GLN A CA 1
ATOM 2880 C C . GLN A 1 371 ? 18.522 1.033 17.083 1.00 67.56 371 GLN A C 1
ATOM 2882 O O . GLN A 1 371 ? 17.755 1.751 16.441 1.00 67.56 371 GLN A O 1
ATOM 2887 N N . ARG A 1 372 ? 19.277 0.103 16.484 1.00 59.28 372 ARG A N 1
ATOM 2888 C CA . ARG A 1 372 ? 19.280 -0.122 15.025 1.00 59.28 372 ARG A CA 1
ATOM 2889 C C . ARG A 1 372 ? 18.092 -0.951 14.528 1.00 59.28 372 ARG A C 1
ATOM 2891 O O . ARG A 1 372 ? 17.804 -0.924 13.335 1.00 59.28 372 ARG A O 1
ATOM 2898 N N . GLY A 1 373 ? 17.416 -1.687 15.411 1.00 74.94 373 GLY A N 1
ATOM 2899 C CA . GLY A 1 373 ? 16.321 -2.589 15.057 1.00 74.94 373 GLY A CA 1
ATOM 2900 C C . GLY A 1 373 ? 15.066 -2.312 15.869 1.00 74.94 373 GLY A C 1
ATOM 2901 O O . GLY A 1 373 ? 15.069 -2.491 17.083 1.00 74.94 373 GLY A O 1
ATOM 2902 N N . VAL A 1 374 ? 13.989 -1.926 15.186 1.00 89.12 374 VAL A N 1
ATOM 2903 C CA . VAL A 1 374 ? 12.646 -1.833 15.766 1.00 89.12 374 VAL A CA 1
ATOM 2904 C C . VAL A 1 374 ? 11.822 -2.991 15.199 1.00 89.12 374 VAL A C 1
ATOM 2906 O O . VAL A 1 374 ? 11.482 -2.942 14.012 1.00 89.12 374 VAL A O 1
ATOM 2909 N N . PRO A 1 375 ? 11.541 -4.056 15.975 1.00 91.88 375 PRO A N 1
ATOM 2910 C CA . PRO A 1 375 ? 10.837 -5.244 15.482 1.00 91.88 375 PRO A CA 1
ATOM 2911 C C . PRO A 1 375 ? 9.523 -4.917 14.759 1.00 91.88 375 PRO A C 1
ATOM 2913 O O . PRO A 1 375 ? 9.219 -5.511 13.724 1.00 91.88 375 PRO A O 1
ATOM 2916 N N . GLN A 1 376 ? 8.797 -3.917 15.261 1.00 95.06 376 GLN A N 1
ATOM 2917 C CA . GLN A 1 376 ? 7.522 -3.414 14.750 1.00 95.06 376 GLN A CA 1
ATOM 2918 C C . GLN A 1 376 ? 7.619 -2.897 13.309 1.00 95.06 376 GLN A C 1
ATOM 2920 O O . GLN A 1 376 ? 6.605 -2.852 12.619 1.00 95.06 376 GLN A O 1
ATOM 2925 N N . ASN A 1 377 ? 8.824 -2.586 12.804 1.00 95.06 377 ASN A N 1
ATOM 2926 C CA . ASN A 1 377 ? 9.036 -2.214 11.402 1.00 95.06 377 ASN A CA 1
ATOM 2927 C C . ASN A 1 377 ? 8.395 -3.222 10.444 1.00 95.06 377 ASN A C 1
ATOM 2929 O O . ASN A 1 377 ? 7.876 -2.830 9.411 1.00 95.06 377 ASN A O 1
ATOM 2933 N N . THR A 1 378 ? 8.414 -4.513 10.781 1.00 94.94 378 THR A N 1
ATOM 2934 C CA . THR A 1 378 ? 7.828 -5.559 9.933 1.00 94.94 378 THR A CA 1
ATOM 2935 C C . THR A 1 378 ? 6.316 -5.427 9.735 1.00 94.94 378 THR A C 1
ATOM 2937 O O . THR A 1 378 ? 5.808 -6.070 8.828 1.00 94.94 378 THR A O 1
ATOM 2940 N N . LEU A 1 379 ? 5.609 -4.644 10.556 1.00 97.44 379 LEU A N 1
ATOM 2941 C CA . LEU A 1 379 ? 4.159 -4.426 10.495 1.00 97.44 379 LEU A CA 1
ATOM 2942 C C . LEU A 1 379 ? 3.789 -3.085 9.837 1.00 97.44 379 LEU A C 1
ATOM 2944 O O . LEU A 1 379 ? 2.624 -2.699 9.850 1.00 97.44 379 LEU A O 1
ATOM 2948 N N . LEU A 1 380 ? 4.768 -2.375 9.262 1.00 98.12 380 LEU A N 1
ATOM 2949 C CA . LEU A 1 380 ? 4.587 -1.054 8.649 1.00 98.12 380 LEU A CA 1
ATOM 2950 C C . LEU A 1 380 ? 4.350 -1.107 7.131 1.00 98.12 380 LEU A C 1
ATOM 2952 O O . LEU A 1 380 ? 4.661 -0.154 6.405 1.00 98.12 380 LEU A O 1
ATOM 2956 N N . TYR A 1 381 ? 3.824 -2.229 6.637 1.00 98.50 381 TYR A N 1
ATOM 2957 C CA . TYR A 1 381 ? 3.203 -2.263 5.315 1.00 98.50 381 TYR A CA 1
ATOM 2958 C C . TYR A 1 381 ? 1.937 -1.423 5.352 1.00 98.50 381 TYR A C 1
ATOM 2960 O O . TYR A 1 381 ? 1.242 -1.447 6.357 1.00 98.50 381 TYR A O 1
ATOM 2968 N N . VAL A 1 382 ? 1.654 -0.700 4.271 1.00 98.31 382 VAL A N 1
ATOM 2969 C CA . VAL A 1 382 ? 0.459 0.134 4.125 1.00 98.31 382 VAL A CA 1
ATOM 2970 C C . VAL A 1 382 ? -0.167 -0.113 2.767 1.00 98.31 382 VAL A C 1
ATOM 2972 O O . VAL A 1 382 ? 0.542 -0.181 1.761 1.00 98.31 382 VAL A O 1
ATOM 2975 N N . ILE A 1 383 ? -1.496 -0.201 2.740 1.00 98.62 383 ILE A N 1
ATOM 2976 C CA . ILE A 1 383 ? -2.267 -0.064 1.508 1.00 98.62 383 ILE A CA 1
ATOM 2977 C C . ILE A 1 383 ? -3.106 1.204 1.594 1.00 98.62 383 ILE A C 1
ATOM 2979 O O . ILE A 1 383 ? -3.997 1.307 2.439 1.00 98.62 383 ILE A O 1
ATOM 2983 N N . ILE A 1 384 ? -2.785 2.170 0.734 1.00 98.62 384 ILE A N 1
ATOM 2984 C CA . ILE A 1 384 ? -3.557 3.396 0.554 1.00 98.62 384 ILE A CA 1
ATOM 2985 C C . ILE A 1 384 ? -4.639 3.122 -0.491 1.00 98.62 384 ILE A C 1
ATOM 2987 O O . ILE A 1 384 ? -4.317 2.729 -1.611 1.00 98.62 384 ILE A O 1
ATOM 2991 N N . GLY A 1 385 ? -5.900 3.303 -0.120 1.00 98.25 385 GLY A N 1
ATOM 2992 C CA . GLY A 1 385 ? -7.086 3.001 -0.918 1.00 98.25 385 GLY A CA 1
ATOM 2993 C C . GLY A 1 385 ? -8.254 2.553 -0.035 1.00 98.25 385 GLY A C 1
ATOM 2994 O O . GLY A 1 385 ? -8.066 2.176 1.124 1.00 98.25 385 GLY A O 1
ATOM 2995 N N . ASP A 1 386 ? -9.468 2.588 -0.585 1.00 98.75 386 ASP A N 1
ATOM 2996 C CA . ASP A 1 386 ? -10.663 2.080 0.098 1.00 98.75 386 ASP A CA 1
ATOM 2997 C C . ASP A 1 386 ? -10.539 0.552 0.333 1.00 98.75 386 ASP A C 1
ATOM 2999 O O . ASP A 1 386 ? -10.312 -0.203 -0.620 1.00 98.75 386 ASP A O 1
ATOM 3003 N N . PRO A 1 387 ? -10.678 0.069 1.586 1.00 98.88 387 PRO A N 1
ATOM 3004 C CA . PRO A 1 387 ? -10.505 -1.343 1.940 1.00 98.88 387 PRO A CA 1
ATOM 3005 C C . PRO A 1 387 ? -11.513 -2.302 1.290 1.00 98.88 387 PRO A C 1
ATOM 3007 O O . PRO A 1 387 ? -11.220 -3.497 1.135 1.00 98.88 387 PRO A O 1
ATOM 3010 N N . ALA A 1 388 ? -12.691 -1.812 0.908 1.00 98.62 388 ALA A N 1
ATOM 3011 C CA . ALA A 1 388 ? -13.728 -2.603 0.257 1.00 98.62 388 ALA A CA 1
ATOM 3012 C C . ALA A 1 388 ? -13.535 -2.706 -1.262 1.00 98.62 388 ALA A C 1
ATOM 3014 O O . ALA A 1 388 ? -14.232 -3.489 -1.909 1.00 98.62 388 ALA A O 1
ATOM 3015 N N . LEU A 1 389 ? -12.592 -1.962 -1.851 1.00 98.25 389 LEU A N 1
ATOM 3016 C CA . LEU A 1 389 ? -12.286 -2.088 -3.273 1.00 98.25 389 LEU A CA 1
ATOM 3017 C C . LEU A 1 389 ? -11.777 -3.487 -3.602 1.00 98.25 389 LEU A C 1
ATOM 3019 O O . LEU A 1 389 ? -10.879 -4.002 -2.941 1.00 98.25 389 LEU A O 1
ATOM 3023 N N . VAL A 1 390 ? -12.317 -4.071 -4.668 1.00 98.50 390 VAL A N 1
ATOM 3024 C CA . VAL A 1 390 ? -11.814 -5.300 -5.288 1.00 98.50 390 VAL A CA 1
ATOM 3025 C C . VAL A 1 390 ? -11.038 -4.888 -6.538 1.00 98.50 390 VAL A C 1
ATOM 3027 O O . VAL A 1 390 ? -11.670 -4.507 -7.526 1.00 98.50 390 VAL A O 1
ATOM 3030 N N . PRO A 1 391 ? -9.690 -4.892 -6.515 1.00 97.94 391 PRO A N 1
ATOM 3031 C CA . PRO A 1 391 ? -8.908 -4.260 -7.577 1.00 97.94 391 PRO A CA 1
ATOM 3032 C C . PRO A 1 391 ? -9.062 -4.960 -8.934 1.00 97.94 391 PRO A C 1
ATOM 3034 O O . PRO A 1 391 ? -9.198 -4.301 -9.965 1.00 97.94 391 PRO A O 1
ATOM 3037 N N . LEU A 1 392 ? -9.077 -6.294 -8.926 1.00 98.38 392 LEU A N 1
ATOM 3038 C CA . LEU A 1 392 ? -9.176 -7.136 -10.114 1.00 98.38 392 LEU A CA 1
ATOM 3039 C C . LEU A 1 392 ? -10.367 -8.082 -9.970 1.00 98.38 392 LEU A C 1
ATOM 3041 O O . LEU A 1 392 ? -10.649 -8.558 -8.871 1.00 98.38 392 LEU A O 1
ATOM 3045 N N . GLN A 1 393 ? -11.031 -8.402 -11.077 1.00 97.94 393 GLN A N 1
ATOM 3046 C CA . GLN A 1 393 ? -11.839 -9.620 -11.114 1.00 97.94 393 GLN A CA 1
ATOM 3047 C C . GLN A 1 393 ? -10.922 -10.848 -10.960 1.00 97.94 393 GLN A C 1
ATOM 3049 O O . GLN A 1 393 ? -9.745 -10.764 -11.334 1.00 97.94 393 GLN A O 1
ATOM 3054 N N . PRO A 1 394 ? -11.423 -11.981 -10.429 1.00 97.94 394 PRO A N 1
ATOM 3055 C CA . PRO A 1 394 ? -10.650 -13.215 -10.386 1.00 97.94 394 PRO A CA 1
ATOM 3056 C C . PRO A 1 394 ? -10.098 -13.558 -11.772 1.00 97.94 394 PRO A C 1
ATOM 3058 O O . PRO A 1 394 ? -10.839 -13.567 -12.754 1.00 97.94 394 PRO A O 1
ATOM 3061 N N . LEU A 1 395 ? -8.793 -13.810 -11.852 1.00 97.50 395 LEU A N 1
ATOM 3062 C CA . LEU A 1 395 ? -8.147 -14.184 -13.102 1.00 97.50 395 LEU A CA 1
ATOM 3063 C C . LEU A 1 395 ? -8.253 -15.693 -13.328 1.00 97.50 395 LEU A C 1
ATOM 3065 O O . LEU A 1 395 ? -8.024 -16.497 -12.420 1.00 97.50 395 LEU A O 1
ATOM 3069 N N . GLU A 1 396 ? -8.504 -16.071 -14.574 1.00 96.50 396 GLU A N 1
ATOM 3070 C CA . GLU A 1 396 ? -8.618 -17.449 -15.029 1.00 96.50 396 GLU A CA 1
ATOM 3071 C C . GLU A 1 396 ? -7.410 -17.822 -15.887 1.00 96.50 396 GLU A C 1
ATOM 3073 O O . GLU A 1 396 ? -7.030 -17.123 -16.835 1.00 96.50 396 GLU A O 1
ATOM 3078 N N . LYS A 1 397 ? -6.770 -18.939 -15.533 1.00 93.62 397 LYS A N 1
ATOM 3079 C CA . LYS A 1 397 ? -5.626 -19.444 -16.292 1.00 93.62 397 LYS A CA 1
ATOM 3080 C C . LYS A 1 397 ? -6.082 -19.883 -17.676 1.00 93.62 397 LYS A C 1
ATOM 3082 O O . LYS A 1 397 ? -7.133 -20.501 -17.826 1.00 93.62 397 LYS A O 1
ATOM 3087 N N . ILE A 1 398 ? -5.243 -19.642 -18.675 1.00 91.44 398 ILE A N 1
ATOM 3088 C CA . ILE A 1 398 ? -5.467 -20.205 -20.002 1.00 91.44 398 ILE A CA 1
ATOM 3089 C C . ILE A 1 398 ? -5.229 -21.711 -19.918 1.00 91.44 398 ILE A C 1
ATOM 3091 O O . ILE A 1 398 ? -4.127 -22.159 -19.591 1.00 91.44 398 ILE A O 1
ATOM 3095 N N . ASN A 1 399 ? -6.260 -22.493 -20.239 1.00 75.56 399 ASN A N 1
ATOM 3096 C CA . ASN A 1 399 ? -6.110 -23.923 -20.468 1.00 75.56 399 ASN A CA 1
ATOM 3097 C C . ASN A 1 399 ? -5.220 -24.114 -21.699 1.00 75.56 399 ASN A C 1
ATOM 3099 O O . ASN A 1 399 ? -5.653 -23.867 -22.825 1.00 75.56 399 ASN A O 1
ATOM 3103 N N . LYS A 1 400 ? -3.971 -24.537 -21.490 1.00 55.53 400 LYS A N 1
ATOM 3104 C CA . LYS A 1 400 ? -3.144 -25.064 -22.577 1.00 55.53 400 LYS A CA 1
ATOM 3105 C C . LYS A 1 400 ? -3.758 -26.407 -22.979 1.00 55.53 400 LYS A C 1
ATOM 3107 O O . LYS A 1 400 ? -3.574 -27.384 -22.258 1.00 55.53 400 LYS A O 1
ATOM 3112 N N . ARG A 1 401 ? -4.575 -26.405 -24.033 1.00 40.38 401 ARG A N 1
ATOM 3113 C CA . ARG A 1 401 ? -4.925 -27.632 -24.754 1.00 40.38 401 ARG A CA 1
ATOM 3114 C C . ARG A 1 401 ? -3.740 -28.082 -25.587 1.00 40.38 401 ARG A C 1
ATOM 3116 O O . ARG A 1 401 ? -3.045 -27.183 -26.115 1.00 40.38 401 ARG A O 1
#

Sequence (401 aa):
ISDLPRIDRQSPRPATAILRNSAFILKLKHHAPMGSGYVIITDHTADQYLAPLRELAEYRQAKIIHVADLGKIYQTDVLSVVRKQFINLKPRYVAIAPRLESYRENMLLGMWELLSTLDDDKYLDAYPGVLLASDAKSFAALIQRSIKFQSITQKQLKPMAISQVPSNQESRSLQKAGILRNVFSTYGLQTPTIAIYTPAADDAPHLSGSQTWNIQMKNKGDFVKKFEPAAATALADASLVVMHGHGSPGMSCSVDIDGILTRSNNQIVLSGSCFAAAPLKTDFPKMTRIPGGYAVTPRQSFSTRYIDRGATVFFGHMRLSSGFPHLYPVLEKWMQGKSVGESYQQLINSLMDMRGFGPGKFVVTEVTPGQRGVPQNTLLYVIIGDPALVPLQPLEKINKR

Solvent-accessible surface area (backbone atoms only — not comparable to full-atom values): 20514 Å² total; per-residue (Å²): 111,92,84,42,53,70,37,55,67,87,43,81,82,69,56,69,70,37,61,76,65,42,56,38,32,50,50,70,39,87,74,74,43,68,39,81,30,34,33,36,39,32,33,61,82,52,61,68,51,44,53,41,51,49,53,51,22,62,76,59,69,33,48,80,47,81,45,92,50,42,50,47,36,57,40,68,73,53,32,56,56,52,40,56,53,46,57,74,55,24,29,24,28,34,34,39,33,46,41,69,90,26,41,27,61,44,20,56,26,13,49,51,41,46,34,13,58,63,62,92,60,57,50,51,31,32,14,42,18,30,46,66,36,85,44,50,69,31,33,37,50,39,46,53,45,54,75,71,59,70,51,39,43,69,91,70,55,31,43,31,34,38,20,17,25,68,23,53,91,41,53,61,28,56,55,52,45,52,48,48,34,57,55,38,44,45,53,74,34,70,50,39,35,41,36,35,26,35,54,61,18,81,80,37,87,79,82,82,61,97,58,44,45,80,43,77,32,84,47,88,86,59,44,41,50,73,65,58,72,69,61,42,49,54,58,47,65,24,39,30,41,41,35,28,35,51,30,32,43,26,21,43,28,58,32,25,54,76,35,55,60,84,53,30,76,58,14,36,36,38,42,21,12,16,10,20,43,22,49,80,53,75,74,60,75,87,60,64,63,46,81,93,72,42,68,55,54,92,41,67,23,31,42,32,52,43,30,53,20,36,24,45,34,36,36,24,11,38,46,74,47,76,18,58,21,64,45,48,50,37,52,52,33,25,43,63,37,33,27,48,0,55,34,47,32,18,49,49,39,28,46,27,59,55,70,68,58,40,66,96,64,49,60,79,87,76,76,61,90,85,62,88,75,62,80,58,49,74,69,36,62,45,48,38,23,60,15,80,43,35,66,24,40,58,61,63,68,61,80,84,123

Foldseek 3Di:
DVPAAEDFQPDDDDDPVCLVLLRHAYDFDFDAAQDDAAEEEEQDDDCLQVVLVVVLCVLRVHYYHYDNALLCLQPPVNLVVVLVVCLVRREQEYEYEYDLVSPEQQSLLSQLLSQLVNDDHFARNYQYAYQDAPDSVLSSLLSVCQSPDDAQELVLAAAEEEFEQLAQVNCSSVVVQVVVQVVNVLLVYGYQYEYEYEPRHPVHDADDDPRYHYHYDPHVPSADLEDDPSPVVSQLSHQEYEYDDEAAFQDASSHGLNNQDLANPQHAYETQYFQLVARLDYPADDDQADPSGDGHDRDHHNQNSNSSSPHNKYKDFRGGGSGPNLRVQLVVCLLQQAFQRSSLSSSLRSLCRNLVDGHPQQGDPDHDVPPPDDSNSSNRIHMHHGRRDSHHDHGDGDPPD

Nearest PDB structures (foldseek):
  6vg7-assembly1_A  TM=5.993E-01  e=1.154E-01  synthetic construct
  6aqz-assembly2_D  TM=2.781E-01  e=5.051E-01  Naegleria fowleri
  6aqz-assembly2_C  TM=2.927E-01  e=8.785E-01  Naegleria fowleri
  6aqz-assembly3_F  TM=2.463E-01  e=6.869E-01  Naegleria fowleri
  6aqy-assembly1_A  TM=2.667E-01  e=8.785E-01  Naegleria fowleri

pLDDT: mean 93.28, std 8.24, range [40.38, 98.94]

Secondary structure (DSSP, 8-state):
-TTSPEE-SSSPPPPHHHHHTT--EEPPPP---S-SEEEEEE---SHHHHHHHHHHHHHHTPEEEE-S-GGGTTSHHHHHHHHHHHHHH-EEEEEEE--TTT-SHHHHHHHHHHHTSSSSSSS--SEEEE---SSHHHHHHHHHHHHH--PBPTTT--EEEEEEE-STT-THHHHHHHHHHHHHHTTT----EEEEE-TT-TTSPPP-STTEEEEE-SSTT--B----HHHHHHHHH-SEEEEES-EETTEETTEEGGGS-S--TT-EEEE-STTTT--SS-SSPP-SB-TTS-B------HHHHHHHTT-SEEEEESS----HHHHHHHHHHHHTT--HHHHHHHHHHHHHHHHT--TTSSS-----TT----GGGGG-EEEES-TT---BPPP------

Radius of gyration: 20.03 Å; Cα contacts (8 Å, |Δi|>4): 936; chains: 1; bounding box: 52×48×55 Å

Mean predicted aligned error: 4.29 Å